Protein AF-A0A7Y5QG04-F1 (afdb_monomer_lite)

Radius of gyration: 30.64 Å; chains: 1; bounding box: 80×70×86 Å

Sequence (508 aa):
MVHQIVAIDTYGSQRVTDPRTRQVVSAYKLGYSSAVTAILLALYEVRAREVSPKGASYRYLQLDGEVSVRHGYLLLMVTPDELAKAECAARDYPRAGAYLWRDGRWWELPNSRTAAYAEPIGSAGPRFDPTGFRPVSPSSGERESGADGITAERSRRSPGETPWWWLKGDTYPHRELLRQQGARFSGKRRQWYWVGWELPSTILALIDDAKPQPVPDSDVPPQAVAPEMSPALAAMVEQALAEDDVQEQSGLPPEPAPNLEPEAPAIRISRPTPFPTEGEPLDAIQTAIREAKAISITPPTRPAAPIRPTGRAVPIAQAYCGELTGSITGQVYCYGWAIHDGVCVYVNMGGPRSGVEAIRAKLSKGEIVTIVPEEAPAVELTAGEGNTGMYHASLQTIPEARFTSLILLHDWAVHPNYGGAATTFILRTSEEQAQAKLRHHVAQLVNLPVFDAWTSFLWQAGHAAMLVRPTRSAGGMDLLTVALDATAWTRLITGGLEQGAIALPRVG

Structure (mmCIF, N/CA/C/O backbone):
data_AF-A0A7Y5QG04-F1
#
_entry.id   AF-A0A7Y5QG04-F1
#
loop_
_atom_site.group_PDB
_atom_site.id
_atom_site.type_symbol
_atom_site.label_atom_id
_atom_site.label_alt_id
_atom_site.label_comp_id
_atom_site.label_asym_id
_atom_site.label_entity_id
_atom_site.label_seq_id
_atom_site.pdbx_PDB_ins_code
_atom_site.Cartn_x
_atom_site.Cartn_y
_atom_site.Cartn_z
_atom_site.occupancy
_atom_site.B_iso_or_equiv
_atom_site.auth_seq_id
_atom_site.auth_comp_id
_atom_site.auth_asym_id
_atom_site.auth_atom_id
_atom_site.pdbx_PDB_model_num
ATOM 1 N N . MET A 1 1 ? 32.092 21.950 -13.222 1.00 54.81 1 MET A N 1
ATOM 2 C CA . MET A 1 1 ? 31.919 22.124 -11.762 1.00 54.81 1 MET A CA 1
ATOM 3 C C . MET A 1 1 ? 31.558 20.766 -11.183 1.00 54.81 1 MET A C 1
ATOM 5 O O . MET A 1 1 ? 30.877 20.018 -11.869 1.00 54.81 1 MET A O 1
ATOM 9 N N . VAL A 1 2 ? 32.067 20.386 -10.008 1.00 74.31 2 VAL A N 1
ATOM 10 C CA . VAL A 1 2 ? 31.722 19.078 -9.421 1.00 74.31 2 VAL A CA 1
ATOM 11 C C . VAL A 1 2 ? 30.377 19.225 -8.728 1.00 74.31 2 VAL A C 1
ATOM 13 O O . VAL A 1 2 ? 30.297 19.828 -7.661 1.00 74.31 2 VAL A O 1
ATOM 16 N N . HIS A 1 3 ? 29.326 18.727 -9.367 1.00 86.56 3 HIS A N 1
ATOM 17 C CA . HIS A 1 3 ? 28.006 18.676 -8.764 1.00 86.56 3 HIS A CA 1
ATOM 18 C C . HIS A 1 3 ? 27.955 17.619 -7.658 1.00 86.56 3 HIS A C 1
ATOM 20 O O . HIS A 1 3 ? 28.635 16.590 -7.722 1.00 86.56 3 HIS A O 1
ATOM 26 N N . GLN A 1 4 ? 27.159 17.885 -6.629 1.00 94.00 4 GLN A N 1
ATOM 27 C CA . GLN A 1 4 ? 26.992 17.011 -5.476 1.00 94.00 4 GLN A CA 1
ATOM 28 C C . GLN A 1 4 ? 25.542 16.558 -5.360 1.00 94.00 4 GLN A C 1
ATOM 30 O O . GLN A 1 4 ? 24.619 17.299 -5.686 1.00 94.00 4 GLN A O 1
ATOM 35 N N . ILE A 1 5 ? 25.336 15.332 -4.879 1.00 95.88 5 ILE A N 1
ATOM 36 C CA . ILE A 1 5 ? 23.991 14.779 -4.724 1.00 95.88 5 ILE A CA 1
ATOM 37 C C . ILE A 1 5 ? 23.525 14.993 -3.290 1.00 95.88 5 ILE A C 1
ATOM 39 O O . ILE A 1 5 ? 24.169 14.527 -2.347 1.00 95.88 5 ILE A O 1
ATOM 43 N N . VAL A 1 6 ? 22.371 15.637 -3.139 1.00 97.19 6 VAL A N 1
ATOM 44 C CA . VAL A 1 6 ? 21.687 15.816 -1.857 1.00 97.19 6 VAL A CA 1
ATOM 45 C C . VAL A 1 6 ? 20.341 15.096 -1.890 1.00 97.19 6 VAL A C 1
ATOM 47 O O . VAL A 1 6 ? 19.595 15.180 -2.861 1.00 97.19 6 VAL A O 1
ATOM 50 N N . ALA A 1 7 ? 20.028 14.372 -0.820 1.00 97.19 7 ALA A N 1
ATOM 51 C CA . ALA A 1 7 ? 18.746 13.724 -0.587 1.00 97.19 7 ALA A CA 1
ATOM 52 C C . ALA A 1 7 ? 17.974 14.479 0.500 1.00 97.19 7 ALA A C 1
ATOM 54 O O . ALA A 1 7 ? 18.484 14.649 1.605 1.00 97.19 7 ALA A O 1
ATOM 55 N N . ILE A 1 8 ? 16.744 14.900 0.212 1.00 96.88 8 ILE A N 1
ATOM 56 C CA . ILE A 1 8 ? 15.888 15.661 1.134 1.00 96.88 8 ILE A CA 1
ATOM 57 C C . ILE A 1 8 ? 14.659 14.827 1.509 1.00 96.88 8 ILE A C 1
ATOM 59 O O . ILE A 1 8 ? 13.952 14.348 0.628 1.00 96.88 8 ILE A O 1
ATOM 63 N N . ASP A 1 9 ? 14.416 14.644 2.807 1.00 95.75 9 ASP A N 1
ATOM 64 C CA . ASP A 1 9 ? 13.345 13.800 3.362 1.00 95.75 9 ASP A CA 1
ATOM 65 C C . ASP A 1 9 ? 11.945 14.284 2.925 1.00 95.75 9 ASP A C 1
ATOM 67 O O . ASP A 1 9 ? 11.631 15.473 2.989 1.00 95.75 9 ASP A O 1
ATOM 71 N N . THR A 1 10 ? 11.083 13.375 2.470 1.00 95.38 10 THR A N 1
ATOM 72 C CA . THR A 1 10 ? 9.708 13.668 2.042 1.00 95.38 10 THR A CA 1
ATOM 73 C C . THR A 1 10 ? 8.771 12.487 2.301 1.00 95.38 10 THR A C 1
ATOM 75 O O . THR A 1 10 ? 9.124 11.323 2.125 1.00 95.38 10 THR A O 1
ATOM 78 N N . TYR A 1 11 ? 7.517 12.788 2.639 1.00 93.31 11 TYR A N 1
ATOM 79 C CA . TYR A 1 11 ? 6.449 11.791 2.767 1.00 93.31 11 TYR A CA 1
ATOM 80 C C . TYR A 1 11 ? 5.725 11.519 1.437 1.00 93.31 11 TYR A C 1
ATOM 82 O O . TYR A 1 11 ? 4.701 10.838 1.424 1.00 93.31 11 TYR A O 1
ATOM 90 N N . GLY A 1 12 ? 6.238 12.051 0.322 1.00 91.81 12 GLY A N 1
ATOM 91 C CA . GLY A 1 12 ? 5.648 11.920 -1.009 1.00 91.81 12 GLY A CA 1
ATOM 92 C C . GLY A 1 12 ? 4.803 13.126 -1.420 1.00 91.81 12 GLY A C 1
ATOM 93 O O . GLY A 1 12 ? 4.779 14.156 -0.745 1.00 91.81 12 GLY A O 1
ATOM 94 N N . SER A 1 13 ? 4.137 13.012 -2.567 1.00 92.56 13 SER A N 1
ATOM 95 C CA . SER A 1 13 ? 3.265 14.052 -3.122 1.00 92.56 13 SER A CA 1
ATOM 96 C C . SER A 1 13 ? 1.804 13.833 -2.731 1.00 92.56 13 SER A C 1
ATOM 98 O O . SER A 1 13 ? 1.324 12.700 -2.723 1.00 92.56 13 SER A O 1
ATOM 100 N N . GLN A 1 14 ? 1.076 14.916 -2.479 1.00 94.50 14 GLN A N 1
ATOM 101 C CA . GLN A 1 14 ? -0.348 14.914 -2.166 1.00 94.50 14 GLN A CA 1
ATOM 102 C C . GLN A 1 14 ? -1.043 16.077 -2.884 1.00 94.50 14 GLN A C 1
ATOM 104 O O . GLN A 1 14 ? -0.467 17.154 -3.040 1.00 94.50 14 GLN A O 1
ATOM 109 N N . ARG A 1 15 ? -2.294 15.871 -3.312 1.00 95.06 15 ARG A N 1
ATOM 110 C CA . ARG A 1 15 ? -3.135 16.961 -3.821 1.00 95.06 15 ARG A CA 1
ATOM 111 C C . ARG A 1 15 ? -3.682 17.765 -2.644 1.00 95.06 15 ARG A C 1
ATOM 113 O O . ARG A 1 15 ? -4.311 17.189 -1.757 1.00 95.06 15 ARG A O 1
ATOM 120 N N . VAL A 1 16 ? -3.438 19.070 -2.635 1.00 95.12 16 VAL A N 1
ATOM 121 C CA . VAL A 1 16 ? -3.887 19.998 -1.589 1.00 95.12 16 VAL A CA 1
ATOM 122 C C . VAL A 1 16 ? -4.509 21.237 -2.216 1.00 95.12 16 VAL A C 1
ATOM 124 O O . VAL A 1 16 ? -4.126 21.647 -3.308 1.00 95.12 16 VAL A O 1
ATOM 127 N N . THR A 1 17 ? -5.481 21.834 -1.534 1.00 95.44 17 THR A N 1
ATOM 128 C CA . THR A 1 17 ? -6.065 23.109 -1.958 1.00 95.44 17 THR A CA 1
ATOM 129 C C . THR A 1 17 ? -5.151 24.245 -1.522 1.00 95.44 17 THR A C 1
ATOM 131 O O . THR A 1 17 ? -4.941 24.439 -0.324 1.00 95.44 17 THR A O 1
ATOM 134 N N . ASP A 1 18 ? -4.616 24.990 -2.486 1.00 94.19 18 ASP A N 1
ATOM 135 C CA . ASP A 1 18 ? -3.793 26.167 -2.230 1.00 94.19 18 ASP A CA 1
ATOM 136 C C . ASP A 1 18 ? -4.643 27.229 -1.504 1.00 94.19 18 ASP A C 1
ATOM 138 O O . ASP A 1 18 ? -5.679 27.651 -2.028 1.00 94.19 18 ASP A O 1
ATOM 142 N N . PRO A 1 19 ? -4.248 27.680 -0.300 1.00 91.88 19 PRO A N 1
ATOM 143 C CA . PRO A 1 19 ? -5.031 28.645 0.469 1.00 91.88 19 PRO A CA 1
ATOM 144 C C . PRO A 1 19 ? -5.140 30.021 -0.204 1.00 91.88 19 PRO A C 1
ATOM 146 O O . PRO A 1 19 ? -6.039 30.784 0.146 1.00 91.88 19 PRO A O 1
ATOM 149 N N . ARG A 1 20 ? -4.242 30.355 -1.143 1.00 92.88 20 ARG A N 1
ATOM 150 C CA . ARG A 1 20 ? -4.231 31.643 -1.851 1.00 92.88 20 ARG A CA 1
ATOM 151 C C . ARG A 1 20 ? -5.110 31.611 -3.094 1.00 92.88 20 ARG A C 1
ATOM 153 O O . ARG A 1 20 ? -5.944 32.491 -3.263 1.00 92.88 20 ARG A O 1
ATOM 160 N N . THR A 1 21 ? -4.937 30.602 -3.947 1.00 93.94 21 THR A N 1
ATOM 161 C CA . THR A 1 21 ? -5.660 30.510 -5.231 1.00 93.94 21 THR A CA 1
ATOM 162 C C . THR A 1 21 ? -6.960 29.716 -5.134 1.00 93.94 21 THR A C 1
ATOM 164 O O . THR A 1 21 ? -7.772 29.759 -6.051 1.00 93.94 21 THR A O 1
ATOM 167 N N . ARG A 1 22 ? -7.164 28.968 -4.038 1.00 94.00 22 ARG A N 1
ATOM 168 C CA . ARG A 1 22 ? -8.251 27.989 -3.847 1.00 94.00 22 ARG A CA 1
ATOM 169 C C . ARG A 1 22 ? -8.270 26.859 -4.883 1.00 94.00 22 ARG A C 1
ATOM 171 O O . ARG A 1 22 ? -9.223 26.084 -4.923 1.00 94.00 22 ARG A O 1
ATOM 178 N N . GLN A 1 23 ? -7.213 26.714 -5.680 1.00 94.00 23 GLN A N 1
ATOM 179 C CA . GLN A 1 23 ? -7.072 25.637 -6.655 1.00 94.00 23 GLN A CA 1
ATOM 180 C C . GLN A 1 23 ? -6.437 24.399 -6.018 1.00 94.00 23 GLN A C 1
ATOM 182 O O . GLN A 1 23 ? -5.628 24.492 -5.094 1.00 94.00 23 GLN A O 1
ATOM 187 N N . VAL A 1 24 ? -6.790 23.218 -6.525 1.00 93.94 24 VAL A N 1
ATOM 188 C CA . VAL A 1 24 ? -6.175 21.958 -6.091 1.00 93.94 24 VAL A CA 1
ATOM 189 C C . VAL A 1 24 ? -4.857 21.760 -6.834 1.00 93.94 24 VAL A C 1
ATOM 191 O O . VAL A 1 24 ? -4.853 21.480 -8.032 1.00 93.94 24 VAL A O 1
ATOM 194 N N . VAL A 1 25 ? -3.744 21.836 -6.111 1.00 95.31 25 VAL A N 1
ATOM 195 C CA . VAL A 1 25 ? -2.382 21.677 -6.636 1.00 95.31 25 VAL A CA 1
ATOM 196 C C . VAL A 1 25 ? -1.736 20.393 -6.113 1.00 95.31 25 VAL A C 1
ATOM 198 O O . VAL A 1 25 ? -2.111 19.874 -5.061 1.00 95.31 25 VAL A O 1
ATOM 201 N N . SER A 1 26 ? -0.763 19.852 -6.849 1.00 94.62 26 SER A N 1
ATOM 202 C CA . SER A 1 26 ? 0.089 18.761 -6.357 1.00 94.62 26 SER A CA 1
ATOM 203 C C . SER A 1 26 ? 1.263 19.352 -5.578 1.00 94.62 26 SER A C 1
ATOM 205 O O . SER A 1 26 ? 1.972 20.211 -6.098 1.00 94.62 26 SER A O 1
ATOM 207 N N . ALA A 1 27 ? 1.471 18.909 -4.339 1.00 96.38 27 ALA A N 1
ATOM 208 C CA . ALA A 1 27 ? 2.525 19.419 -3.469 1.00 96.38 27 ALA A CA 1
ATOM 209 C C . ALA A 1 27 ? 3.214 18.294 -2.692 1.00 96.38 27 ALA A C 1
ATOM 211 O O . ALA A 1 27 ? 2.619 17.257 -2.400 1.00 96.38 27 ALA A O 1
ATOM 212 N N . TYR A 1 28 ? 4.471 18.507 -2.321 1.00 96.75 28 TYR A N 1
ATOM 213 C CA . TYR A 1 28 ? 5.244 17.572 -1.515 1.00 96.75 28 TYR A CA 1
ATOM 214 C C . TYR A 1 28 ? 4.945 17.747 -0.036 1.00 96.75 28 TYR A C 1
ATOM 216 O O . TYR A 1 28 ? 5.009 18.855 0.491 1.00 96.75 28 TYR A O 1
ATOM 224 N N . LYS A 1 29 ? 4.637 16.635 0.633 1.00 96.75 29 LYS A N 1
ATOM 225 C CA . LYS A 1 29 ? 4.357 16.566 2.064 1.00 96.75 29 LYS A CA 1
ATOM 226 C C . LYS A 1 29 ? 5.666 16.453 2.841 1.00 96.75 29 LYS A C 1
ATOM 228 O O . LYS A 1 29 ? 6.406 15.478 2.695 1.00 96.75 29 LYS A O 1
ATOM 233 N N . LEU A 1 30 ? 5.941 17.442 3.684 1.00 95.81 30 LEU A N 1
ATOM 234 C CA . LEU A 1 30 ? 7.212 17.624 4.387 1.00 95.81 30 LEU A CA 1
ATOM 235 C C . LEU A 1 30 ? 6.988 17.728 5.903 1.00 95.81 30 LEU A C 1
ATOM 237 O O . LEU A 1 30 ? 5.948 18.199 6.374 1.00 95.81 30 LEU A O 1
ATOM 241 N N . GLY A 1 31 ? 7.970 17.270 6.682 1.00 90.31 31 GLY A N 1
ATOM 242 C CA . GLY A 1 31 ? 7.928 17.331 8.145 1.00 90.31 31 GLY A CA 1
ATOM 243 C C . GLY A 1 31 ? 8.046 18.762 8.681 1.00 90.31 31 GLY A C 1
ATOM 244 O O . GLY A 1 31 ? 8.792 19.575 8.141 1.00 90.31 31 GLY A O 1
ATOM 245 N N . TYR A 1 32 ? 7.333 19.060 9.771 1.00 86.44 32 TYR A N 1
ATOM 246 C CA . TYR A 1 32 ? 7.309 20.398 10.381 1.00 86.44 32 TYR A CA 1
ATOM 247 C C . TYR A 1 32 ? 8.570 20.718 11.203 1.00 86.44 32 TYR A C 1
ATOM 249 O O . TYR A 1 32 ? 8.959 21.872 11.339 1.00 86.44 32 TYR A O 1
ATOM 257 N N . SER A 1 33 ? 9.207 19.691 11.771 1.00 85.19 33 SER A N 1
ATOM 258 C CA . SER A 1 33 ? 10.311 19.826 12.731 1.00 85.19 33 SER A CA 1
ATOM 259 C C . SER A 1 33 ? 11.711 19.790 12.107 1.00 85.19 33 SER A C 1
ATOM 261 O O . SER A 1 33 ? 12.702 19.866 12.834 1.00 85.19 33 SER A O 1
ATOM 263 N N . SER A 1 34 ? 11.808 19.653 10.784 1.00 91.00 34 SER A N 1
ATOM 264 C CA . SER A 1 34 ? 13.072 19.553 10.045 1.00 91.00 34 SER A CA 1
ATOM 265 C C . SER A 1 34 ? 13.304 20.749 9.126 1.00 91.00 34 SER A C 1
ATOM 267 O O . SER A 1 34 ? 12.344 21.342 8.635 1.00 91.00 34 SER A O 1
ATOM 269 N N . ALA A 1 35 ? 14.567 21.017 8.793 1.00 96.00 35 ALA A N 1
ATOM 270 C CA . ALA A 1 35 ? 14.953 22.090 7.873 1.00 96.00 35 ALA A CA 1
ATOM 271 C C . ALA A 1 35 ? 14.489 21.894 6.422 1.00 96.00 35 ALA A C 1
ATOM 273 O O . ALA A 1 35 ? 14.524 22.837 5.642 1.00 96.00 35 ALA A O 1
ATOM 274 N N . VAL A 1 36 ? 14.040 20.692 6.057 1.00 96.56 36 VAL A N 1
ATOM 275 C CA . VAL A 1 36 ? 13.587 20.291 4.714 1.00 96.56 36 VAL A CA 1
ATOM 276 C C . VAL A 1 36 ? 12.833 21.385 3.943 1.00 96.56 36 VAL A C 1
ATOM 278 O O . VAL A 1 36 ? 13.179 21.676 2.801 1.00 96.56 36 VAL A O 1
ATOM 281 N N . THR A 1 37 ? 11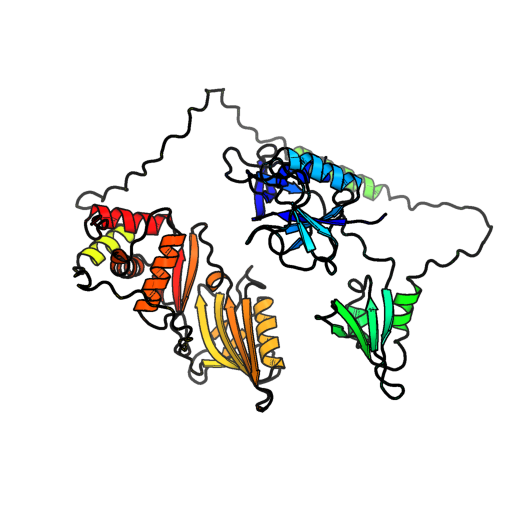.820 22.011 4.554 1.00 96.38 37 THR A N 1
ATOM 282 C CA . THR A 1 37 ? 11.011 23.036 3.864 1.00 96.38 37 THR A CA 1
ATOM 283 C C . THR A 1 37 ? 11.822 24.305 3.599 1.00 96.38 37 THR A C 1
ATOM 285 O O . THR A 1 37 ? 11.762 24.847 2.500 1.00 96.38 37 THR A O 1
ATOM 288 N N . ALA A 1 38 ? 12.608 24.758 4.580 1.00 96.44 38 ALA A N 1
ATOM 289 C CA . ALA A 1 38 ? 13.473 25.927 4.436 1.00 96.44 38 ALA A CA 1
ATOM 290 C C . ALA A 1 38 ? 14.581 25.691 3.401 1.00 96.44 38 ALA A C 1
ATOM 292 O O . ALA A 1 38 ? 14.849 26.569 2.590 1.00 96.44 38 ALA A O 1
ATOM 293 N N . ILE A 1 39 ? 15.163 24.488 3.379 1.00 97.31 39 ILE A N 1
ATOM 294 C CA . ILE A 1 39 ? 16.169 24.097 2.387 1.00 97.31 39 ILE A CA 1
ATOM 295 C C . ILE A 1 39 ? 15.574 24.155 0.978 1.00 97.31 39 ILE A C 1
ATOM 297 O O . ILE A 1 39 ? 16.153 24.782 0.100 1.00 97.31 39 ILE A O 1
ATOM 301 N N . LEU A 1 40 ? 14.410 23.539 0.749 1.00 96.69 40 LEU A N 1
ATOM 302 C CA . LEU A 1 40 ? 13.794 23.533 -0.581 1.00 96.69 40 LEU A CA 1
ATOM 303 C C . LEU A 1 40 ? 13.405 24.940 -1.048 1.00 96.69 40 LEU A C 1
ATOM 305 O O . LEU A 1 40 ? 13.649 25.264 -2.204 1.00 96.69 40 LEU A O 1
ATOM 309 N N . LEU A 1 41 ? 12.873 25.787 -0.160 1.00 96.19 41 LEU A N 1
ATOM 310 C CA . LEU A 1 41 ? 12.594 27.193 -0.474 1.00 96.19 41 LEU A CA 1
ATOM 311 C C . LEU A 1 41 ? 13.871 27.974 -0.816 1.00 96.19 41 LEU A C 1
ATOM 313 O O . LEU A 1 41 ? 13.859 28.777 -1.742 1.00 96.19 41 LEU A O 1
ATOM 317 N N . ALA A 1 42 ? 14.976 27.725 -0.109 1.00 95.81 42 ALA A N 1
ATOM 318 C CA . ALA A 1 42 ? 16.257 28.377 -0.382 1.00 95.81 42 ALA A CA 1
ATOM 319 C C . ALA A 1 42 ? 16.911 27.904 -1.693 1.00 95.81 42 ALA A C 1
ATOM 321 O O . ALA A 1 42 ? 17.644 28.666 -2.317 1.00 95.81 42 ALA A O 1
ATOM 322 N N . LEU A 1 43 ? 16.672 26.652 -2.095 1.00 95.31 43 LEU A N 1
ATOM 323 C CA . LEU A 1 43 ? 17.248 26.058 -3.304 1.00 95.31 43 LEU A CA 1
ATOM 324 C C . LEU A 1 43 ? 16.450 26.380 -4.571 1.00 95.31 43 LEU A C 1
ATOM 326 O O . LEU A 1 43 ? 17.042 26.691 -5.597 1.00 95.31 43 LEU A O 1
ATOM 330 N N . TYR A 1 44 ? 15.123 26.275 -4.510 1.00 94.06 44 TYR A N 1
ATOM 331 C CA . TYR A 1 44 ? 14.239 26.506 -5.658 1.00 94.06 44 TYR A CA 1
ATOM 332 C C . TYR A 1 44 ? 13.800 27.971 -5.783 1.00 94.06 44 TYR A C 1
ATOM 334 O O . TYR A 1 44 ? 13.310 28.372 -6.837 1.00 94.06 44 TYR A O 1
ATOM 342 N N . GLU A 1 45 ? 13.965 28.772 -4.727 1.00 92.75 45 GLU A N 1
ATOM 343 C CA . GLU A 1 45 ? 13.619 30.195 -4.690 1.00 92.75 45 GLU A CA 1
ATOM 344 C C . GLU A 1 45 ? 12.189 30.441 -5.213 1.00 92.75 45 GLU A C 1
ATOM 346 O O . GLU A 1 45 ? 11.222 29.928 -4.649 1.00 92.75 45 GLU A O 1
ATOM 351 N N . VAL A 1 46 ? 12.037 31.180 -6.315 1.00 92.62 46 VAL A N 1
ATOM 352 C CA . VAL A 1 46 ? 10.736 31.508 -6.929 1.00 92.62 46 VAL A CA 1
ATOM 353 C C . VAL A 1 46 ? 9.969 30.291 -7.460 1.00 92.62 46 VAL A C 1
ATOM 355 O O . VAL A 1 46 ? 8.770 30.389 -7.698 1.00 92.62 46 VAL A O 1
ATOM 358 N N . ARG A 1 47 ? 10.644 29.149 -7.626 1.00 90.88 47 ARG A N 1
ATOM 359 C CA . ARG A 1 47 ? 10.089 27.889 -8.148 1.00 90.88 47 ARG A CA 1
ATOM 360 C C . ARG A 1 47 ? 9.571 26.957 -7.061 1.00 90.88 47 ARG A C 1
ATOM 362 O O . ARG A 1 47 ? 9.166 25.833 -7.351 1.00 90.88 47 ARG A O 1
ATOM 369 N N . ALA A 1 48 ? 9.646 27.374 -5.802 1.00 95.00 48 ALA A N 1
ATOM 370 C CA . ALA A 1 48 ? 9.031 26.668 -4.696 1.00 95.00 48 ALA A CA 1
ATOM 371 C C . ALA A 1 48 ? 8.007 27.566 -4.020 1.00 95.00 48 ALA A C 1
ATOM 373 O O . ALA A 1 48 ? 8.271 28.720 -3.685 1.00 95.00 48 ALA A O 1
ATOM 374 N N . ARG A 1 49 ? 6.828 27.005 -3.760 1.00 95.06 49 ARG A N 1
ATOM 375 C CA . ARG A 1 49 ? 5.736 27.728 -3.120 1.00 95.06 49 ARG A CA 1
ATOM 376 C C . ARG A 1 49 ? 5.126 26.910 -2.001 1.00 95.06 49 ARG A C 1
ATOM 378 O O . ARG A 1 49 ? 4.689 25.778 -2.203 1.00 95.06 49 ARG A O 1
ATOM 385 N N . GLU A 1 50 ? 5.065 27.497 -0.810 1.00 95.75 50 GLU A N 1
ATOM 386 C CA . GLU A 1 50 ? 4.346 26.889 0.304 1.00 95.75 50 GLU A CA 1
ATOM 387 C C . GLU A 1 50 ? 2.835 27.040 0.101 1.00 95.75 50 GLU A C 1
ATOM 389 O O . GLU A 1 50 ? 2.311 28.147 -0.015 1.00 95.75 50 GLU A O 1
ATOM 394 N N . VAL A 1 51 ? 2.149 25.900 0.073 1.00 96.62 51 VAL A N 1
ATOM 395 C CA . VAL A 1 51 ? 0.702 25.767 -0.149 1.00 96.62 51 VAL A CA 1
ATOM 396 C C . VAL A 1 51 ? 0.034 25.019 1.011 1.00 96.62 51 VAL A C 1
ATOM 398 O O . VAL A 1 51 ? -1.005 24.383 0.855 1.00 96.62 51 VAL A O 1
ATOM 401 N N . SER A 1 52 ? 0.651 25.072 2.196 1.00 95.62 52 SER A N 1
ATOM 402 C CA . SER A 1 52 ? 0.169 24.434 3.424 1.00 95.62 52 SER A CA 1
ATOM 403 C C . SER A 1 52 ? -1.207 24.985 3.844 1.00 95.62 52 SER A C 1
ATOM 405 O O . SER A 1 52 ? -1.321 26.186 4.103 1.00 95.62 52 SER A O 1
ATOM 407 N N . PRO A 1 53 ? -2.247 24.141 3.995 1.00 92.31 53 PRO A N 1
ATOM 408 C CA . PRO A 1 53 ? -3.525 24.572 4.556 1.00 92.31 53 PRO A CA 1
ATOM 409 C C . PRO A 1 53 ? -3.393 25.045 6.010 1.00 92.31 53 PRO A C 1
ATOM 411 O O . PRO A 1 53 ? -2.559 24.546 6.774 1.00 92.31 53 PRO A O 1
ATOM 414 N N . LYS A 1 54 ? -4.260 25.973 6.433 1.00 91.19 54 LYS A N 1
ATOM 415 C CA . LYS A 1 54 ? -4.292 26.450 7.825 1.00 91.19 54 LYS A CA 1
ATOM 416 C C . LYS A 1 54 ? -4.588 25.278 8.772 1.00 91.19 54 LYS A C 1
ATOM 418 O O . LYS A 1 54 ? -5.601 24.603 8.625 1.00 91.19 54 LYS A O 1
ATOM 423 N N . GLY A 1 55 ? -3.705 25.047 9.746 1.00 88.56 55 GLY A N 1
ATOM 424 C CA . GLY A 1 55 ? -3.833 23.952 10.718 1.00 88.56 55 GLY A CA 1
ATOM 425 C C . GLY A 1 55 ? -3.341 22.584 10.230 1.00 88.56 55 GLY A C 1
ATOM 426 O O . GLY A 1 55 ? -3.569 21.585 10.910 1.00 88.56 55 GLY A O 1
ATOM 427 N N . ALA A 1 56 ? -2.670 22.509 9.078 1.00 88.94 56 ALA A N 1
ATOM 428 C CA . ALA A 1 56 ? -2.073 21.266 8.608 1.00 88.94 56 ALA A CA 1
ATOM 429 C C . ALA A 1 56 ? -0.948 20.775 9.539 1.00 88.94 56 ALA A C 1
ATOM 431 O O . ALA A 1 56 ? -0.077 21.540 9.947 1.00 88.94 56 ALA A O 1
ATOM 432 N N . SER A 1 57 ? -0.924 19.469 9.824 1.00 89.81 57 SER A N 1
ATOM 433 C CA . SER A 1 57 ? 0.135 18.828 10.628 1.00 89.81 57 SER A CA 1
ATOM 434 C C . SER A 1 57 ? 1.464 18.644 9.874 1.00 89.81 57 SER A C 1
ATOM 436 O O . SER A 1 57 ? 2.454 18.217 10.462 1.00 89.81 57 SER A O 1
ATOM 438 N N . TYR A 1 58 ? 1.481 18.942 8.573 1.00 94.75 58 TYR A N 1
ATOM 439 C CA . TYR A 1 58 ? 2.634 18.853 7.676 1.00 94.75 58 TYR A CA 1
ATOM 440 C C . TYR A 1 58 ? 2.724 20.125 6.842 1.00 94.75 58 TYR A C 1
ATOM 442 O O . TYR A 1 58 ? 1.710 20.793 6.625 1.00 94.75 58 TYR A O 1
ATOM 450 N N . ARG A 1 59 ? 3.923 20.427 6.339 1.00 96.00 59 ARG A N 1
ATOM 451 C CA . ARG A 1 59 ? 4.106 21.504 5.363 1.00 96.00 59 ARG A CA 1
ATOM 452 C C . ARG A 1 59 ? 3.960 20.932 3.960 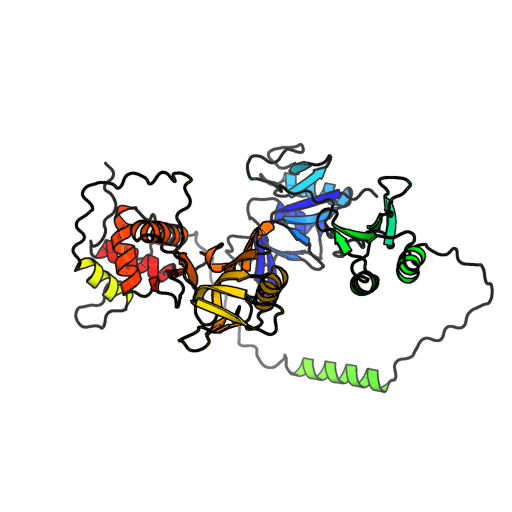1.00 96.00 59 ARG A C 1
ATOM 454 O O . ARG A 1 59 ? 4.451 19.835 3.692 1.00 96.00 59 ARG A O 1
ATOM 461 N N . TYR A 1 60 ? 3.267 21.655 3.091 1.00 97.06 60 TYR A N 1
ATOM 462 C CA . TYR A 1 60 ? 3.061 21.267 1.702 1.00 97.06 60 TYR A CA 1
ATOM 463 C C . TYR A 1 60 ? 3.749 22.274 0.797 1.00 97.06 60 TYR A C 1
ATOM 465 O O . TYR A 1 60 ? 3.436 23.464 0.835 1.00 97.06 60 TYR A O 1
ATOM 473 N N . LEU A 1 61 ? 4.697 21.790 0.001 1.00 97.06 61 LEU A N 1
ATOM 474 C CA . LEU A 1 61 ? 5.495 22.621 -0.888 1.00 97.06 61 LEU A CA 1
ATOM 475 C C . LEU A 1 61 ? 5.269 22.196 -2.337 1.00 97.06 61 LEU A C 1
ATOM 477 O O . LEU A 1 61 ? 5.566 21.063 -2.715 1.00 97.06 61 LEU A O 1
ATOM 481 N N . GLN A 1 62 ? 4.715 23.098 -3.135 1.00 96.56 62 GLN A N 1
ATOM 482 C CA . GLN A 1 62 ? 4.646 22.945 -4.580 1.00 96.56 62 GLN A CA 1
ATOM 483 C C . GLN A 1 62 ? 6.015 23.303 -5.164 1.00 96.56 62 GLN A C 1
ATOM 485 O O . GLN A 1 62 ? 6.592 24.322 -4.785 1.00 96.56 62 GLN A O 1
ATOM 490 N N . LEU A 1 63 ? 6.533 22.448 -6.043 1.00 94.88 63 LEU A N 1
ATOM 491 C CA . LEU A 1 63 ? 7.802 22.646 -6.740 1.00 94.88 63 LEU A CA 1
ATOM 492 C C . LEU A 1 63 ? 7.532 22.709 -8.242 1.00 94.88 63 LEU A C 1
ATOM 494 O O . LEU A 1 63 ? 6.848 21.830 -8.770 1.00 94.88 63 LEU A O 1
ATOM 498 N N . ASP A 1 64 ? 8.102 23.705 -8.910 1.00 89.81 64 ASP A N 1
ATOM 499 C CA . ASP A 1 64 ? 7.976 23.892 -10.352 1.00 89.81 64 ASP A CA 1
ATOM 500 C C . ASP A 1 64 ? 9.175 23.269 -11.080 1.00 89.81 64 ASP A C 1
ATOM 502 O O . ASP A 1 64 ? 10.315 23.740 -10.982 1.00 89.81 64 ASP A O 1
ATOM 506 N N . GLY A 1 65 ? 8.917 22.210 -11.848 1.00 84.94 65 GLY A N 1
ATOM 507 C CA . GLY A 1 65 ? 9.914 21.489 -12.642 1.00 84.94 65 GLY A CA 1
ATOM 508 C C . GLY A 1 65 ? 9.845 19.976 -12.459 1.00 84.94 65 GLY A C 1
ATOM 509 O O . GLY A 1 65 ? 8.949 19.441 -11.800 1.00 84.94 65 GLY A O 1
ATOM 510 N N . GLU A 1 66 ? 10.805 19.270 -13.052 1.00 83.38 66 GLU A N 1
ATOM 511 C CA . GLU A 1 66 ? 10.963 17.846 -12.798 1.00 83.38 66 GLU A CA 1
ATOM 512 C C . GLU A 1 66 ? 11.439 17.590 -11.365 1.00 83.38 66 GLU A C 1
ATOM 514 O O . GLU A 1 66 ? 12.069 18.408 -10.703 1.00 83.38 66 GLU A O 1
ATOM 519 N N . VAL A 1 67 ? 11.129 16.402 -10.868 1.00 86.75 67 VAL A N 1
ATOM 520 C CA . VAL A 1 67 ? 11.400 16.002 -9.490 1.00 86.75 67 VAL A CA 1
ATOM 521 C C . VAL A 1 67 ? 11.756 14.522 -9.491 1.00 86.75 67 VAL A C 1
ATOM 523 O O . VAL A 1 67 ? 11.242 13.718 -10.279 1.00 86.75 67 VAL A O 1
ATOM 526 N N . SER A 1 68 ? 12.720 14.155 -8.651 1.00 88.38 68 SER A N 1
ATOM 527 C CA . SER A 1 68 ? 13.262 12.799 -8.578 1.00 88.38 68 SER A CA 1
ATOM 528 C C . SER A 1 68 ? 13.072 12.281 -7.163 1.00 88.38 68 SER A C 1
ATOM 530 O O . SER A 1 68 ? 13.841 12.612 -6.269 1.00 88.38 68 SER A O 1
ATOM 532 N N . VAL A 1 69 ? 12.013 11.498 -6.943 1.00 90.31 69 VAL A N 1
ATOM 533 C CA . VAL A 1 69 ? 11.701 10.924 -5.627 1.00 90.31 69 VAL A CA 1
ATOM 534 C C . VAL A 1 69 ? 12.154 9.470 -5.577 1.00 90.31 69 VAL A C 1
ATOM 536 O O . VAL A 1 69 ? 11.781 8.664 -6.434 1.00 90.31 69 VAL A O 1
ATOM 539 N N . ARG A 1 70 ? 12.938 9.105 -4.558 1.00 88.56 70 ARG A N 1
ATOM 540 C CA . ARG A 1 70 ? 13.384 7.729 -4.303 1.00 88.56 70 ARG A CA 1
ATOM 541 C C . ARG A 1 70 ? 13.370 7.420 -2.816 1.00 88.56 70 ARG A C 1
ATOM 543 O O . ARG A 1 70 ? 14.020 8.101 -2.037 1.00 88.56 70 ARG A O 1
ATOM 550 N N . HIS A 1 71 ? 12.651 6.361 -2.443 1.00 86.38 71 HIS A N 1
ATOM 551 C CA . HIS A 1 71 ? 12.618 5.831 -1.074 1.00 86.38 71 HIS A CA 1
ATOM 552 C C . HIS A 1 71 ? 12.303 6.887 0.003 1.00 86.38 71 HIS A C 1
ATOM 554 O O . HIS A 1 71 ? 12.906 6.863 1.069 1.00 86.38 71 HIS A O 1
ATOM 560 N N . GLY A 1 72 ? 11.387 7.819 -0.286 1.00 91.81 72 GLY A N 1
ATOM 561 C CA . GLY A 1 72 ? 11.053 8.912 0.636 1.00 91.81 72 GLY A CA 1
ATOM 562 C C . GLY A 1 72 ? 12.027 10.093 0.605 1.00 91.81 72 GLY A C 1
ATOM 563 O O . GLY A 1 72 ? 12.009 10.908 1.513 1.00 91.81 72 GLY A O 1
ATOM 564 N N . TYR A 1 73 ? 12.869 10.213 -0.427 1.00 95.88 73 TYR A N 1
ATOM 565 C CA . TYR A 1 73 ? 13.790 11.339 -0.582 1.00 95.88 73 TYR A CA 1
ATOM 566 C C . TYR A 1 73 ? 13.660 12.006 -1.947 1.00 95.88 73 TYR A C 1
ATOM 568 O O . TYR A 1 73 ? 13.618 11.323 -2.971 1.00 95.88 73 TYR A O 1
ATOM 576 N N . LEU A 1 74 ? 13.657 13.335 -1.967 1.00 95.38 74 LEU A N 1
ATOM 577 C CA . LEU A 1 74 ? 13.907 14.141 -3.158 1.00 95.38 74 LEU A CA 1
ATOM 578 C C . LEU A 1 74 ? 15.414 14.160 -3.424 1.00 95.38 74 LEU A C 1
ATOM 580 O O . LEU A 1 74 ? 16.184 14.580 -2.564 1.00 95.38 74 LEU A O 1
ATOM 584 N N . LEU A 1 75 ? 15.830 13.686 -4.595 1.00 95.69 75 LEU A N 1
ATOM 585 C CA . LEU A 1 75 ? 17.222 13.682 -5.030 1.00 95.69 75 LEU A CA 1
ATOM 586 C C . LEU A 1 75 ? 17.511 14.919 -5.873 1.00 95.69 75 LEU A C 1
ATOM 588 O O . LEU A 1 75 ? 16.977 15.062 -6.978 1.00 95.69 75 LEU A O 1
ATOM 592 N N . LEU A 1 76 ? 18.403 15.759 -5.361 1.00 95.38 76 LEU A N 1
ATOM 593 C CA . LEU A 1 76 ? 18.833 16.997 -5.989 1.00 95.38 76 LEU A CA 1
ATOM 594 C C . LEU A 1 76 ? 20.308 16.935 -6.370 1.00 95.38 76 LEU A C 1
ATOM 596 O O . LEU A 1 76 ? 21.125 16.357 -5.651 1.00 95.38 76 LEU A O 1
ATOM 600 N N . MET A 1 77 ? 20.624 17.549 -7.502 1.00 94.38 77 MET A N 1
ATOM 601 C CA . MET A 1 77 ? 21.979 17.840 -7.934 1.00 94.38 77 MET A CA 1
ATOM 602 C C . MET A 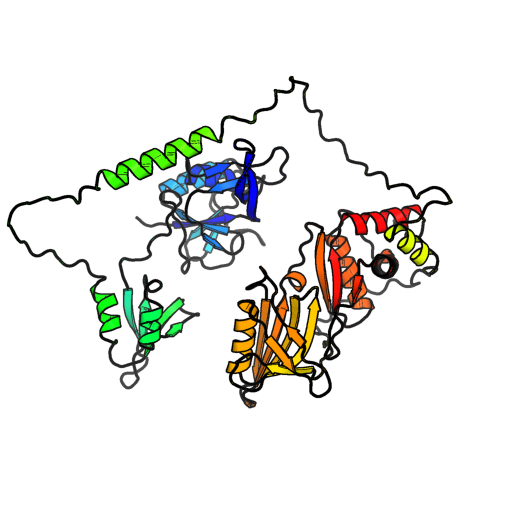1 77 ? 22.272 19.295 -7.585 1.00 94.38 77 MET A C 1
ATOM 604 O O . MET A 1 77 ? 21.647 20.186 -8.148 1.00 94.38 77 MET A O 1
ATOM 608 N N . VAL A 1 78 ? 23.183 19.539 -6.649 1.00 95.19 78 VAL A N 1
ATOM 609 C CA . VAL A 1 78 ? 23.486 20.890 -6.166 1.00 95.19 78 VAL A CA 1
ATOM 610 C C . VAL A 1 78 ? 24.911 21.297 -6.514 1.00 95.19 78 VAL A C 1
ATOM 612 O O . VAL A 1 78 ? 25.843 20.488 -6.525 1.00 95.19 78 VAL A O 1
ATOM 615 N N . THR A 1 79 ? 25.073 22.574 -6.823 1.00 95.38 79 THR A N 1
ATOM 616 C CA . THR A 1 79 ? 26.357 23.272 -6.894 1.00 95.38 79 THR A CA 1
ATOM 617 C C . THR A 1 79 ? 26.906 23.539 -5.484 1.00 95.38 79 THR A C 1
ATOM 619 O O . THR A 1 79 ? 26.157 23.459 -4.507 1.00 95.38 79 THR A O 1
ATOM 622 N N . PRO A 1 80 ? 28.199 23.884 -5.340 1.00 95.50 80 PRO A N 1
ATOM 623 C CA . PRO A 1 80 ? 28.762 24.259 -4.041 1.00 95.50 80 PRO A CA 1
ATOM 624 C C . PRO A 1 80 ? 28.027 25.429 -3.368 1.00 95.50 80 PRO A C 1
ATOM 626 O O . PRO A 1 80 ? 27.824 25.405 -2.156 1.00 95.50 80 PRO A O 1
ATOM 629 N N . ASP A 1 81 ? 27.575 26.412 -4.149 1.00 95.12 81 ASP A N 1
ATOM 630 C CA . ASP A 1 81 ? 26.854 27.578 -3.629 1.00 95.12 81 ASP A CA 1
ATOM 631 C C . ASP A 1 81 ? 25.445 27.202 -3.147 1.00 95.12 81 ASP A C 1
ATOM 633 O O . ASP A 1 81 ? 25.006 27.625 -2.079 1.00 95.12 81 ASP A O 1
ATOM 637 N N . GLU A 1 82 ? 24.741 26.351 -3.897 1.00 96.25 82 GLU A N 1
ATOM 638 C CA . GLU A 1 82 ? 23.449 25.790 -3.485 1.00 96.25 82 GLU A CA 1
ATOM 639 C C . GLU A 1 82 ? 23.591 24.909 -2.237 1.00 96.25 82 GLU A C 1
ATOM 641 O O . GLU A 1 82 ? 22.769 24.999 -1.323 1.00 96.25 82 GLU A O 1
ATOM 646 N N . LEU A 1 83 ? 24.652 24.101 -2.145 1.00 97.12 83 LEU A N 1
ATOM 647 C CA . LEU A 1 83 ? 24.933 23.336 -0.934 1.00 97.12 83 LEU A CA 1
ATOM 648 C C . LEU A 1 83 ? 25.162 24.270 0.260 1.00 97.12 83 LEU A C 1
ATOM 650 O O . LEU A 1 83 ? 24.583 24.040 1.319 1.00 97.12 83 LEU A O 1
ATOM 654 N N . ALA A 1 84 ? 25.929 25.348 0.093 1.00 96.94 84 ALA A N 1
ATOM 655 C CA . ALA A 1 84 ? 26.140 26.333 1.152 1.00 96.94 84 ALA A CA 1
ATOM 656 C C . ALA A 1 84 ? 24.824 27.002 1.596 1.00 96.94 84 ALA A C 1
ATOM 658 O O . ALA A 1 84 ? 24.600 27.178 2.796 1.00 96.94 84 ALA A O 1
ATOM 659 N N . LYS A 1 85 ? 23.909 27.309 0.660 1.00 96.75 85 LYS A N 1
ATOM 660 C CA . LYS A 1 85 ? 22.548 27.783 0.984 1.00 96.75 85 LYS A CA 1
ATOM 661 C C . LYS A 1 85 ? 21.771 26.746 1.802 1.00 96.75 85 LYS A C 1
ATOM 663 O O . LYS A 1 85 ? 21.162 27.096 2.813 1.00 96.75 85 LYS A O 1
ATOM 668 N N . ALA A 1 86 ? 21.814 25.476 1.398 1.00 97.25 86 ALA A N 1
ATOM 669 C CA . ALA A 1 86 ? 21.146 24.386 2.106 1.00 97.25 86 ALA A CA 1
ATOM 670 C C . ALA A 1 86 ? 21.708 24.183 3.523 1.00 97.25 86 ALA A C 1
ATOM 672 O O . ALA A 1 86 ? 20.940 24.039 4.472 1.00 97.25 86 ALA A O 1
ATOM 673 N N . GLU A 1 87 ? 23.033 24.220 3.689 1.00 97.69 87 GLU A N 1
ATOM 674 C CA . GLU A 1 87 ? 23.686 24.164 5.000 1.00 97.69 87 GLU A CA 1
ATOM 675 C C . GLU A 1 87 ? 23.289 25.349 5.883 1.00 97.69 87 GLU A C 1
ATOM 677 O O . GLU A 1 87 ? 22.998 25.167 7.064 1.00 97.69 87 GLU A O 1
ATOM 682 N N . CYS A 1 88 ? 23.269 26.561 5.323 1.00 97.62 88 CYS A N 1
ATOM 683 C CA . CYS A 1 88 ? 22.869 27.764 6.045 1.00 97.62 88 CYS A CA 1
ATOM 684 C C . CYS A 1 88 ? 21.434 27.630 6.571 1.00 97.62 88 CYS A C 1
ATOM 686 O O . CYS A 1 88 ? 21.215 27.777 7.770 1.00 97.62 88 CYS A O 1
ATOM 688 N N . ALA A 1 89 ? 20.491 27.226 5.713 1.00 96.56 89 ALA A N 1
ATOM 689 C CA . ALA A 1 89 ? 19.102 26.990 6.104 1.00 96.56 89 ALA A CA 1
ATOM 690 C C . ALA A 1 89 ? 18.950 25.855 7.134 1.00 96.56 89 ALA A C 1
ATOM 692 O O . ALA A 1 89 ? 18.061 25.900 7.983 1.00 96.56 89 ALA A O 1
ATOM 693 N N . ALA A 1 90 ? 19.804 24.828 7.081 1.00 96.94 90 ALA A N 1
ATOM 694 C CA . ALA A 1 90 ? 19.752 23.695 8.002 1.00 96.94 90 ALA A CA 1
ATOM 695 C C . ALA A 1 90 ? 20.175 24.043 9.438 1.00 96.94 90 ALA A C 1
ATOM 697 O O . ALA A 1 90 ? 19.666 23.439 10.389 1.00 96.94 90 ALA A O 1
ATOM 698 N N . ARG A 1 91 ? 21.063 25.031 9.615 1.00 96.88 91 ARG A N 1
ATOM 699 C CA . ARG A 1 91 ? 21.625 25.418 10.923 1.00 96.88 91 ARG A CA 1
ATOM 700 C C . ARG A 1 91 ? 20.606 25.983 11.907 1.00 96.88 91 ARG A C 1
ATOM 702 O O . ARG A 1 91 ? 20.839 25.882 13.107 1.00 96.88 91 ARG A O 1
ATOM 709 N N . ASP A 1 92 ? 19.470 26.479 11.432 1.00 95.12 92 ASP A N 1
ATOM 710 C CA . ASP A 1 92 ? 18.419 27.030 12.295 1.00 95.12 92 ASP A CA 1
ATOM 711 C C . ASP A 1 92 ? 17.495 25.957 12.894 1.00 95.12 92 ASP A C 1
ATOM 713 O O . ASP A 1 92 ? 16.655 26.249 13.747 1.00 95.12 92 ASP A O 1
ATOM 717 N N . TYR A 1 93 ? 17.646 24.693 12.486 1.00 95.88 93 TYR A N 1
ATOM 718 C CA . TYR A 1 93 ? 16.735 23.613 12.860 1.00 95.88 93 TYR A CA 1
ATOM 719 C C . TYR A 1 93 ? 17.442 22.511 13.652 1.00 95.88 93 TYR A C 1
ATOM 721 O O . TYR A 1 93 ? 18.603 22.204 13.393 1.00 95.88 93 TYR A O 1
ATOM 729 N N . PRO A 1 94 ? 16.740 21.836 14.582 1.00 93.19 94 PRO A N 1
ATOM 730 C CA . PRO A 1 94 ? 17.312 20.744 15.374 1.00 93.19 94 PRO A CA 1
ATOM 731 C C . PRO A 1 94 ? 17.601 19.473 14.567 1.00 93.19 94 PRO A C 1
ATOM 733 O O . PRO A 1 94 ? 18.338 18.612 15.042 1.00 93.19 94 PRO A O 1
ATOM 736 N N . ARG A 1 95 ? 16.998 19.329 13.382 1.00 93.69 95 ARG A N 1
ATOM 737 C CA . ARG A 1 95 ? 17.229 18.232 12.437 1.00 93.69 95 ARG A CA 1
ATOM 738 C C . ARG A 1 95 ? 17.279 18.809 11.028 1.00 93.69 95 ARG A C 1
ATOM 740 O O . ARG A 1 95 ? 16.351 19.518 10.634 1.00 93.69 95 ARG A O 1
ATOM 747 N N . ALA A 1 96 ? 18.305 18.461 10.255 1.00 94.75 96 ALA A N 1
ATOM 748 C CA . ALA A 1 96 ? 18.388 18.905 8.867 1.00 94.75 96 ALA A CA 1
ATOM 749 C C . ALA A 1 96 ? 17.330 18.190 8.015 1.00 94.75 96 ALA A C 1
ATOM 751 O O . ALA A 1 96 ? 16.559 18.826 7.299 1.00 94.75 96 ALA A O 1
ATOM 752 N N . GLY A 1 97 ? 17.259 16.856 8.125 1.00 94.75 97 GLY A N 1
ATOM 753 C CA . GLY A 1 97 ? 16.427 16.044 7.226 1.00 94.75 97 GLY A CA 1
ATOM 754 C C . GLY A 1 97 ? 16.907 16.093 5.768 1.00 94.75 97 GLY A C 1
ATOM 755 O O . GLY A 1 97 ? 16.151 15.773 4.855 1.00 94.75 97 GLY A O 1
ATOM 756 N N . ALA A 1 98 ? 18.158 16.499 5.557 1.00 97.12 98 ALA A N 1
ATOM 757 C CA . ALA A 1 98 ? 18.833 16.540 4.272 1.00 97.12 98 ALA A CA 1
ATOM 758 C C . ALA A 1 98 ? 20.209 15.882 4.409 1.00 97.12 98 ALA A C 1
ATOM 760 O O . ALA A 1 98 ? 20.876 16.029 5.437 1.00 97.12 98 ALA A O 1
ATOM 761 N N . TYR A 1 99 ? 20.609 15.142 3.379 1.00 97.88 99 TYR A N 1
ATOM 762 C CA . TYR A 1 99 ? 21.761 14.251 3.415 1.00 97.88 99 TYR A CA 1
ATOM 763 C C . TYR A 1 99 ? 22.608 14.426 2.157 1.00 97.88 99 TYR A C 1
ATOM 765 O O . TYR A 1 99 ? 22.094 14.319 1.050 1.00 97.88 99 TYR A O 1
ATOM 773 N N . LEU A 1 100 ? 23.904 14.662 2.320 1.00 97.62 100 LEU A N 1
ATOM 774 C CA . LEU A 1 100 ? 24.887 14.777 1.250 1.00 97.62 100 LEU A CA 1
ATOM 775 C C . LEU A 1 100 ? 25.507 13.408 0.949 1.00 97.62 100 LEU A C 1
ATOM 777 O O . LEU A 1 100 ? 25.949 12.711 1.863 1.00 97.62 100 LEU A O 1
ATOM 781 N N . TRP A 1 101 ? 25.583 13.032 -0.326 1.00 96.81 101 TRP A N 1
ATOM 782 C CA . TRP A 1 101 ? 26.345 11.862 -0.755 1.00 96.81 101 TRP A CA 1
ATOM 783 C C . TRP A 1 101 ? 27.807 12.227 -0.983 1.00 96.81 101 TRP A C 1
ATOM 785 O O . TRP A 1 101 ? 28.128 13.033 -1.859 1.00 96.81 101 TRP A O 1
ATOM 795 N N . ARG A 1 102 ? 28.707 11.609 -0.218 1.00 95.06 102 ARG A N 1
ATOM 796 C CA . ARG A 1 102 ? 30.151 11.815 -0.340 1.00 95.06 102 ARG A CA 1
ATOM 797 C C . ARG A 1 102 ? 30.908 10.581 0.140 1.00 95.06 102 ARG A C 1
ATOM 799 O O . ARG A 1 102 ? 30.512 9.944 1.112 1.00 95.06 102 ARG A O 1
ATOM 806 N N . ASP A 1 103 ? 32.000 10.247 -0.547 1.00 93.06 103 ASP A N 1
ATOM 807 C CA . ASP A 1 103 ? 32.896 9.142 -0.178 1.00 93.06 103 ASP A CA 1
ATOM 808 C C . ASP A 1 103 ? 32.155 7.793 -0.027 1.00 93.06 103 ASP A C 1
ATOM 810 O O . ASP A 1 103 ? 32.457 6.971 0.837 1.00 93.06 103 ASP A O 1
ATOM 814 N N . GLY A 1 104 ? 31.141 7.574 -0.876 1.00 91.88 104 GLY A N 1
ATOM 815 C CA . GLY A 1 104 ? 30.329 6.354 -0.886 1.00 91.88 104 GLY A CA 1
ATOM 816 C C . GLY A 1 104 ? 29.347 6.222 0.284 1.00 91.88 104 GLY A C 1
ATOM 817 O O . GLY A 1 104 ? 28.876 5.114 0.548 1.00 91.88 104 GLY A O 1
ATOM 818 N N . ARG A 1 105 ? 29.066 7.310 1.015 1.00 95.56 105 ARG A N 1
ATOM 819 C CA . ARG A 1 105 ? 28.164 7.330 2.176 1.00 95.56 105 ARG A CA 1
ATOM 820 C C . ARG A 1 105 ? 27.280 8.577 2.197 1.00 95.56 105 ARG A C 1
ATOM 822 O O . ARG A 1 105 ? 27.593 9.594 1.580 1.00 95.56 105 ARG A O 1
ATOM 829 N N . TRP A 1 106 ? 26.178 8.486 2.939 1.00 97.25 106 TRP A N 1
ATOM 830 C CA . TRP A 1 106 ? 25.311 9.622 3.244 1.00 97.25 106 TRP A CA 1
ATOM 831 C C . TRP A 1 106 ? 25.753 10.310 4.530 1.00 97.25 106 TRP A C 1
ATOM 833 O O . TRP A 1 106 ? 25.985 9.644 5.536 1.00 97.25 106 TRP A O 1
ATOM 843 N N . TRP A 1 107 ? 25.791 11.637 4.496 1.00 97.62 107 TRP A N 1
ATOM 844 C CA . TRP A 1 107 ? 26.126 12.501 5.622 1.00 97.62 107 TRP A CA 1
ATOM 845 C C . TRP A 1 107 ? 24.988 13.485 5.857 1.00 97.62 107 TRP A C 1
ATOM 847 O O . TRP A 1 107 ? 24.602 14.198 4.936 1.00 97.62 107 TRP A O 1
ATOM 857 N N . GLU A 1 108 ? 24.430 13.540 7.061 1.00 97.31 108 GLU A N 1
ATOM 858 C CA . GLU A 1 108 ? 23.448 14.569 7.406 1.00 97.31 108 GLU A CA 1
ATOM 859 C C . GLU A 1 108 ? 24.108 15.954 7.384 1.00 97.31 108 GLU A C 1
ATOM 861 O O . GLU A 1 108 ? 25.241 16.114 7.854 1.00 97.31 108 GLU A O 1
ATOM 866 N N . LEU A 1 109 ? 23.405 16.944 6.821 1.00 97.81 109 LEU A N 1
ATOM 867 C CA . LEU A 1 109 ? 23.890 18.323 6.797 1.00 97.81 109 LEU A CA 1
ATOM 868 C C . LEU A 1 109 ? 24.046 18.880 8.226 1.00 97.81 109 LEU A C 1
ATOM 870 O O . LEU A 1 109 ? 23.269 18.514 9.119 1.00 97.81 109 LEU A O 1
ATOM 874 N N . PRO A 1 110 ? 24.996 19.812 8.440 1.00 97.56 110 PRO A N 1
ATOM 875 C CA . PRO A 1 110 ? 25.088 20.577 9.677 1.00 97.56 110 PRO A CA 1
ATOM 876 C C . PRO A 1 110 ? 23.744 21.192 10.079 1.00 97.56 110 PRO A C 1
ATOM 878 O O . PRO A 1 110 ? 23.010 21.715 9.246 1.00 97.56 110 PRO A O 1
ATOM 881 N N . ASN A 1 111 ? 23.433 21.151 11.369 1.00 96.19 111 ASN A N 1
ATOM 882 C CA . ASN A 1 111 ? 22.176 21.637 11.933 1.00 96.19 111 ASN A CA 1
ATOM 883 C C . ASN A 1 111 ? 22.421 22.324 13.289 1.00 96.19 111 ASN A C 1
ATOM 885 O O . ASN A 1 111 ? 23.567 22.433 13.731 1.00 96.19 111 ASN A O 1
ATOM 889 N N . SER A 1 112 ? 21.369 22.785 13.972 1.00 96.06 112 SER A N 1
ATOM 890 C CA . SER A 1 112 ? 21.527 23.550 15.220 1.00 96.06 112 SER A CA 1
ATOM 891 C C . SER A 1 112 ? 22.146 22.747 16.369 1.00 96.06 112 SER A C 1
ATOM 893 O O . SER A 1 112 ? 22.699 23.325 17.304 1.00 96.06 112 SER A O 1
ATOM 895 N N . ARG A 1 113 ? 22.085 21.409 16.309 1.00 93.94 113 ARG A N 1
ATOM 896 C CA . ARG A 1 113 ? 22.672 20.505 17.311 1.00 93.94 113 ARG A CA 1
ATOM 897 C C . ARG A 1 113 ? 24.073 20.040 16.945 1.00 93.94 113 ARG A C 1
ATOM 899 O O . ARG A 1 113 ? 24.835 19.650 17.828 1.00 93.94 113 ARG A O 1
ATOM 906 N N . THR A 1 114 ? 24.414 20.016 15.661 1.00 94.31 114 THR A N 1
ATOM 907 C CA . THR A 1 114 ? 25.678 19.456 15.179 1.00 94.31 114 THR A CA 1
ATOM 908 C C . THR A 1 114 ? 26.246 20.333 14.074 1.00 94.31 114 THR A C 1
ATOM 910 O O . THR A 1 114 ? 25.720 20.388 12.968 1.00 94.31 114 THR A O 1
ATOM 913 N N . ALA A 1 115 ? 27.341 21.032 14.383 1.00 94.25 115 ALA A N 1
ATOM 914 C CA . ALA A 1 115 ? 27.935 22.028 13.491 1.00 94.25 115 ALA A CA 1
ATOM 915 C C . ALA A 1 115 ? 28.699 21.430 12.295 1.00 94.25 115 ALA A C 1
ATOM 917 O O . ALA A 1 115 ? 28.986 22.155 11.339 1.00 94.25 115 ALA A O 1
ATOM 918 N N . ALA A 1 116 ? 29.034 20.140 12.372 1.00 96.56 116 ALA A N 1
ATOM 919 C CA . ALA A 1 116 ? 29.718 19.370 11.342 1.00 96.56 116 ALA A CA 1
ATOM 920 C C . ALA A 1 116 ? 28.767 18.349 10.703 1.00 96.56 116 ALA A C 1
ATOM 922 O O . ALA A 1 116 ? 27.716 18.029 11.255 1.00 96.56 116 ALA A O 1
ATOM 923 N N . TYR A 1 117 ? 29.174 17.815 9.556 1.00 97.12 117 TYR A N 1
ATOM 924 C CA . TYR A 1 117 ? 28.525 16.665 8.940 1.00 97.12 117 TYR A CA 1
ATOM 925 C C . TYR A 1 117 ? 28.556 15.457 9.878 1.00 97.12 117 TYR A C 1
ATOM 927 O O . TYR A 1 117 ? 29.592 15.159 10.476 1.00 97.12 117 TYR A O 1
ATOM 935 N N . ALA A 1 118 ? 27.433 14.751 9.983 1.00 95.25 118 ALA A N 1
ATOM 936 C CA . ALA A 1 118 ? 27.298 13.588 10.853 1.00 95.25 118 ALA A CA 1
ATOM 937 C C . ALA A 1 118 ? 26.773 12.377 10.080 1.00 95.25 118 ALA A C 1
ATOM 939 O O . ALA A 1 118 ? 25.971 12.517 9.157 1.00 95.25 118 ALA A O 1
ATOM 940 N N . GLU A 1 119 ? 27.208 11.174 10.459 1.00 93.31 119 GLU A N 1
ATOM 941 C CA . GLU A 1 119 ? 26.586 9.959 9.930 1.00 93.31 119 GLU A CA 1
ATOM 942 C C . GLU A 1 119 ? 25.136 9.855 10.449 1.00 93.31 119 GLU A C 1
ATOM 944 O O . GLU A 1 119 ? 24.887 10.110 11.634 1.00 93.31 119 GLU A O 1
ATOM 949 N N . PRO A 1 120 ? 24.165 9.480 9.597 1.00 90.69 120 PRO A N 1
ATOM 950 C CA . PRO A 1 120 ? 22.782 9.315 10.022 1.00 90.69 120 PRO A CA 1
ATOM 951 C C . PRO A 1 120 ? 22.645 8.262 11.132 1.00 90.69 120 PRO A C 1
ATOM 953 O O . PRO A 1 120 ? 23.133 7.138 11.013 1.00 90.69 120 PRO A O 1
ATOM 956 N N . ILE A 1 121 ? 21.953 8.608 12.221 1.00 81.31 121 ILE A N 1
ATOM 957 C CA . ILE A 1 121 ? 21.808 7.722 13.384 1.00 81.31 121 ILE A CA 1
ATOM 958 C C . ILE A 1 121 ? 20.597 6.787 13.205 1.00 81.31 121 ILE A C 1
ATOM 960 O O . ILE A 1 121 ? 19.461 7.224 13.013 1.00 81.31 121 ILE A O 1
ATOM 964 N N . GLY A 1 122 ? 20.822 5.475 13.334 1.00 82.06 122 GLY A N 1
ATOM 965 C CA . GLY A 1 122 ? 19.766 4.457 13.389 1.00 82.06 122 GLY A CA 1
ATOM 966 C C . GLY A 1 122 ? 19.030 4.239 12.060 1.00 82.06 122 GLY A C 1
ATOM 967 O O . GLY A 1 122 ? 19.587 3.712 11.094 1.00 82.06 122 GLY A O 1
ATOM 968 N N . SER A 1 123 ? 17.733 4.554 12.028 1.00 77.56 123 SER A N 1
ATOM 969 C CA . SER A 1 123 ? 16.896 4.486 10.818 1.00 77.56 123 SER A CA 1
ATOM 970 C C . SER A 1 123 ? 16.754 5.825 10.097 1.00 77.56 123 SER A C 1
ATOM 972 O O . SER A 1 123 ? 16.003 5.899 9.129 1.00 77.56 123 SER A O 1
ATOM 974 N N . ALA A 1 124 ? 17.440 6.874 10.557 1.00 81.88 124 ALA A N 1
ATOM 975 C CA . ALA A 1 124 ? 17.475 8.147 9.856 1.00 81.88 124 ALA A CA 1
ATOM 976 C C . ALA A 1 124 ? 18.382 8.052 8.618 1.00 81.88 124 ALA A C 1
ATOM 978 O O . ALA A 1 124 ? 19.429 7.414 8.663 1.00 81.88 124 ALA A O 1
ATOM 979 N N . GLY A 1 125 ? 17.985 8.721 7.537 1.00 89.56 125 GLY A N 1
ATOM 980 C CA . GLY A 1 125 ? 18.784 8.893 6.324 1.00 89.56 125 GLY A CA 1
ATOM 981 C C . GLY A 1 125 ? 18.661 7.782 5.269 1.00 89.56 125 GLY A C 1
ATOM 982 O O . GLY A 1 125 ? 18.180 6.679 5.551 1.00 89.56 125 GLY A O 1
ATOM 983 N N . PRO A 1 126 ? 19.086 8.065 4.024 1.00 93.56 126 PRO A N 1
ATOM 984 C CA . PRO A 1 126 ? 18.947 7.124 2.924 1.00 93.56 126 PRO A CA 1
ATOM 985 C C . PRO A 1 126 ? 19.908 5.934 3.068 1.00 93.56 126 PRO A C 1
ATOM 987 O O . PRO A 1 126 ? 21.031 6.061 3.550 1.00 93.56 126 PRO A O 1
ATOM 990 N N . ARG A 1 127 ? 19.473 4.756 2.605 1.00 91.94 127 ARG A N 1
ATOM 991 C CA . ARG A 1 127 ? 20.248 3.495 2.649 1.00 91.94 127 ARG A CA 1
ATOM 992 C C . ARG A 1 127 ? 20.587 2.935 1.264 1.00 91.94 127 ARG A C 1
ATOM 994 O O . ARG A 1 127 ? 20.836 1.742 1.119 1.00 91.94 127 ARG A O 1
ATOM 1001 N N . PHE A 1 128 ? 20.544 3.778 0.238 1.00 89.88 128 PHE A N 1
ATOM 1002 C CA . PHE A 1 128 ? 20.783 3.393 -1.154 1.00 89.88 128 PHE A CA 1
ATOM 1003 C C . PHE A 1 128 ? 21.919 4.210 -1.770 1.00 89.88 128 PHE A C 1
ATOM 1005 O O . PHE A 1 128 ? 22.184 5.325 -1.334 1.00 89.88 128 PHE A O 1
ATOM 1012 N N . ASP A 1 129 ? 22.560 3.671 -2.804 1.00 89.88 129 ASP A N 1
ATOM 1013 C CA . ASP A 1 129 ? 23.580 4.376 -3.582 1.00 89.88 129 ASP A CA 1
ATOM 1014 C C . ASP A 1 129 ? 22.912 5.258 -4.654 1.00 89.88 129 ASP A C 1
ATOM 1016 O O . ASP A 1 129 ? 22.174 4.731 -5.499 1.00 89.88 129 ASP A O 1
ATOM 1020 N N . PRO A 1 130 ? 23.127 6.588 -4.637 1.00 88.31 130 PRO A N 1
ATOM 1021 C CA . PRO A 1 130 ? 22.485 7.481 -5.574 1.00 88.31 130 PRO A CA 1
ATOM 1022 C C . PRO A 1 130 ? 23.147 7.550 -6.960 1.00 88.31 130 PRO A C 1
ATOM 1024 O O . PRO A 1 130 ? 22.540 8.105 -7.874 1.00 88.31 130 PRO A O 1
ATOM 1027 N N . THR A 1 131 ? 24.355 7.004 -7.145 1.00 81.50 131 THR A N 1
ATOM 1028 C CA . THR A 1 131 ? 25.212 7.230 -8.332 1.00 81.50 131 THR A CA 1
ATOM 1029 C C . THR A 1 131 ? 24.608 6.771 -9.663 1.00 81.50 131 THR A C 1
ATOM 1031 O O . THR A 1 131 ? 25.041 7.208 -10.724 1.00 81.50 131 THR A O 1
ATOM 1034 N N . GLY A 1 132 ? 23.587 5.910 -9.636 1.00 74.31 132 GLY A N 1
ATOM 1035 C CA . GLY A 1 132 ? 22.856 5.487 -10.833 1.00 74.31 132 GLY A CA 1
ATOM 1036 C C . GLY A 1 132 ? 21.575 6.276 -11.123 1.00 74.31 132 GLY A C 1
ATOM 1037 O O . GLY A 1 132 ? 20.884 5.969 -12.098 1.00 74.31 132 GLY A O 1
ATOM 1038 N N . PHE A 1 133 ? 21.161 7.205 -10.263 1.00 80.19 133 PHE A N 1
ATOM 1039 C CA . PHE A 1 133 ? 19.966 8.015 -10.513 1.00 80.19 133 PHE A CA 1
ATOM 1040 C C . PHE A 1 133 ? 20.306 9.270 -11.310 1.00 80.19 133 PHE A C 1
ATOM 1042 O O . PHE A 1 133 ? 21.468 9.617 -11.479 1.00 80.19 133 PHE A O 1
ATOM 1049 N N . ARG A 1 134 ? 19.261 9.923 -11.825 1.00 79.25 134 ARG A N 1
ATOM 1050 C CA . ARG A 1 134 ? 19.334 11.252 -12.437 1.00 79.25 134 ARG A CA 1
ATOM 1051 C C . ARG A 1 134 ? 18.662 12.236 -11.468 1.00 79.25 134 ARG A C 1
ATOM 1053 O O . ARG A 1 134 ? 17.428 12.323 -11.482 1.00 79.25 134 ARG A O 1
ATOM 1060 N N . PRO A 1 135 ? 19.408 12.826 -10.514 1.00 84.00 135 PRO A N 1
ATOM 1061 C CA . PRO A 1 135 ? 18.894 13.883 -9.651 1.00 84.00 135 PRO A CA 1
ATOM 1062 C C . PRO A 1 135 ? 18.556 15.125 -10.482 1.00 84.00 135 PRO A C 1
ATOM 1064 O O . PRO A 1 135 ? 19.048 15.286 -11.598 1.00 84.00 135 PRO A O 1
ATOM 1067 N N . VAL A 1 136 ? 17.682 15.974 -9.955 1.00 87.00 136 VAL A N 1
ATOM 1068 C CA . VAL A 1 136 ? 17.266 17.210 -10.634 1.00 87.00 136 VAL A CA 1
ATOM 1069 C C . VAL A 1 136 ? 18.084 18.378 -10.099 1.00 87.00 136 VAL A C 1
ATOM 1071 O O . VAL A 1 136 ? 18.330 18.436 -8.895 1.00 87.00 136 VAL A O 1
ATOM 1074 N N . SER A 1 137 ? 18.494 19.308 -10.961 1.00 89.75 137 SER 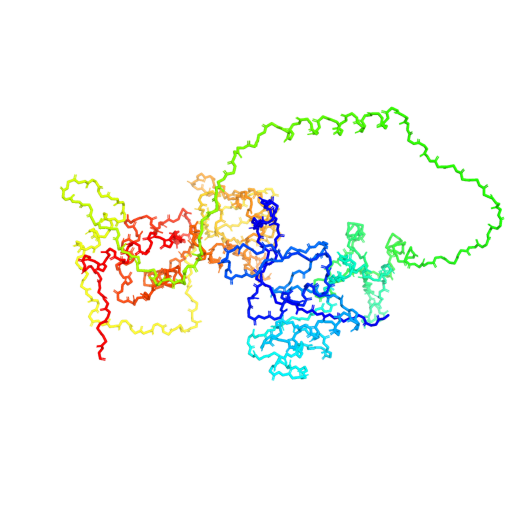A N 1
ATOM 1075 C CA . SER A 1 137 ? 19.069 20.571 -10.490 1.00 89.75 137 SER A CA 1
ATOM 1076 C C . SER A 1 137 ? 17.947 21.489 -9.987 1.00 89.75 137 SER A C 1
ATOM 1078 O O . SER A 1 137 ? 16.985 21.702 -10.720 1.00 89.75 137 SER A O 1
ATOM 1080 N N . PRO A 1 138 ? 18.013 22.038 -8.763 1.00 86.75 138 PRO A N 1
ATOM 1081 C CA . PRO A 1 138 ? 16.954 22.902 -8.244 1.00 86.75 138 PRO A CA 1
ATOM 1082 C C . PRO A 1 138 ? 16.872 24.253 -8.975 1.00 86.75 138 PRO A C 1
ATOM 1084 O O . PRO A 1 138 ? 15.779 24.797 -9.120 1.00 86.75 138 PRO A O 1
ATOM 1087 N N . SER A 1 139 ? 17.993 24.765 -9.494 1.00 85.25 139 SER A N 1
ATOM 1088 C CA . SER A 1 139 ? 18.043 26.022 -10.251 1.00 85.25 139 SER A CA 1
ATOM 1089 C C . SER A 1 139 ? 17.431 25.895 -11.650 1.00 85.25 139 SER A C 1
ATOM 1091 O O . SER A 1 139 ? 16.607 26.731 -12.032 1.00 85.25 139 SER A O 1
ATOM 1093 N N . SER A 1 140 ? 17.754 24.838 -12.407 1.00 81.00 140 SER A N 1
ATOM 1094 C CA . SER A 1 140 ? 17.151 24.606 -13.734 1.00 81.00 140 SER A CA 1
ATOM 1095 C C . SER A 1 140 ? 15.817 23.859 -13.675 1.00 81.00 140 SER A C 1
ATOM 1097 O O . SER A 1 140 ? 14.985 24.009 -14.570 1.00 81.00 140 SER A O 1
ATOM 1099 N N . GLY A 1 141 ? 15.557 23.111 -12.599 1.00 71.56 141 GLY A N 1
ATOM 1100 C CA . GLY A 1 141 ? 14.424 22.190 -12.441 1.00 71.56 141 GLY A CA 1
ATOM 1101 C C . GLY A 1 141 ? 14.280 21.191 -13.586 1.00 71.56 141 GLY A C 1
ATOM 1102 O O . GLY A 1 141 ? 13.213 20.610 -13.777 1.00 71.56 141 GLY A O 1
ATOM 1103 N N . GLU A 1 142 ? 15.359 20.993 -14.333 1.00 72.69 142 GLU A N 1
ATOM 1104 C CA . GLU A 1 142 ? 15.505 19.985 -15.363 1.00 72.69 142 GLU A CA 1
ATOM 1105 C C . GLU A 1 142 ? 16.364 18.856 -14.797 1.00 72.69 142 GLU A C 1
ATOM 1107 O O . GLU A 1 142 ? 17.314 19.075 -14.029 1.00 72.69 142 GLU A O 1
ATOM 1112 N N . ARG A 1 143 ? 16.034 17.613 -15.157 1.00 66.69 143 ARG A N 1
ATOM 1113 C CA . ARG A 1 143 ? 16.972 16.512 -14.942 1.00 66.69 143 ARG A CA 1
ATOM 1114 C C . ARG A 1 143 ? 18.210 16.786 -15.772 1.00 66.69 143 ARG A C 1
ATOM 1116 O O . ARG A 1 143 ? 18.103 17.028 -16.967 1.00 66.69 143 ARG A O 1
ATOM 1123 N N . GLU A 1 144 ? 19.373 16.687 -15.140 1.00 57.12 144 GLU A N 1
ATOM 1124 C CA . GLU A 1 144 ? 20.639 16.776 -15.854 1.00 57.12 144 GLU A CA 1
ATOM 1125 C C . GLU A 1 144 ? 20.647 15.715 -16.970 1.00 57.12 144 GLU A C 1
ATOM 1127 O O . GLU A 1 144 ? 20.521 14.505 -16.715 1.00 57.12 144 GLU A O 1
ATOM 1132 N N . SER A 1 145 ? 20.722 16.178 -18.219 1.00 48.84 145 SER A N 1
ATOM 1133 C CA . SER A 1 145 ? 20.938 15.351 -19.403 1.00 48.84 145 SER A CA 1
ATOM 1134 C C . SER A 1 145 ? 22.311 14.704 -19.256 1.00 48.84 145 SER A C 1
ATOM 1136 O O . SER A 1 145 ? 23.339 15.299 -19.554 1.00 48.84 145 SER A O 1
ATOM 1138 N N . GLY A 1 146 ? 22.344 13.518 -18.649 1.00 43.88 146 GLY A N 1
ATOM 1139 C CA . GLY A 1 146 ? 23.593 12.864 -18.287 1.00 43.88 146 GLY A CA 1
ATOM 1140 C C . GLY A 1 146 ? 24.443 12.554 -19.516 1.00 43.88 146 GLY A C 1
ATOM 1141 O O . GLY A 1 146 ? 24.103 11.619 -20.234 1.00 43.88 146 GLY A O 1
ATOM 1142 N N . ALA A 1 147 ? 25.562 13.275 -19.644 1.00 46.41 147 ALA A N 1
ATOM 1143 C CA . ALA A 1 147 ? 26.589 13.180 -20.683 1.00 46.41 147 ALA A CA 1
ATOM 1144 C C . ALA A 1 147 ? 26.066 13.392 -22.114 1.00 46.41 147 ALA A C 1
ATOM 1146 O O . ALA A 1 147 ? 25.161 12.693 -22.563 1.00 46.41 147 ALA A O 1
ATOM 1147 N N . ASP A 1 148 ? 26.695 14.313 -22.847 1.00 50.59 148 ASP A N 1
ATOM 1148 C CA . ASP A 1 148 ? 26.498 14.461 -24.289 1.00 50.59 148 ASP A CA 1
ATOM 1149 C C . ASP A 1 148 ? 26.829 13.128 -24.980 1.00 50.59 148 ASP A C 1
ATOM 1151 O O . ASP A 1 148 ? 27.988 12.768 -25.196 1.00 50.59 148 ASP A O 1
ATOM 1155 N N . GLY A 1 149 ? 25.778 12.355 -25.260 1.00 68.25 149 GLY A N 1
ATOM 1156 C CA . GLY A 1 149 ? 25.819 11.196 -26.130 1.00 68.25 149 GLY A CA 1
ATOM 1157 C C . GLY A 1 149 ? 26.042 9.814 -25.508 1.00 68.25 149 GLY A C 1
ATOM 1158 O O . GLY A 1 149 ? 26.221 9.610 -24.303 1.00 68.25 149 GLY A O 1
ATOM 1159 N N . ILE A 1 150 ? 25.960 8.808 -26.381 1.00 80.81 150 ILE A N 1
ATOM 1160 C CA . ILE A 1 150 ? 26.101 7.394 -26.032 1.00 80.81 150 ILE A CA 1
ATOM 1161 C C . ILE A 1 150 ? 27.567 6.992 -26.195 1.00 80.81 150 ILE A C 1
ATOM 1163 O O . ILE A 1 150 ? 28.163 7.176 -27.248 1.00 80.81 150 ILE A O 1
ATOM 1167 N N . THR A 1 151 ? 28.152 6.378 -25.168 1.00 82.75 151 THR A N 1
ATOM 1168 C CA . THR A 1 151 ? 29.515 5.827 -25.225 1.00 82.75 151 THR A CA 1
ATOM 1169 C C . THR A 1 151 ? 29.486 4.305 -25.169 1.00 82.75 151 THR A C 1
ATOM 1171 O O . THR A 1 151 ? 28.643 3.716 -24.487 1.00 82.75 151 THR A O 1
ATOM 1174 N N . ALA A 1 152 ? 30.418 3.654 -25.870 1.00 84.38 152 ALA A N 1
ATOM 1175 C CA . ALA A 1 152 ? 30.564 2.202 -25.869 1.00 84.38 152 ALA A CA 1
ATOM 1176 C C . ALA A 1 152 ? 31.888 1.755 -25.239 1.00 84.38 152 ALA A C 1
ATOM 1178 O O . ALA A 1 152 ? 32.969 2.117 -25.696 1.00 84.38 152 ALA A O 1
ATOM 1179 N N . GLU A 1 153 ? 31.808 0.904 -24.220 1.00 83.38 153 GLU A N 1
ATOM 1180 C CA . GLU A 1 153 ? 32.958 0.249 -23.598 1.00 83.38 153 GLU A CA 1
ATOM 1181 C C . GLU A 1 153 ? 33.039 -1.213 -24.052 1.00 83.38 153 GLU A C 1
ATOM 1183 O O . GLU A 1 153 ? 32.122 -2.005 -23.821 1.00 83.38 153 GLU A O 1
ATOM 1188 N N . ARG A 1 154 ? 34.161 -1.601 -24.663 1.00 86.44 154 ARG A N 1
ATOM 1189 C CA . ARG A 1 154 ? 34.417 -2.986 -25.069 1.00 86.44 154 ARG A CA 1
ATOM 1190 C C . ARG A 1 154 ? 35.038 -3.773 -23.914 1.00 86.44 154 ARG A C 1
ATOM 1192 O O . ARG A 1 154 ? 36.158 -3.504 -23.498 1.00 86.44 154 ARG A O 1
ATOM 1199 N N . SER A 1 155 ? 34.335 -4.794 -23.438 1.00 80.56 155 SER A N 1
ATOM 1200 C CA . SER A 1 155 ? 34.784 -5.714 -22.393 1.00 80.56 155 SER A CA 1
ATOM 1201 C C . SER A 1 155 ? 34.954 -7.124 -22.955 1.00 80.56 155 SER A C 1
ATOM 1203 O O . SER A 1 155 ? 34.092 -7.630 -23.674 1.00 80.56 155 SER A O 1
ATOM 1205 N N . ARG A 1 156 ? 36.071 -7.782 -22.637 1.00 82.19 156 ARG A N 1
ATOM 1206 C CA . ARG A 1 156 ? 36.387 -9.128 -23.130 1.00 82.19 156 ARG A CA 1
ATOM 1207 C C . ARG A 1 156 ? 37.089 -9.940 -22.047 1.00 82.19 156 ARG A C 1
ATOM 1209 O O . ARG A 1 156 ? 38.015 -9.436 -21.422 1.00 82.19 156 ARG A O 1
ATOM 1216 N N . ARG A 1 157 ? 36.660 -11.191 -21.835 1.00 59.53 157 ARG A N 1
ATOM 1217 C CA . ARG A 1 157 ? 37.258 -12.098 -20.836 1.00 59.53 157 ARG A CA 1
ATOM 1218 C C . ARG A 1 157 ? 38.456 -12.884 -21.363 1.00 59.53 157 ARG A C 1
ATOM 1220 O O . ARG A 1 157 ? 39.365 -13.169 -20.594 1.00 59.53 157 ARG A O 1
ATOM 1227 N N . SER A 1 158 ? 38.478 -13.248 -22.647 1.00 71.62 158 SER A N 1
ATOM 1228 C CA . SER A 1 158 ? 39.590 -13.993 -23.256 1.00 71.62 158 SER A CA 1
ATOM 1229 C C . SER A 1 158 ? 39.723 -13.722 -24.765 1.00 71.62 158 SER A C 1
ATOM 1231 O O . SER A 1 158 ? 38.711 -13.441 -25.414 1.00 71.62 158 SER A O 1
ATOM 1233 N N . PRO A 1 159 ? 40.932 -13.823 -25.363 1.00 73.44 159 PRO A N 1
ATOM 1234 C CA . PRO A 1 159 ? 41.197 -13.471 -26.767 1.00 73.44 159 PRO A CA 1
ATOM 1235 C C . PRO A 1 159 ? 40.491 -14.323 -27.835 1.00 73.44 159 PRO A C 1
ATOM 1237 O O . PRO A 1 159 ? 40.549 -13.967 -29.013 1.00 73.44 159 PRO A O 1
ATOM 1240 N N . GLY A 1 160 ? 39.806 -15.405 -27.452 1.00 80.19 160 GLY A N 1
ATOM 1241 C CA . GLY A 1 160 ? 38.974 -16.232 -28.338 1.00 80.19 160 GLY A CA 1
ATOM 1242 C C . GLY A 1 160 ? 37.463 -16.026 -28.173 1.00 80.19 160 GLY A C 1
ATOM 1243 O O . GLY A 1 160 ? 36.694 -16.499 -28.999 1.00 80.19 160 GLY A O 1
ATOM 1244 N N . GLU A 1 161 ? 37.018 -15.301 -27.142 1.00 78.69 161 GLU A N 1
ATOM 1245 C CA . GLU A 1 161 ? 35.590 -15.158 -26.832 1.00 78.69 161 GLU A CA 1
ATOM 1246 C C . GLU A 1 161 ? 34.984 -13.902 -27.452 1.00 78.69 161 GLU A C 1
ATOM 1248 O O . GLU A 1 161 ? 35.671 -12.897 -27.674 1.00 78.69 161 GLU A O 1
ATOM 1253 N N . THR A 1 162 ? 33.678 -13.946 -27.692 1.00 83.19 162 THR A N 1
ATOM 1254 C CA . THR A 1 162 ? 32.908 -12.827 -28.228 1.00 83.19 162 THR A CA 1
ATOM 1255 C C . THR A 1 162 ? 32.918 -11.649 -27.242 1.00 83.19 162 THR A C 1
ATOM 1257 O O . THR A 1 162 ? 32.565 -11.831 -26.072 1.00 83.19 162 THR A O 1
ATOM 1260 N N . PRO A 1 163 ? 33.332 -10.439 -27.663 1.00 86.69 163 PRO A N 1
ATOM 1261 C CA . PRO A 1 163 ? 33.379 -9.291 -26.770 1.00 86.69 163 PRO A CA 1
ATOM 1262 C C . PRO A 1 163 ? 31.976 -8.748 -26.475 1.00 86.69 163 PRO A C 1
ATOM 1264 O O . PRO A 1 163 ? 31.024 -8.929 -27.236 1.00 86.69 163 PRO A O 1
ATOM 1267 N N . TRP A 1 164 ? 31.865 -8.088 -25.328 1.00 87.81 164 TRP A N 1
ATOM 1268 C CA . TRP A 1 164 ? 30.660 -7.426 -24.853 1.00 87.81 164 TRP A CA 1
ATOM 1269 C C . TRP A 1 164 ? 30.859 -5.925 -24.996 1.00 87.81 164 TRP A C 1
ATOM 1271 O O . TRP A 1 164 ? 31.848 -5.381 -24.509 1.00 87.81 164 TRP A O 1
ATOM 1281 N N . TRP A 1 165 ? 29.911 -5.253 -25.623 1.00 87.88 165 TRP A N 1
ATOM 1282 C CA . TRP A 1 165 ? 29.911 -3.810 -25.798 1.00 87.88 165 TRP A CA 1
ATOM 1283 C C . TRP A 1 165 ? 28.897 -3.203 -24.842 1.00 87.88 165 TRP A C 1
ATOM 1285 O O . TRP A 1 165 ? 27.705 -3.455 -24.982 1.00 87.88 165 TRP A O 1
ATOM 1295 N N . TRP A 1 166 ? 29.361 -2.449 -23.852 1.00 86.38 166 TRP A N 1
ATOM 1296 C CA . TRP A 1 166 ? 28.528 -1.793 -22.848 1.00 86.38 166 TRP A CA 1
ATOM 1297 C C . TRP A 1 166 ? 28.225 -0.364 -23.277 1.00 86.38 166 TRP A C 1
ATOM 1299 O O . TRP A 1 166 ? 29.140 0.442 -23.404 1.00 86.38 166 TRP A O 1
ATOM 1309 N N . LEU A 1 167 ? 26.948 -0.055 -23.470 1.00 88.44 167 LEU A N 1
ATOM 1310 C CA . LEU A 1 167 ? 26.464 1.251 -23.896 1.00 88.44 167 LEU A CA 1
ATOM 1311 C C . LEU A 1 167 ? 26.015 2.058 -22.672 1.00 88.44 167 LEU A C 1
ATOM 1313 O O . LEU A 1 167 ? 25.132 1.631 -21.913 1.00 88.44 167 LEU A O 1
ATOM 1317 N N . LYS A 1 168 ? 26.645 3.217 -22.481 1.00 83.44 168 LYS A N 1
ATOM 1318 C CA . LYS A 1 168 ? 26.425 4.159 -21.374 1.00 83.44 168 LYS A CA 1
ATOM 1319 C C . LYS A 1 168 ? 26.015 5.527 -21.929 1.00 83.44 168 LYS A C 1
ATOM 1321 O O . LYS A 1 168 ? 26.203 5.779 -23.111 1.00 83.44 168 LYS A O 1
ATOM 1326 N N . GLY A 1 169 ? 25.483 6.401 -21.078 1.00 80.12 169 GLY A N 1
ATOM 1327 C CA . GLY A 1 169 ? 25.001 7.732 -21.477 1.00 80.12 169 GLY A CA 1
ATOM 1328 C C . GLY A 1 169 ? 23.501 7.748 -21.771 1.00 80.12 169 GLY A C 1
ATOM 1329 O O . GLY A 1 169 ? 22.742 6.953 -21.190 1.00 80.12 169 GLY A O 1
ATOM 1330 N N . ASP A 1 170 ? 23.063 8.636 -22.664 1.00 77.31 170 ASP A N 1
ATOM 1331 C CA . ASP A 1 170 ? 21.641 8.864 -22.935 1.00 77.31 170 ASP A CA 1
ATOM 1332 C C . ASP A 1 170 ? 21.002 7.832 -23.879 1.00 77.31 170 ASP A C 1
ATOM 1334 O O . ASP A 1 170 ? 20.569 8.088 -24.992 1.00 77.31 170 ASP A O 1
ATOM 1338 N N . THR A 1 171 ? 20.936 6.592 -23.404 1.00 84.75 171 THR A N 1
ATOM 1339 C CA . THR A 1 171 ? 20.409 5.447 -24.168 1.00 84.75 171 THR A CA 1
ATOM 1340 C C . THR A 1 171 ? 18.882 5.311 -24.119 1.00 84.75 171 THR A C 1
ATOM 1342 O O . THR A 1 171 ? 18.322 4.427 -24.769 1.00 84.75 171 THR A O 1
ATOM 1345 N N . TYR A 1 172 ? 18.187 6.142 -23.333 1.00 78.31 172 TYR A N 1
ATOM 1346 C CA . TYR A 1 172 ? 16.744 6.009 -23.111 1.00 78.31 172 TYR A CA 1
ATOM 1347 C C . TYR A 1 172 ? 15.892 6.414 -24.328 1.00 78.31 172 TYR A C 1
ATOM 1349 O O . TYR A 1 172 ? 15.005 5.626 -24.677 1.00 78.31 172 TYR A O 1
ATOM 1357 N N . PRO A 1 173 ? 16.171 7.536 -25.027 1.00 82.88 173 PRO A N 1
ATOM 1358 C CA . PRO A 1 173 ? 15.460 7.890 -26.262 1.00 82.88 173 PRO A CA 1
ATOM 1359 C C . PRO A 1 173 ? 15.623 6.833 -27.363 1.00 82.88 173 PRO A C 1
ATOM 1361 O O . PRO A 1 173 ? 14.714 6.594 -28.150 1.00 82.88 173 PRO A O 1
ATOM 1364 N N . HIS A 1 174 ? 16.751 6.119 -27.364 1.00 85.06 174 HIS A N 1
ATOM 1365 C CA . HIS A 1 174 ? 17.105 5.134 -28.390 1.00 85.06 174 HIS A CA 1
ATOM 1366 C C . HIS A 1 174 ? 16.782 3.681 -28.001 1.00 85.06 174 HIS A C 1
ATOM 1368 O O . HIS A 1 174 ? 17.212 2.742 -28.671 1.00 85.06 174 HIS A O 1
ATOM 1374 N N . ARG A 1 175 ? 16.016 3.457 -26.924 1.00 85.31 175 ARG A N 1
ATOM 1375 C CA . ARG A 1 175 ? 15.748 2.114 -26.368 1.00 85.31 175 ARG A CA 1
ATOM 1376 C C . ARG A 1 175 ? 15.134 1.126 -27.369 1.00 85.31 175 ARG A C 1
ATOM 1378 O O . ARG A 1 175 ? 15.398 -0.073 -27.285 1.00 85.31 175 ARG A O 1
ATOM 1385 N N . GLU A 1 176 ? 14.290 1.609 -28.278 1.00 86.25 176 GLU A N 1
ATOM 1386 C CA . GLU A 1 176 ? 13.599 0.772 -29.266 1.00 86.25 176 GLU A CA 1
ATOM 1387 C C . GLU A 1 176 ? 14.553 0.348 -30.375 1.00 86.25 176 GLU A C 1
ATOM 1389 O O . GLU A 1 176 ? 14.643 -0.844 -30.667 1.00 86.25 176 GLU A O 1
ATOM 1394 N N . LEU A 1 177 ? 15.358 1.289 -30.877 1.00 90.25 177 LEU A N 1
ATOM 1395 C CA . LEU A 1 177 ? 16.439 1.023 -31.824 1.00 90.25 177 LEU A CA 1
ATOM 1396 C C . LEU A 1 177 ? 17.439 0.019 -31.236 1.00 90.25 177 LEU A C 1
ATOM 1398 O O . LEU A 1 177 ? 17.749 -0.987 -31.869 1.00 90.25 177 LEU A O 1
ATOM 1402 N N . LEU A 1 178 ? 17.882 0.221 -29.991 1.00 91.06 178 LEU A N 1
ATOM 1403 C CA . LEU A 1 178 ? 18.799 -0.702 -29.313 1.00 91.06 178 LEU A CA 1
ATOM 1404 C C . LEU A 1 178 ? 18.210 -2.116 -29.193 1.00 91.06 178 LEU A C 1
ATOM 1406 O O . LEU A 1 178 ? 18.903 -3.100 -29.458 1.00 91.06 178 LEU A O 1
ATOM 1410 N N . ARG A 1 179 ? 16.922 -2.235 -28.848 1.00 90.00 179 ARG A N 1
ATOM 1411 C CA . ARG A 1 179 ? 16.229 -3.529 -28.780 1.00 90.00 179 ARG A CA 1
ATOM 1412 C C . ARG A 1 179 ? 16.099 -4.180 -30.159 1.00 90.00 179 ARG A C 1
ATOM 1414 O O . ARG A 1 179 ? 16.304 -5.387 -30.266 1.00 90.00 179 ARG A O 1
ATOM 1421 N N . GLN A 1 180 ? 15.788 -3.402 -31.194 1.00 92.50 180 GLN A N 1
ATOM 1422 C CA . GLN A 1 180 ? 15.657 -3.881 -32.572 1.00 92.50 180 GLN A CA 1
ATOM 1423 C C . GLN A 1 180 ? 16.985 -4.427 -33.113 1.00 92.50 180 GLN A C 1
ATOM 1425 O O . GLN A 1 180 ? 16.999 -5.437 -33.807 1.00 92.50 180 GLN A O 1
ATOM 1430 N N . GLN A 1 181 ? 18.104 -3.820 -32.711 1.00 91.88 181 GLN A N 1
ATOM 1431 C CA . GLN A 1 181 ? 19.465 -4.253 -33.050 1.00 91.88 181 GLN A CA 1
ATOM 1432 C C . GLN A 1 181 ? 20.002 -5.382 -32.146 1.00 91.88 181 GLN A C 1
ATOM 1434 O O . GLN A 1 181 ? 21.178 -5.747 -32.208 1.00 91.88 181 GLN A O 1
ATOM 1439 N N . GLY A 1 182 ? 19.154 -5.945 -31.279 1.00 90.56 182 GLY A N 1
ATOM 1440 C CA . GLY A 1 182 ? 19.491 -7.090 -30.433 1.00 90.56 182 GLY A CA 1
ATOM 1441 C C . GLY A 1 182 ? 20.298 -6.758 -29.174 1.00 90.56 182 GLY A C 1
ATOM 1442 O O . GLY A 1 182 ? 20.746 -7.679 -28.486 1.00 90.56 182 GLY A O 1
ATOM 1443 N N . ALA A 1 183 ? 20.471 -5.477 -28.830 1.00 91.75 183 ALA A N 1
ATOM 1444 C CA . ALA A 1 183 ? 21.056 -5.094 -27.550 1.00 91.75 183 ALA A CA 1
ATOM 1445 C C . ALA A 1 183 ? 20.094 -5.428 -26.395 1.00 91.75 183 ALA A C 1
ATOM 1447 O O . ALA A 1 183 ? 18.869 -5.444 -26.536 1.00 91.75 183 ALA A O 1
ATOM 1448 N N . ARG A 1 184 ? 20.652 -5.712 -25.218 1.00 90.19 184 ARG A N 1
ATOM 1449 C CA . ARG A 1 184 ? 19.909 -6.103 -24.015 1.00 90.19 184 ARG A CA 1
ATOM 1450 C C . ARG A 1 184 ? 20.219 -5.148 -22.875 1.00 90.19 184 ARG A C 1
ATOM 1452 O O . ARG A 1 184 ? 21.351 -4.710 -22.719 1.00 90.19 184 ARG A O 1
ATOM 1459 N N . PHE A 1 185 ? 19.233 -4.850 -22.038 1.00 88.12 185 PHE A N 1
ATOM 1460 C CA . PHE A 1 185 ? 19.454 -4.021 -20.857 1.00 88.12 185 PHE A CA 1
ATOM 1461 C C . PHE A 1 185 ? 19.905 -4.875 -19.667 1.00 88.12 185 PHE A C 1
ATOM 1463 O O . PHE A 1 185 ? 19.257 -5.858 -19.305 1.00 88.12 185 PHE A O 1
ATOM 1470 N N . SER A 1 186 ? 21.018 -4.503 -19.039 1.00 85.38 186 SER A N 1
ATOM 1471 C CA . SER A 1 186 ? 21.484 -5.110 -17.795 1.00 85.38 186 SER A CA 1
ATOM 1472 C C . SER A 1 186 ? 20.919 -4.345 -16.608 1.00 85.38 186 SER A C 1
ATOM 1474 O O . SER A 1 186 ? 21.375 -3.246 -16.309 1.00 85.38 186 SER A O 1
ATOM 1476 N N . GLY A 1 187 ? 19.982 -4.948 -15.873 1.00 60.34 187 GLY A N 1
ATOM 1477 C CA . GLY A 1 187 ? 19.464 -4.357 -14.634 1.00 60.34 187 GLY A CA 1
ATOM 1478 C C . GLY A 1 187 ? 20.547 -4.152 -13.566 1.00 60.34 187 GLY A C 1
ATOM 1479 O O . GLY A 1 187 ? 20.510 -3.166 -12.840 1.00 60.34 187 GLY A O 1
ATOM 1480 N N . LYS A 1 188 ? 21.561 -5.032 -13.520 1.00 67.56 188 LYS A N 1
ATOM 1481 C CA . LYS A 1 188 ? 22.655 -4.969 -12.534 1.00 67.56 188 LYS A CA 1
ATOM 1482 C C . LYS A 1 188 ? 23.621 -3.806 -12.784 1.00 67.56 188 LYS A C 1
ATOM 1484 O O . LYS A 1 188 ? 24.085 -3.197 -11.831 1.00 67.56 188 LYS A O 1
ATOM 1489 N N . ARG A 1 189 ? 23.947 -3.519 -14.051 1.00 69.62 189 ARG A N 1
ATOM 1490 C CA . ARG A 1 189 ? 24.845 -2.406 -14.434 1.00 69.62 189 ARG A CA 1
ATOM 1491 C C . ARG A 1 189 ? 24.101 -1.151 -14.883 1.00 69.62 189 ARG A C 1
ATOM 1493 O O . ARG A 1 189 ? 24.735 -0.133 -15.121 1.00 69.62 189 ARG A O 1
ATOM 1500 N N . ARG A 1 190 ? 22.775 -1.241 -15.010 1.00 78.56 190 ARG A N 1
ATOM 1501 C CA . ARG A 1 190 ? 21.878 -0.198 -15.529 1.00 78.56 190 ARG A CA 1
ATOM 1502 C C . ARG A 1 190 ? 22.344 0.362 -16.877 1.00 78.56 190 ARG A C 1
ATOM 1504 O O . ARG A 1 190 ? 22.250 1.555 -17.131 1.00 78.56 190 ARG A O 1
ATOM 1511 N N . GLN A 1 191 ? 22.859 -0.524 -17.725 1.00 85.44 191 GLN A N 1
ATOM 1512 C CA . GLN A 1 191 ? 23.465 -0.208 -19.017 1.00 85.44 191 GLN A CA 1
ATOM 1513 C C . GLN A 1 191 ? 22.950 -1.178 -20.070 1.00 85.44 191 GLN A C 1
ATOM 1515 O O . GLN A 1 191 ? 22.686 -2.349 -19.770 1.00 85.44 191 GLN A O 1
ATOM 1520 N N . TRP A 1 192 ? 22.830 -0.700 -21.303 1.00 91.25 192 TRP A N 1
ATOM 1521 C CA . TRP A 1 192 ? 22.607 -1.580 -22.442 1.00 91.25 192 TRP A CA 1
ATOM 1522 C C . TRP A 1 192 ? 23.901 -2.315 -22.772 1.00 91.25 192 TRP A C 1
ATOM 1524 O O . TRP A 1 192 ? 24.995 -1.806 -22.543 1.00 91.25 192 TRP A O 1
ATOM 1534 N N . TYR A 1 193 ? 23.788 -3.534 -23.276 1.00 91.75 193 TYR A N 1
ATOM 1535 C CA . TYR A 1 193 ? 24.927 -4.282 -23.769 1.00 91.75 193 TYR A CA 1
ATOM 1536 C C . TYR A 1 193 ? 24.583 -5.029 -25.044 1.00 91.75 193 TYR A C 1
ATOM 1538 O O . TYR A 1 193 ? 23.456 -5.491 -25.235 1.00 91.75 193 TYR A O 1
ATOM 1546 N N . TRP A 1 194 ? 25.579 -5.168 -25.902 1.00 93.56 194 TRP A N 1
ATOM 1547 C CA . TRP A 1 194 ? 25.496 -5.926 -27.136 1.00 93.56 194 TRP A CA 1
ATOM 1548 C C . TRP A 1 194 ? 26.639 -6.945 -27.178 1.00 93.56 194 TRP A C 1
ATOM 1550 O O . TRP A 1 194 ? 27.748 -6.657 -26.728 1.00 93.56 194 TRP A O 1
ATOM 1560 N N . VAL A 1 195 ? 26.363 -8.162 -27.648 1.00 89.88 195 VAL A N 1
ATOM 1561 C CA . VAL A 1 195 ? 27.342 -9.258 -27.672 1.00 89.88 195 VAL A CA 1
ATOM 1562 C C . VAL A 1 195 ? 27.638 -9.615 -29.118 1.00 89.88 195 VAL A C 1
ATOM 1564 O O . VAL A 1 195 ? 26.759 -10.093 -29.829 1.00 89.88 195 VAL A O 1
ATOM 1567 N N . GLY A 1 196 ? 28.886 -9.418 -29.526 1.00 88.88 196 GLY A N 1
ATOM 1568 C CA . GLY A 1 196 ? 29.344 -9.711 -30.878 1.00 88.88 196 GLY A CA 1
ATOM 1569 C C . GLY A 1 196 ? 30.671 -9.025 -31.181 1.00 88.88 196 GLY A C 1
ATOM 1570 O O . GLY A 1 196 ? 31.191 -8.253 -30.375 1.00 88.88 196 GLY A O 1
ATOM 1571 N N . TRP A 1 197 ? 31.253 -9.340 -32.333 1.00 85.19 197 TRP A N 1
ATOM 1572 C CA . TRP A 1 197 ? 32.599 -8.885 -32.685 1.00 85.19 197 TRP A CA 1
ATOM 1573 C C . TRP A 1 197 ? 32.691 -7.373 -32.911 1.00 85.19 197 TRP A C 1
ATOM 1575 O O . TRP A 1 197 ? 33.649 -6.760 -32.437 1.00 85.19 197 TRP A O 1
ATOM 1585 N N . GLU A 1 198 ? 31.668 -6.779 -33.526 1.00 88.75 198 GLU A N 1
ATOM 1586 C CA . GLU A 1 198 ? 31.606 -5.367 -33.920 1.00 88.75 198 GLU A CA 1
ATOM 1587 C C . GLU A 1 198 ? 30.203 -4.812 -33.691 1.00 88.75 198 GLU A C 1
ATOM 1589 O O . GLU A 1 198 ? 29.230 -5.503 -33.970 1.00 88.75 198 GLU A O 1
ATOM 1594 N N . LEU A 1 199 ? 30.081 -3.577 -33.202 1.00 87.81 199 LEU A N 1
ATOM 1595 C CA . LEU A 1 199 ? 28.772 -2.956 -33.006 1.00 87.81 199 LEU A CA 1
ATOM 1596 C C . LEU A 1 199 ? 28.029 -2.777 -34.343 1.00 87.81 199 LEU A C 1
ATOM 1598 O O . LEU A 1 199 ? 28.647 -2.365 -35.324 1.00 87.81 199 LEU A O 1
ATOM 1602 N N . PRO A 1 200 ? 26.703 -3.009 -34.385 1.00 91.69 200 PRO A N 1
ATOM 1603 C CA . PRO A 1 200 ? 25.884 -2.669 -35.543 1.00 91.69 200 PRO A CA 1
ATOM 1604 C C . PRO A 1 200 ? 26.068 -1.200 -35.943 1.00 91.69 200 PRO A C 1
ATOM 1606 O O . PRO A 1 200 ? 26.111 -0.326 -35.074 1.00 91.69 200 PRO A O 1
ATOM 1609 N N . SER A 1 201 ? 26.114 -0.914 -37.247 1.00 86.94 201 SER A N 1
ATOM 1610 C CA . SER A 1 201 ? 26.338 0.437 -37.791 1.00 86.94 201 SER A CA 1
ATOM 1611 C C . SER A 1 201 ? 25.341 1.474 -37.267 1.00 86.94 201 SER A C 1
ATOM 1613 O O . SER A 1 201 ? 25.709 2.611 -37.002 1.00 86.94 201 SER A O 1
ATOM 1615 N N . THR A 1 202 ? 24.095 1.071 -37.018 1.00 88.25 202 THR A N 1
ATOM 1616 C CA . THR A 1 202 ? 23.065 1.922 -36.405 1.00 88.25 202 THR A CA 1
ATOM 1617 C C . THR A 1 202 ? 23.357 2.277 -34.949 1.00 88.25 202 THR A C 1
ATOM 1619 O O . THR A 1 202 ? 22.952 3.335 -34.495 1.00 88.25 202 THR A O 1
ATOM 1622 N N . ILE A 1 203 ? 24.029 1.399 -34.193 1.00 88.50 203 ILE A N 1
ATOM 1623 C CA . ILE A 1 203 ? 24.463 1.699 -32.820 1.00 88.50 203 ILE A CA 1
ATOM 1624 C C . ILE A 1 203 ? 25.731 2.559 -32.852 1.00 88.50 203 ILE A C 1
ATOM 1626 O O . ILE A 1 203 ? 25.877 3.440 -32.014 1.00 88.50 203 ILE A O 1
ATOM 1630 N N . LEU A 1 204 ? 26.619 2.340 -33.828 1.00 86.38 204 LEU A N 1
ATOM 1631 C CA . LEU A 1 204 ? 27.791 3.193 -34.050 1.00 86.38 204 LEU A CA 1
ATOM 1632 C C . LEU A 1 204 ? 27.400 4.630 -34.407 1.00 86.38 204 LEU A C 1
ATOM 1634 O O . LEU A 1 204 ? 27.960 5.548 -33.825 1.00 86.38 204 LEU A O 1
ATOM 1638 N N . ALA A 1 205 ? 26.386 4.833 -35.254 1.00 84.88 205 ALA A N 1
ATOM 1639 C CA . ALA A 1 205 ? 25.874 6.167 -35.577 1.00 84.88 205 ALA A CA 1
ATOM 1640 C C . ALA A 1 205 ? 25.429 6.944 -34.323 1.00 84.88 205 ALA A C 1
ATOM 1642 O O . ALA A 1 205 ? 25.764 8.110 -34.171 1.00 84.88 205 ALA A O 1
ATOM 1643 N N . LEU A 1 206 ? 24.790 6.269 -33.359 1.00 83.75 206 LEU A N 1
ATOM 1644 C CA . LEU A 1 206 ? 24.408 6.873 -32.074 1.00 83.75 206 LEU A CA 1
ATOM 1645 C C . LEU A 1 206 ? 25.603 7.265 -31.187 1.00 83.75 206 LEU A C 1
ATOM 1647 O O . LEU A 1 206 ? 25.456 8.082 -30.280 1.00 83.75 206 LEU A O 1
ATOM 1651 N N . ILE A 1 207 ? 26.760 6.638 -31.402 1.00 82.94 207 ILE A N 1
ATOM 1652 C CA . ILE A 1 207 ? 28.009 6.911 -30.679 1.00 82.94 207 ILE A CA 1
ATOM 1653 C C . ILE A 1 207 ? 28.831 7.992 -31.396 1.00 82.94 207 ILE A C 1
ATOM 1655 O O . ILE A 1 207 ? 29.605 8.694 -30.751 1.00 82.94 207 ILE A O 1
ATOM 1659 N N . ASP A 1 208 ? 28.685 8.136 -32.714 1.00 69.31 208 ASP A N 1
ATOM 1660 C CA . ASP A 1 208 ? 29.399 9.144 -33.501 1.00 69.31 208 ASP A CA 1
ATOM 1661 C C . ASP A 1 208 ? 28.650 10.486 -33.573 1.00 69.31 208 ASP A C 1
ATOM 1663 O O . ASP A 1 208 ? 29.306 11.523 -33.491 1.00 69.31 208 ASP A O 1
ATOM 1667 N N . ASP A 1 209 ? 27.309 10.494 -33.570 1.00 59.78 209 ASP A N 1
ATOM 1668 C CA . ASP A 1 209 ? 26.489 11.716 -33.411 1.00 59.78 209 ASP A CA 1
ATOM 1669 C C . ASP A 1 209 ? 26.708 12.402 -32.043 1.00 59.78 209 ASP A C 1
ATOM 1671 O O . ASP A 1 209 ? 26.347 13.558 -31.838 1.00 59.78 209 ASP A O 1
ATOM 1675 N N . ALA A 1 210 ? 27.337 11.693 -31.101 1.00 49.69 210 ALA A N 1
ATOM 1676 C CA . ALA A 1 210 ? 27.718 12.164 -29.774 1.00 49.69 210 ALA A CA 1
ATOM 1677 C C . ALA A 1 210 ? 29.037 12.960 -29.729 1.00 49.69 210 ALA A C 1
ATOM 1679 O O . ALA A 1 210 ? 29.393 13.495 -28.677 1.00 49.69 210 ALA A O 1
ATOM 1680 N N . LYS A 1 211 ? 29.803 13.030 -30.826 1.00 36.09 211 LYS A N 1
ATOM 1681 C CA . LYS A 1 211 ? 30.983 13.902 -30.902 1.00 36.09 211 LYS A CA 1
ATOM 1682 C C . LYS A 1 211 ? 30.570 15.239 -31.516 1.00 36.09 211 LYS A C 1
ATOM 1684 O O . LYS A 1 211 ? 30.034 15.228 -32.623 1.00 36.09 211 LYS A O 1
ATOM 1689 N N . PRO A 1 212 ? 30.875 16.393 -30.893 1.00 34.81 212 PRO A N 1
ATOM 1690 C CA . PRO A 1 212 ? 30.780 17.655 -31.608 1.00 34.81 212 PRO A CA 1
ATOM 1691 C C . PRO A 1 212 ? 31.711 17.577 -32.824 1.00 34.81 212 PRO A C 1
ATOM 1693 O O . PRO A 1 212 ? 32.924 17.396 -32.683 1.00 34.81 212 PRO A O 1
ATOM 1696 N N . GLN A 1 213 ? 31.140 17.655 -34.026 1.00 31.38 213 GLN A N 1
ATOM 1697 C CA . GLN A 1 213 ? 31.934 17.825 -35.235 1.00 31.38 213 GLN A CA 1
ATOM 1698 C C . GLN A 1 213 ? 32.709 19.148 -35.120 1.00 31.38 213 GLN A C 1
ATOM 1700 O O . GLN A 1 213 ? 32.106 20.167 -34.772 1.00 31.38 213 GLN A O 1
ATOM 1705 N N . PRO A 1 214 ? 34.021 19.186 -35.415 1.00 35.00 214 PRO A N 1
ATOM 1706 C CA . PRO A 1 214 ? 34.666 20.451 -35.712 1.00 35.00 214 PRO A CA 1
ATOM 1707 C C . PRO A 1 214 ? 34.008 21.003 -36.976 1.00 35.00 214 PRO A C 1
ATOM 1709 O O . PRO A 1 214 ? 34.010 20.358 -38.026 1.00 35.00 214 PRO A O 1
ATOM 1712 N N . VAL A 1 215 ? 33.402 22.177 -36.835 1.00 33.41 215 VAL A N 1
ATOM 1713 C CA . VAL A 1 215 ? 32.833 22.954 -37.935 1.00 33.41 215 VAL A CA 1
ATOM 1714 C C . VAL A 1 215 ? 33.932 23.143 -38.988 1.00 33.41 215 VAL A C 1
ATOM 1716 O O . VAL A 1 215 ? 34.989 23.673 -38.639 1.00 33.41 215 VAL A O 1
ATOM 1719 N N . PRO A 1 216 ? 33.755 22.709 -40.248 1.00 35.59 216 PRO A N 1
ATOM 1720 C CA . PRO A 1 216 ? 34.636 23.157 -41.304 1.00 35.59 216 PRO A CA 1
ATOM 1721 C C . PRO A 1 216 ? 34.235 24.584 -41.675 1.00 35.59 216 PRO A C 1
ATOM 1723 O O . PRO A 1 216 ? 33.068 24.852 -41.969 1.00 35.59 216 PRO A O 1
ATOM 1726 N N . ASP A 1 217 ? 35.221 25.480 -41.648 1.00 41.81 217 ASP A N 1
ATOM 1727 C CA . ASP A 1 217 ? 35.133 26.826 -42.202 1.00 41.81 217 ASP A CA 1
ATOM 1728 C C . ASP A 1 217 ? 34.462 26.792 -43.577 1.00 41.81 217 ASP A C 1
ATOM 1730 O O . ASP A 1 217 ? 34.873 26.075 -44.494 1.00 41.81 217 ASP A O 1
ATOM 1734 N N . SER A 1 218 ? 33.405 27.577 -43.722 1.00 32.00 218 SER A N 1
ATOM 1735 C CA . SER A 1 218 ? 32.846 27.945 -45.014 1.00 32.00 218 SER A CA 1
ATOM 1736 C C . SER A 1 218 ? 32.324 29.368 -44.900 1.00 32.00 218 SER A C 1
ATOM 1738 O O . SER A 1 218 ? 31.181 29.614 -44.523 1.00 32.00 218 SER A O 1
ATOM 1740 N N . ASP A 1 219 ? 33.217 30.303 -45.212 1.00 39.97 219 ASP A N 1
ATOM 1741 C CA . ASP A 1 219 ? 32.881 31.647 -45.666 1.00 39.97 219 ASP A CA 1
ATOM 1742 C C . ASP A 1 219 ? 31.881 31.566 -46.832 1.00 39.97 219 ASP A C 1
ATOM 1744 O O . ASP A 1 219 ? 32.263 31.046 -47.873 1.00 39.97 219 ASP A O 1
ATOM 1748 N N . VAL A 1 220 ? 30.648 32.080 -46.669 1.00 33.12 220 VAL A N 1
ATOM 1749 C CA . VAL A 1 220 ? 29.791 32.800 -47.658 1.00 33.12 220 VAL A CA 1
ATOM 1750 C C . VAL A 1 220 ? 28.571 33.410 -46.889 1.00 33.12 220 VAL A C 1
ATOM 1752 O O . VAL A 1 220 ? 28.074 32.769 -45.966 1.00 33.12 220 VAL A O 1
ATOM 1755 N N . PRO A 1 221 ? 28.091 34.646 -47.192 1.00 37.34 221 PRO A N 1
ATOM 1756 C CA . PRO A 1 221 ? 27.367 35.540 -46.260 1.00 37.34 221 PRO A CA 1
ATOM 1757 C C . PRO A 1 221 ? 25.810 35.427 -46.318 1.00 37.34 221 PRO A C 1
ATOM 1759 O O . PRO A 1 221 ? 25.288 34.601 -47.067 1.00 37.34 221 PRO A O 1
ATOM 1762 N N . PRO A 1 222 ? 25.032 36.200 -45.514 1.00 43.22 222 PRO A N 1
ATOM 1763 C CA . PRO A 1 222 ? 23.754 35.754 -44.958 1.00 43.22 222 PRO A CA 1
ATOM 1764 C C . PRO A 1 222 ? 22.537 36.059 -45.842 1.00 43.22 222 PRO A C 1
ATOM 1766 O O . PRO A 1 222 ? 22.411 37.150 -46.397 1.00 43.22 222 PRO A O 1
ATOM 1769 N N . GLN A 1 223 ? 21.564 35.145 -45.845 1.00 32.56 223 GLN A N 1
ATOM 1770 C CA . GLN A 1 223 ? 20.160 35.473 -46.103 1.00 32.56 223 GLN A CA 1
ATOM 1771 C C . GLN A 1 223 ? 19.278 34.820 -45.039 1.00 32.56 223 GLN A C 1
ATOM 1773 O O . GLN A 1 223 ? 19.082 33.608 -45.009 1.00 32.56 223 GLN A O 1
ATOM 1778 N N . ALA A 1 224 ? 18.774 35.662 -44.140 1.00 44.31 224 ALA A N 1
ATOM 1779 C CA . ALA A 1 224 ? 17.729 35.327 -43.195 1.00 44.31 224 ALA A CA 1
ATOM 1780 C C . ALA A 1 224 ? 16.372 35.421 -43.901 1.00 44.31 224 ALA A C 1
ATOM 1782 O O . ALA A 1 224 ? 16.027 36.478 -44.429 1.00 44.31 224 ALA A O 1
ATOM 1783 N N . VAL A 1 225 ? 15.589 34.344 -43.867 1.00 35.69 225 VAL A N 1
ATOM 1784 C CA . VAL A 1 225 ? 14.143 34.411 -44.096 1.00 35.69 225 VAL A CA 1
ATOM 1785 C C . VAL A 1 225 ? 13.477 33.619 -42.978 1.00 35.69 225 VAL A C 1
ATOM 1787 O O . VAL A 1 225 ? 13.582 32.395 -42.912 1.00 35.69 225 VAL A O 1
ATOM 1790 N N . ALA A 1 226 ? 12.861 34.345 -42.048 1.00 38.28 226 ALA A N 1
ATOM 1791 C CA . ALA A 1 226 ? 12.000 33.784 -41.018 1.00 38.28 226 ALA A CA 1
ATOM 1792 C C . ALA A 1 226 ? 10.682 33.300 -41.656 1.00 38.28 226 ALA A C 1
ATOM 1794 O O . ALA A 1 226 ? 10.200 33.941 -42.592 1.00 38.28 226 ALA A O 1
ATOM 1795 N N . PRO A 1 227 ? 10.064 32.212 -41.171 1.00 42.59 227 PRO A N 1
ATOM 1796 C CA . PRO A 1 227 ? 8.708 31.873 -41.571 1.00 42.59 227 PRO A CA 1
ATOM 1797 C C . PRO A 1 227 ? 7.728 32.835 -40.883 1.00 42.59 227 PRO A C 1
ATOM 1799 O O . PRO A 1 227 ? 7.516 32.764 -39.673 1.00 42.59 227 PRO A O 1
ATOM 1802 N N . GLU A 1 228 ? 7.144 33.757 -41.648 1.00 37.72 228 GLU A N 1
ATOM 1803 C CA . GLU A 1 228 ? 6.052 34.615 -41.181 1.00 37.72 228 GLU A CA 1
ATOM 1804 C C . GLU A 1 228 ? 4.778 33.785 -40.958 1.00 37.72 228 GLU A C 1
ATOM 1806 O O . GLU A 1 228 ? 4.319 33.052 -41.839 1.00 37.72 228 GLU A O 1
ATOM 1811 N N . MET A 1 229 ? 4.191 33.905 -39.762 1.00 42.50 229 MET A N 1
ATOM 1812 C CA . MET A 1 229 ? 2.858 33.379 -39.471 1.00 42.50 229 MET A CA 1
ATOM 1813 C C . MET A 1 229 ? 1.814 34.089 -40.333 1.00 42.50 229 MET A C 1
ATOM 1815 O O . MET A 1 229 ? 1.777 35.315 -40.399 1.00 42.50 229 MET A O 1
ATOM 1819 N N . SER A 1 230 ? 0.922 33.317 -40.956 1.00 65.19 230 SER A N 1
ATOM 1820 C CA . SER A 1 230 ? -0.156 33.888 -41.762 1.00 65.19 230 SER A CA 1
ATOM 1821 C C . SER A 1 230 ? -1.109 34.737 -40.895 1.00 65.19 230 SER A C 1
ATOM 1823 O O . SER A 1 230 ? -1.488 34.289 -39.806 1.00 65.19 230 SER A O 1
ATOM 1825 N N . PRO A 1 231 ? -1.578 35.900 -41.381 1.00 53.91 231 PRO A N 1
ATOM 1826 C CA . PRO A 1 231 ? -2.474 36.794 -40.637 1.00 53.91 231 PRO A CA 1
ATOM 1827 C C . PRO A 1 231 ? -3.833 36.158 -40.296 1.00 53.91 231 PRO A C 1
ATOM 1829 O O . PRO A 1 231 ? -4.490 36.580 -39.349 1.00 53.91 231 PRO A O 1
ATOM 1832 N N . ALA A 1 232 ? -4.230 35.096 -41.004 1.00 58.59 232 ALA A N 1
ATOM 1833 C CA . ALA A 1 232 ? -5.428 34.320 -40.686 1.00 58.59 232 ALA A CA 1
ATOM 1834 C C . ALA A 1 232 ? -5.294 33.532 -39.369 1.00 58.59 232 ALA A C 1
ATOM 1836 O O . ALA A 1 232 ? -6.267 33.388 -38.635 1.00 58.59 232 ALA A O 1
ATOM 1837 N N . LEU A 1 233 ? -4.086 33.058 -39.046 1.00 49.66 233 LEU A N 1
ATOM 1838 C CA . LEU A 1 233 ? -3.830 32.286 -37.829 1.00 49.66 233 LEU A CA 1
ATOM 1839 C C . LEU A 1 233 ? -3.717 33.198 -36.598 1.00 49.66 233 LEU A C 1
ATOM 1841 O O . LEU A 1 233 ? -4.183 32.833 -35.525 1.00 49.66 233 LEU A O 1
ATOM 1845 N N . ALA A 1 234 ? -3.170 34.407 -36.766 1.00 54.53 234 ALA A N 1
ATOM 1846 C CA . ALA A 1 234 ? -3.123 35.416 -35.707 1.00 54.53 234 ALA A CA 1
ATOM 1847 C C . ALA A 1 234 ? -4.532 35.891 -35.303 1.00 54.53 234 ALA A C 1
ATOM 1849 O O . ALA A 1 234 ? -4.831 35.972 -34.115 1.00 54.53 234 ALA A O 1
ATOM 1850 N N . ALA A 1 235 ? -5.426 36.096 -36.279 1.00 59.72 235 ALA A N 1
ATOM 1851 C CA . ALA A 1 235 ? -6.809 36.498 -36.017 1.00 59.72 235 ALA A CA 1
ATOM 1852 C C . ALA A 1 235 ? -7.630 35.413 -35.290 1.00 59.72 235 ALA A C 1
ATOM 1854 O O . ALA A 1 235 ? -8.464 35.735 -34.448 1.00 59.72 235 ALA A O 1
ATOM 1855 N N . MET A 1 236 ? -7.374 34.125 -35.560 1.00 58.47 236 MET A N 1
ATOM 1856 C CA . MET A 1 236 ? -8.051 33.023 -34.856 1.00 58.47 236 MET A CA 1
ATOM 1857 C C . MET A 1 236 ? -7.611 32.892 -33.393 1.00 58.47 236 MET A C 1
ATOM 1859 O O . MET A 1 236 ? -8.423 32.538 -32.543 1.00 58.47 236 MET A O 1
ATOM 1863 N N . VAL A 1 237 ? -6.342 33.180 -33.090 1.00 53.56 237 VAL A N 1
ATOM 1864 C CA . VAL A 1 237 ? -5.817 33.134 -31.716 1.00 53.56 237 VAL A CA 1
ATOM 1865 C C . VAL A 1 237 ? -6.367 34.292 -30.882 1.00 53.56 237 VAL A C 1
ATOM 1867 O O . VAL A 1 237 ? -6.730 34.093 -29.728 1.00 53.56 237 VAL A O 1
ATOM 1870 N N . GLU A 1 238 ? -6.497 35.481 -31.468 1.00 52.19 238 GLU A N 1
ATOM 1871 C CA . GLU A 1 238 ? -7.039 36.655 -30.773 1.00 52.19 238 GLU A CA 1
ATOM 1872 C C . GLU A 1 238 ? -8.552 36.527 -30.510 1.00 52.19 238 GLU A C 1
ATOM 1874 O O . GLU A 1 238 ? -9.038 36.918 -29.451 1.00 52.19 238 GLU A O 1
ATOM 1879 N N . GLN A 1 239 ? -9.291 35.883 -31.421 1.00 57.50 239 GLN A N 1
ATOM 1880 C CA . GLN A 1 239 ? -10.721 35.619 -31.247 1.00 57.50 239 GLN A CA 1
ATOM 1881 C C . GLN A 1 239 ? -11.003 34.541 -30.184 1.00 57.50 239 GLN A C 1
ATOM 1883 O O . GLN A 1 239 ? -11.963 34.671 -29.431 1.00 57.50 239 GLN A O 1
ATOM 1888 N N . ALA A 1 240 ? -10.143 33.523 -30.067 1.00 49.97 240 ALA A N 1
ATOM 1889 C CA . ALA A 1 240 ? -10.275 32.483 -29.044 1.00 49.97 240 ALA A CA 1
ATOM 1890 C C . ALA A 1 240 ? -9.980 33.001 -27.624 1.00 49.97 240 ALA A C 1
ATOM 1892 O O . ALA A 1 240 ? -10.579 32.533 -26.662 1.00 49.97 240 ALA A O 1
ATOM 1893 N N . LEU A 1 241 ? -9.087 33.988 -27.492 1.00 43.84 241 LEU A N 1
ATOM 1894 C CA . LEU A 1 241 ? -8.756 34.608 -26.204 1.00 43.84 241 LEU A CA 1
ATOM 1895 C C . LEU A 1 241 ? -9.841 35.588 -25.724 1.00 43.84 241 LEU A C 1
ATOM 1897 O O . LEU A 1 241 ? -10.035 35.743 -24.524 1.00 43.84 241 LEU A O 1
ATOM 1901 N N . ALA A 1 242 ? -10.589 36.208 -26.642 1.00 48.34 242 ALA A N 1
ATOM 1902 C CA . ALA A 1 242 ? -11.676 37.126 -26.297 1.00 48.34 242 ALA A CA 1
ATOM 1903 C C . ALA A 1 242 ? -12.963 36.418 -25.821 1.00 48.34 242 ALA A C 1
ATOM 1905 O O . ALA A 1 242 ? -13.787 37.038 -25.150 1.00 48.34 242 ALA A O 1
ATOM 1906 N N . GLU A 1 243 ? -13.159 35.139 -26.162 1.00 46.78 243 GLU A N 1
ATOM 1907 C CA . GLU A 1 243 ? -14.339 34.359 -25.755 1.00 46.78 243 GLU A CA 1
ATOM 1908 C C . GLU A 1 243 ? -14.218 33.784 -24.328 1.00 46.78 243 GLU A C 1
ATOM 1910 O O . GLU A 1 243 ? -15.241 33.618 -23.658 1.00 46.78 243 GLU A O 1
ATOM 1915 N N . ASP A 1 244 ? -12.994 33.573 -23.829 1.00 40.97 244 ASP A N 1
ATOM 1916 C CA . ASP A 1 244 ? -12.728 33.088 -22.462 1.00 40.97 244 ASP A CA 1
ATOM 1917 C C . ASP A 1 244 ? -12.933 34.196 -21.402 1.00 40.97 244 ASP A C 1
ATOM 1919 O O . ASP A 1 244 ? -13.519 33.953 -20.344 1.00 40.97 244 ASP A O 1
ATOM 1923 N N . ASP A 1 245 ? -12.575 35.448 -21.716 1.00 41.22 245 ASP A N 1
ATOM 1924 C CA . ASP A 1 245 ? -12.693 36.590 -20.788 1.00 41.22 245 ASP A CA 1
ATOM 1925 C C . ASP A 1 245 ? -14.152 36.993 -20.476 1.00 41.22 245 ASP A C 1
ATOM 1927 O O . ASP A 1 245 ? -14.432 37.644 -19.464 1.00 41.22 245 ASP A O 1
ATOM 1931 N N . VAL A 1 246 ? -15.118 36.600 -21.317 1.00 43.12 246 VAL A N 1
ATOM 1932 C CA . VAL A 1 246 ? -16.542 36.943 -21.134 1.00 43.12 246 VAL A CA 1
ATOM 1933 C C . VAL A 1 246 ? -17.259 35.958 -20.195 1.00 43.12 246 VAL A C 1
ATOM 1935 O O . VAL A 1 246 ? -18.269 36.322 -19.586 1.00 43.12 246 VAL A O 1
ATOM 1938 N N . GLN A 1 247 ? -16.743 34.736 -20.002 1.00 44.31 247 GLN A N 1
ATOM 1939 C CA . GLN A 1 247 ? -17.370 33.745 -19.114 1.00 44.31 247 GLN A CA 1
ATOM 1940 C C . GLN A 1 247 ? -17.006 33.920 -17.629 1.00 44.31 247 GLN A C 1
ATOM 1942 O O . GLN A 1 247 ? -17.800 33.535 -16.767 1.00 44.31 247 GLN A O 1
ATOM 1947 N N . GLU A 1 248 ? -15.885 34.569 -17.294 1.00 41.69 248 GLU A N 1
ATOM 1948 C CA . GLU A 1 248 ? -15.440 34.716 -15.896 1.00 41.69 248 GLU A CA 1
ATOM 1949 C C . GLU A 1 248 ? -16.133 35.846 -15.099 1.00 41.69 248 GLU A C 1
ATOM 1951 O O . GLU A 1 248 ? -16.028 35.885 -13.872 1.00 41.69 248 GLU A O 1
ATOM 1956 N N . GLN A 1 249 ? -16.904 36.745 -15.728 1.00 38.69 249 GLN A N 1
ATOM 1957 C CA . GLN A 1 249 ? -17.469 37.925 -15.038 1.00 38.69 249 GLN A CA 1
ATOM 1958 C C . GLN A 1 249 ? -18.889 37.774 -14.455 1.00 38.69 249 GLN A C 1
ATOM 1960 O O . GLN A 1 249 ? -19.424 38.735 -13.900 1.00 38.69 249 GLN A O 1
ATOM 1965 N N . SER A 1 250 ? -19.518 36.594 -14.499 1.00 36.16 250 SER A N 1
ATOM 1966 C CA . SER A 1 250 ? -20.906 36.417 -14.026 1.00 36.16 250 SER A CA 1
ATOM 1967 C C . SER A 1 250 ? -21.056 35.424 -12.866 1.00 36.16 250 SER A C 1
ATOM 1969 O O . SER A 1 250 ? -21.778 34.437 -12.955 1.00 36.16 250 SER A O 1
ATOM 1971 N N . GLY A 1 251 ? -20.411 35.685 -11.723 1.00 40.22 251 GLY A N 1
ATOM 1972 C CA . GLY A 1 251 ? -20.674 34.860 -10.537 1.00 40.22 251 GLY A CA 1
ATOM 1973 C C . GLY A 1 251 ? -19.864 35.168 -9.284 1.00 40.22 251 GLY A C 1
ATOM 1974 O O . GLY A 1 251 ? -19.131 34.304 -8.815 1.00 40.22 251 GLY A O 1
ATOM 1975 N N . LEU A 1 252 ? -20.025 36.353 -8.687 1.00 37.34 252 LEU A N 1
ATOM 1976 C CA . LEU A 1 252 ? -19.517 36.632 -7.336 1.00 37.34 252 LEU A CA 1
ATOM 1977 C C . LEU A 1 252 ? -20.676 36.909 -6.357 1.00 37.34 252 LEU A C 1
ATOM 1979 O O . LEU A 1 252 ? -21.413 37.875 -6.557 1.00 37.34 252 LEU A O 1
ATOM 1983 N N . PRO A 1 253 ? -20.853 36.099 -5.293 1.00 41.34 253 PRO A N 1
ATOM 1984 C CA . PRO A 1 253 ? -21.705 36.440 -4.155 1.00 41.34 253 PRO A CA 1
ATOM 1985 C C . PRO A 1 253 ? -20.962 37.327 -3.127 1.00 41.34 253 PRO A C 1
ATOM 1987 O O . PRO A 1 253 ? -19.731 37.294 -3.069 1.00 41.34 253 PRO A O 1
ATOM 1990 N N . PRO A 1 254 ? -21.688 38.123 -2.313 1.00 41.59 254 PRO A N 1
ATOM 1991 C CA . PRO A 1 254 ? -21.102 39.177 -1.482 1.00 41.59 254 PRO A CA 1
ATOM 1992 C C . PRO A 1 254 ? -20.379 38.667 -0.221 1.00 41.59 254 PRO A C 1
ATOM 1994 O O . PRO A 1 254 ? -20.725 37.631 0.349 1.00 41.59 254 PRO A O 1
ATOM 1997 N N . GLU A 1 255 ? -19.380 39.449 0.203 1.00 40.81 255 GLU A N 1
ATOM 1998 C CA . GLU A 1 255 ? -18.507 39.255 1.372 1.00 40.81 255 GLU A CA 1
ATOM 1999 C C . GLU A 1 255 ? -19.251 39.059 2.708 1.00 40.81 255 GLU A C 1
ATOM 2001 O O . GLU A 1 255 ? -20.194 39.799 3.004 1.00 40.81 255 GLU A O 1
ATOM 2006 N N . PRO A 1 256 ? -18.762 38.172 3.599 1.00 39.09 256 PRO A N 1
ATOM 2007 C CA . PRO A 1 256 ? -19.092 38.218 5.015 1.00 39.09 256 PRO A CA 1
ATOM 2008 C C . PRO A 1 256 ? -18.079 39.054 5.824 1.00 39.09 256 PRO A C 1
ATOM 2010 O O . PRO A 1 256 ? -16.866 38.973 5.638 1.00 39.09 256 PRO A O 1
ATOM 2013 N N . ALA A 1 257 ? -18.629 39.834 6.758 1.00 37.66 257 ALA A N 1
ATOM 2014 C CA . ALA A 1 257 ? -17.966 40.753 7.686 1.00 37.66 257 ALA A CA 1
ATOM 2015 C C . ALA A 1 257 ? -16.960 40.073 8.657 1.00 37.66 257 ALA A C 1
ATOM 2017 O O . ALA A 1 257 ? -17.019 38.857 8.862 1.00 37.66 257 ALA A O 1
ATOM 2018 N N . PRO A 1 258 ? -16.050 40.837 9.301 1.00 45.78 258 PRO A N 1
ATOM 2019 C CA . PRO A 1 258 ? -14.951 40.281 10.085 1.00 45.78 258 PRO A CA 1
ATOM 2020 C C . PRO A 1 258 ? -15.417 39.914 11.498 1.00 45.78 258 PRO A C 1
ATOM 2022 O O . PRO A 1 258 ? -16.069 40.722 12.158 1.00 45.78 258 PRO A O 1
ATOM 2025 N N . ASN A 1 259 ? -15.054 38.728 12.001 1.00 37.25 259 ASN A N 1
ATOM 2026 C CA . ASN A 1 259 ? -15.214 38.443 13.427 1.00 37.25 259 ASN A CA 1
ATOM 2027 C C . ASN A 1 259 ? -14.143 37.502 14.014 1.00 37.25 259 ASN A C 1
ATOM 2029 O O . ASN A 1 259 ? -14.075 36.329 13.661 1.00 37.25 259 ASN A O 1
ATOM 2033 N N . LEU A 1 260 ? -13.379 38.107 14.932 1.00 44.09 260 LEU A N 1
ATOM 2034 C CA . LEU A 1 260 ? -12.747 37.641 16.176 1.00 44.09 260 LEU A CA 1
ATOM 2035 C C . LEU A 1 260 ? -11.779 36.434 16.218 1.00 44.09 260 LEU A C 1
ATOM 2037 O O . LEU A 1 260 ? -11.869 35.441 15.506 1.00 44.09 260 LEU A O 1
ATOM 2041 N N . GLU A 1 261 ? -10.805 36.621 17.108 1.00 50.59 261 GLU A N 1
ATOM 2042 C CA . GLU A 1 261 ? -9.529 35.932 17.323 1.00 50.59 261 GLU A CA 1
ATOM 2043 C C . GLU A 1 261 ? -9.645 34.440 17.715 1.00 50.59 261 GLU A C 1
ATOM 2045 O O . GLU A 1 261 ? -10.629 34.039 18.335 1.00 50.59 261 GLU A O 1
ATOM 2050 N N . PRO A 1 262 ? -8.640 33.592 17.403 1.00 49.56 262 PRO A N 1
ATOM 2051 C CA . PRO A 1 262 ? -8.663 32.178 17.764 1.00 49.56 262 PRO A CA 1
ATOM 2052 C C . PRO A 1 262 ? -8.115 31.910 19.176 1.00 49.56 262 PRO A C 1
ATOM 2054 O O . PRO A 1 262 ? -6.939 32.132 19.466 1.00 49.56 262 PRO A O 1
ATOM 2057 N N . GLU A 1 263 ? -8.973 31.337 20.016 1.00 45.00 263 GLU A N 1
ATOM 2058 C CA . GLU A 1 263 ? -8.641 30.712 21.298 1.00 45.00 263 GLU A CA 1
ATOM 2059 C C . GLU A 1 263 ? -7.891 29.369 21.094 1.00 45.00 263 GLU A C 1
ATOM 2061 O O . GLU A 1 263 ? -8.073 28.671 20.092 1.00 45.00 263 GLU A O 1
ATOM 2066 N N . ALA A 1 264 ? -7.012 29.014 22.036 1.00 40.97 264 ALA A N 1
ATOM 2067 C CA . ALA A 1 264 ? -6.097 27.863 21.991 1.00 40.97 264 ALA A CA 1
ATOM 2068 C C . ALA A 1 264 ? -6.808 26.480 21.927 1.00 40.97 264 ALA A C 1
ATOM 2070 O O . ALA A 1 264 ? -7.949 26.346 22.369 1.00 40.97 264 ALA A O 1
ATOM 2071 N N . PRO A 1 265 ? -6.158 25.410 21.410 1.00 46.66 265 PRO A N 1
ATOM 2072 C CA . PRO A 1 265 ? -6.828 24.135 21.141 1.00 46.66 265 PRO A CA 1
ATOM 2073 C C . PRO A 1 265 ? -7.232 23.384 22.420 1.00 46.66 265 PRO A C 1
ATOM 2075 O O . PRO A 1 265 ? -6.393 22.856 23.150 1.00 46.66 265 PRO A O 1
ATOM 2078 N N . ALA A 1 266 ? -8.543 23.274 22.639 1.00 38.81 266 ALA A N 1
ATOM 2079 C CA . ALA A 1 266 ? -9.144 22.437 23.669 1.00 38.81 266 ALA A CA 1
ATOM 2080 C C . ALA A 1 266 ? -9.069 20.939 23.313 1.00 38.81 266 ALA A C 1
ATOM 2082 O O . ALA A 1 266 ? -9.315 20.523 22.177 1.00 38.81 266 ALA A O 1
ATOM 2083 N N . ILE A 1 267 ? -8.769 20.119 24.322 1.00 39.12 267 ILE A N 1
ATOM 2084 C CA . ILE A 1 267 ? -8.829 18.652 24.292 1.00 39.12 267 ILE A CA 1
ATOM 2085 C C . ILE A 1 267 ? -10.236 18.222 23.841 1.00 39.12 267 ILE A C 1
ATOM 2087 O O . ILE A 1 267 ? -11.223 18.464 24.536 1.00 39.12 267 ILE A O 1
ATOM 2091 N N . ARG A 1 268 ? -10.346 17.589 22.666 1.00 44.28 268 ARG A N 1
ATOM 2092 C CA . ARG A 1 268 ? -11.628 17.106 22.131 1.00 44.28 268 ARG A CA 1
ATOM 2093 C C . ARG A 1 268 ? -12.046 15.827 22.856 1.00 44.28 268 ARG A C 1
ATOM 2095 O O . ARG A 1 268 ? -11.585 14.742 22.522 1.00 44.28 268 ARG A O 1
ATOM 2102 N N . ILE A 1 269 ? -12.940 15.956 23.832 1.00 43.47 269 ILE A N 1
ATOM 2103 C CA . ILE A 1 269 ? -13.663 14.822 24.417 1.00 43.47 269 ILE A CA 1
ATOM 2104 C C . ILE A 1 269 ? -14.806 14.469 23.459 1.00 43.47 269 ILE A C 1
ATOM 2106 O O . ILE A 1 269 ? -15.854 15.116 23.459 1.00 43.47 269 ILE A O 1
ATOM 2110 N N . SER A 1 270 ? -14.604 13.463 22.610 1.00 46.41 270 SER A N 1
ATOM 2111 C CA . SER A 1 270 ? -15.669 12.894 21.781 1.00 46.41 270 SER A CA 1
ATOM 2112 C C . SER A 1 270 ? -16.657 12.160 22.687 1.00 46.41 270 SER A C 1
ATOM 2114 O O . SER A 1 270 ? -16.359 11.073 23.178 1.00 46.41 270 SER A O 1
ATOM 2116 N N . ARG A 1 271 ? -17.825 12.754 22.949 1.00 44.94 271 ARG A N 1
ATOM 2117 C CA . ARG A 1 271 ? -18.906 12.033 23.633 1.00 44.94 271 ARG A CA 1
ATOM 2118 C C . ARG A 1 271 ? -19.420 10.920 22.704 1.00 44.94 271 ARG A C 1
ATOM 2120 O O . ARG A 1 271 ? -19.634 11.210 21.524 1.00 44.94 271 ARG A O 1
ATOM 2127 N N . PRO A 1 272 ? -19.598 9.678 23.190 1.00 50.91 272 PRO A N 1
ATOM 2128 C CA . PRO A 1 272 ? -20.223 8.611 22.414 1.00 50.91 272 PRO A CA 1
ATOM 2129 C C . PRO A 1 272 ? -21.592 9.062 21.901 1.00 50.91 272 PRO A C 1
ATOM 2131 O O . PRO A 1 272 ? -22.304 9.785 22.600 1.00 50.91 272 PRO A O 1
ATOM 2134 N N . THR A 1 273 ? -21.960 8.659 20.683 1.00 62.12 273 THR A N 1
ATOM 2135 C CA . THR A 1 273 ? -23.340 8.817 20.213 1.00 62.12 273 THR A CA 1
ATOM 2136 C C . THR A 1 273 ? -24.219 7.939 21.104 1.00 62.12 273 THR A C 1
ATOM 2138 O O . THR A 1 273 ? -24.031 6.721 21.072 1.00 62.12 273 THR A O 1
ATOM 2141 N N . PRO A 1 274 ? -25.126 8.520 21.910 1.00 57.53 274 PRO A N 1
ATOM 2142 C CA . PRO A 1 274 ? -25.936 7.741 22.832 1.00 57.53 274 PRO A CA 1
ATOM 2143 C C . PRO A 1 274 ? -26.794 6.747 22.051 1.00 57.53 274 PRO A C 1
ATOM 2145 O O . PRO A 1 274 ? -27.235 7.029 20.932 1.00 57.53 274 PRO A O 1
ATOM 2148 N N . PHE A 1 275 ? -27.019 5.574 22.638 1.00 57.62 275 PHE A N 1
ATOM 2149 C CA . PHE A 1 275 ? -27.975 4.617 22.093 1.00 57.62 275 PHE A CA 1
ATOM 2150 C C . PHE A 1 275 ? -29.361 5.274 21.977 1.00 57.62 275 PHE A C 1
ATOM 2152 O O . PHE A 1 275 ? -29.776 5.966 22.913 1.00 57.62 275 PHE A O 1
ATOM 2159 N N . PRO A 1 276 ? -30.077 5.083 20.857 1.00 63.69 276 PRO A N 1
ATOM 2160 C CA . PRO A 1 276 ? -31.418 5.618 20.707 1.00 63.69 276 PRO A CA 1
ATOM 2161 C C . PRO A 1 276 ? -32.359 5.007 21.752 1.00 63.69 276 PRO A C 1
ATOM 2163 O O . PRO A 1 276 ? -32.153 3.889 22.236 1.00 63.69 276 PRO A O 1
ATOM 2166 N N . THR A 1 277 ? -33.370 5.784 22.138 1.00 59.06 277 THR A N 1
ATOM 2167 C CA . THR A 1 277 ? -34.344 5.395 23.169 1.00 59.06 277 THR A CA 1
ATOM 2168 C C . THR A 1 277 ? -35.179 4.203 22.679 1.00 59.06 277 THR A C 1
ATOM 2170 O O . THR A 1 277 ? -35.336 4.000 21.475 1.00 59.06 277 THR A O 1
ATOM 2173 N N . GLU A 1 278 ? -35.674 3.379 23.606 1.00 46.56 278 GLU A N 1
ATOM 2174 C CA . GLU A 1 278 ? -36.418 2.142 23.325 1.00 46.56 278 GLU A CA 1
ATOM 2175 C C . GLU A 1 278 ? -37.529 2.365 22.271 1.00 46.56 278 GLU A C 1
ATOM 2177 O O . GLU A 1 278 ? -38.508 3.056 22.540 1.00 46.56 278 GLU A O 1
ATOM 2182 N N . GLY A 1 279 ? -37.363 1.809 21.059 1.00 56.56 279 GLY A N 1
ATOM 2183 C CA . GLY A 1 279 ? -38.358 1.876 19.974 1.00 56.56 279 GLY A CA 1
ATOM 2184 C C . GLY A 1 279 ? -37.847 2.337 18.600 1.00 56.56 279 GLY A C 1
ATOM 2185 O O . GLY A 1 279 ? -38.512 2.068 17.602 1.00 56.56 279 GLY A O 1
ATOM 2186 N N . GLU A 1 280 ? -36.675 2.973 18.507 1.00 61.59 280 GLU A N 1
ATOM 2187 C CA . GLU A 1 280 ? -36.076 3.358 17.215 1.00 61.59 280 GLU A CA 1
ATOM 2188 C C . GLU A 1 280 ? -35.220 2.229 16.598 1.00 61.59 280 GLU A C 1
ATOM 2190 O O . GLU A 1 280 ? -34.610 1.439 17.330 1.00 61.59 280 GLU A O 1
ATOM 2195 N N . PRO A 1 281 ? -35.157 2.120 15.253 1.00 69.62 281 PRO A N 1
ATOM 2196 C CA . PRO A 1 281 ? -34.352 1.102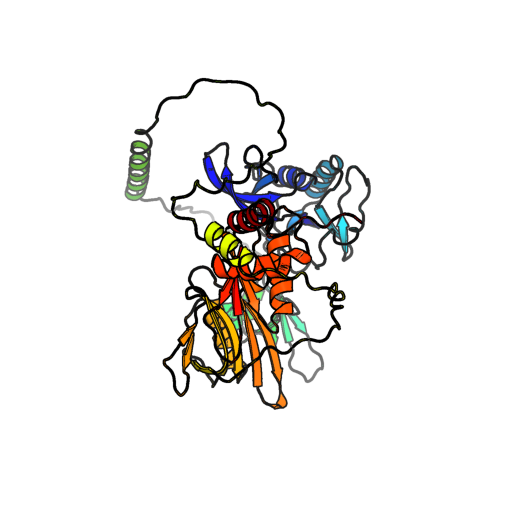 14.586 1.00 69.62 281 PRO A CA 1
ATOM 2197 C C . PRO A 1 281 ? -32.860 1.342 14.844 1.00 69.62 281 PRO A C 1
ATOM 2199 O O . PRO A 1 281 ? -32.335 2.428 14.604 1.00 69.62 281 PRO A O 1
ATOM 2202 N N . LEU A 1 282 ? -32.176 0.307 15.326 1.00 75.06 282 LEU A N 1
ATOM 2203 C CA . LEU A 1 282 ? -30.737 0.346 15.568 1.00 75.06 282 LEU A CA 1
ATOM 2204 C C . LEU A 1 282 ? -29.967 0.379 14.254 1.00 75.06 282 LEU A C 1
ATOM 2206 O O . LEU A 1 282 ? -30.334 -0.302 13.293 1.00 75.06 282 LEU A O 1
ATOM 2210 N N . ASP A 1 283 ? -28.846 1.096 14.240 1.00 83.06 283 ASP A N 1
ATOM 2211 C CA . ASP A 1 283 ? -27.905 0.970 13.133 1.00 83.06 283 ASP A CA 1
ATOM 2212 C C . ASP A 1 283 ? -27.151 -0.379 13.179 1.00 83.06 283 ASP A C 1
ATOM 2214 O O . ASP A 1 283 ? -27.210 -1.139 14.156 1.00 83.06 283 ASP A O 1
ATOM 2218 N N . ALA A 1 284 ? -26.446 -0.709 12.092 1.00 82.25 284 ALA A N 1
ATOM 2219 C CA . ALA A 1 284 ? -25.734 -1.983 11.967 1.00 82.25 284 ALA A CA 1
ATOM 2220 C C . ALA A 1 284 ? -24.665 -2.175 13.061 1.00 82.25 284 ALA A C 1
ATOM 2222 O O . ALA A 1 284 ? -24.462 -3.285 13.549 1.00 82.25 284 ALA A O 1
ATOM 2223 N N . ILE A 1 285 ? -24.016 -1.090 13.492 1.00 80.88 285 ILE A N 1
ATOM 2224 C CA . ILE A 1 285 ? -22.979 -1.110 14.532 1.00 80.88 285 ILE A CA 1
ATOM 2225 C C . ILE A 1 285 ? -23.614 -1.374 15.902 1.00 80.88 285 ILE A C 1
ATOM 2227 O O . ILE A 1 285 ? -23.118 -2.180 16.683 1.00 80.88 285 ILE A O 1
ATOM 2231 N N . GLN A 1 286 ? -24.734 -0.727 16.196 1.00 83.69 286 GLN A N 1
ATOM 2232 C CA . GLN A 1 286 ? -25.481 -0.888 17.435 1.00 83.69 286 GLN A CA 1
ATOM 2233 C C . GLN A 1 286 ? -26.082 -2.288 17.561 1.00 83.69 286 GLN A C 1
ATOM 2235 O O . GLN A 1 286 ? -26.037 -2.884 18.641 1.00 83.69 286 GLN A O 1
ATOM 2240 N N . THR A 1 287 ? -26.591 -2.828 16.454 1.00 85.19 287 THR A N 1
ATOM 2241 C CA . THR A 1 287 ? -27.057 -4.218 16.369 1.00 85.19 287 THR A CA 1
ATOM 2242 C C . THR A 1 287 ? -25.906 -5.185 16.639 1.00 85.19 287 THR A C 1
ATOM 2244 O O . THR A 1 287 ? -26.026 -6.040 17.514 1.00 85.19 287 THR A O 1
ATOM 2247 N N . ALA A 1 288 ? -24.749 -4.967 16.006 1.00 83.31 288 ALA A N 1
ATOM 2248 C CA . ALA A 1 288 ? -23.553 -5.780 16.214 1.00 83.31 288 ALA A CA 1
ATOM 2249 C C . ALA A 1 288 ? -23.060 -5.781 17.671 1.00 83.31 288 ALA A C 1
ATOM 2251 O O . ALA A 1 288 ? -22.691 -6.831 18.195 1.00 83.31 288 ALA A O 1
ATOM 2252 N N . ILE A 1 289 ? -23.081 -4.631 18.359 1.00 84.12 289 ILE A N 1
ATOM 2253 C CA . ILE A 1 289 ? -22.705 -4.556 19.783 1.00 84.12 289 ILE A CA 1
ATOM 2254 C C . ILE A 1 289 ? -23.680 -5.378 20.636 1.00 84.12 289 ILE A C 1
ATOM 2256 O O . ILE A 1 289 ? -23.251 -6.118 21.525 1.00 84.12 289 ILE A O 1
ATOM 2260 N N . ARG A 1 290 ? -24.989 -5.272 20.366 1.00 84.25 290 ARG A N 1
ATOM 2261 C CA . ARG A 1 290 ? -26.020 -6.013 21.105 1.00 84.25 290 ARG A CA 1
ATOM 2262 C C . ARG A 1 290 ? -25.874 -7.524 20.907 1.00 84.25 290 ARG A C 1
ATOM 2264 O O . ARG A 1 290 ? -25.955 -8.267 21.883 1.00 84.25 290 ARG A O 1
ATOM 2271 N N . GLU A 1 291 ? -25.630 -7.971 19.679 1.00 83.88 291 GLU A N 1
ATOM 2272 C CA . GLU A 1 291 ? -25.404 -9.384 19.357 1.00 83.88 291 GLU A CA 1
ATOM 2273 C C . GLU A 1 291 ? -24.128 -9.920 20.014 1.00 83.88 291 GLU A C 1
ATOM 2275 O O . GLU A 1 291 ? -24.169 -10.951 20.686 1.00 83.88 291 GLU A O 1
ATOM 2280 N N . ALA A 1 292 ? -23.018 -9.183 19.920 1.00 80.50 292 ALA A N 1
ATOM 2281 C CA . ALA A 1 292 ? -21.756 -9.563 20.553 1.00 80.50 292 ALA A CA 1
ATOM 2282 C C . ALA A 1 292 ? -21.861 -9.626 22.087 1.00 80.50 292 ALA A C 1
ATOM 2284 O O . ALA A 1 292 ? -21.196 -10.439 22.722 1.00 80.50 292 ALA A O 1
ATOM 2285 N N . LYS A 1 293 ? -22.723 -8.804 22.700 1.00 81.25 293 LYS A N 1
ATOM 2286 C CA . LYS A 1 293 ? -23.018 -8.868 24.138 1.00 81.25 293 LYS A CA 1
ATOM 2287 C C . LYS A 1 293 ? -23.872 -10.083 24.515 1.00 81.25 293 LYS A C 1
ATOM 2289 O O . LYS A 1 293 ? -23.670 -10.654 25.585 1.00 81.25 293 LYS A O 1
ATOM 2294 N N . ALA A 1 294 ? -24.833 -10.464 23.670 1.00 75.94 294 ALA A N 1
ATOM 2295 C CA . ALA A 1 294 ? -25.696 -11.624 23.905 1.00 75.94 294 ALA A CA 1
ATOM 2296 C C . ALA A 1 294 ? -24.911 -12.945 23.864 1.00 75.94 294 ALA A C 1
ATOM 2298 O O . ALA A 1 294 ? -25.224 -13.887 24.595 1.00 75.94 294 ALA A O 1
ATOM 2299 N N . ILE A 1 295 ? -23.847 -12.993 23.062 1.00 71.50 295 ILE A N 1
ATOM 2300 C CA . ILE A 1 295 ? -22.864 -14.076 23.059 1.00 71.50 295 ILE A CA 1
ATOM 2301 C C . ILE A 1 295 ? -21.947 -13.856 24.266 1.00 71.50 295 ILE A C 1
ATOM 2303 O O . ILE A 1 295 ? -20.854 -13.320 24.144 1.00 71.50 295 ILE A O 1
ATOM 2307 N N . SER A 1 296 ? -22.434 -14.205 25.459 1.00 51.31 296 SER A N 1
ATOM 2308 C CA . SER A 1 296 ? -21.747 -13.983 26.734 1.00 51.31 296 SER A CA 1
ATOM 2309 C C . SER A 1 296 ? -20.269 -14.393 26.646 1.00 51.31 296 SER A C 1
ATOM 2311 O O . SER A 1 296 ? -19.931 -15.580 26.639 1.00 51.31 296 SER A O 1
ATOM 2313 N N . ILE A 1 297 ? -19.381 -13.397 26.559 1.00 52.72 297 ILE A N 1
ATOM 2314 C CA . ILE A 1 297 ? -17.939 -13.596 26.424 1.00 52.72 297 ILE A CA 1
ATOM 2315 C C . ILE A 1 297 ? -17.444 -14.082 27.780 1.00 52.72 297 ILE A C 1
ATOM 2317 O O . ILE A 1 297 ? -17.200 -13.296 28.693 1.00 52.72 297 ILE A O 1
ATOM 2321 N N . THR A 1 298 ? -17.313 -15.397 27.930 1.00 46.19 298 THR A N 1
ATOM 2322 C CA . THR A 1 298 ? -16.501 -15.933 29.019 1.00 46.19 298 THR A CA 1
ATOM 2323 C C . THR A 1 298 ? -15.074 -15.474 28.723 1.00 46.19 298 THR A C 1
ATOM 2325 O O . THR A 1 298 ? -14.545 -15.842 27.669 1.00 46.19 298 THR A O 1
ATOM 2328 N N . PRO A 1 299 ? -14.454 -14.625 29.564 1.00 43.88 299 PRO A N 1
ATOM 2329 C CA . PRO A 1 299 ? -13.075 -14.228 29.333 1.00 43.88 299 PRO A CA 1
ATOM 2330 C C . PRO A 1 299 ? -12.238 -15.509 29.279 1.00 43.88 299 PRO A C 1
ATOM 2332 O O . PRO A 1 299 ? -12.440 -16.382 30.129 1.00 43.88 299 PRO A O 1
ATOM 2335 N N . PRO A 1 300 ? -11.329 -15.676 28.302 1.00 40.84 300 PRO A N 1
ATOM 2336 C CA . PRO A 1 300 ? -10.450 -16.831 28.304 1.00 40.84 300 PRO A CA 1
ATOM 2337 C C . PRO A 1 300 ? -9.713 -16.840 29.646 1.00 40.84 300 PRO A C 1
ATOM 2339 O O . PRO A 1 300 ? -8.958 -15.920 29.957 1.00 40.84 300 PRO A O 1
ATOM 2342 N N . THR A 1 301 ? -9.947 -17.869 30.464 1.00 39.81 301 THR A N 1
ATOM 2343 C CA . THR A 1 301 ? -9.436 -18.010 31.843 1.00 39.81 301 THR A CA 1
ATOM 2344 C C . THR A 1 301 ? -7.915 -18.198 31.903 1.00 39.81 301 THR A C 1
ATOM 2346 O O . THR A 1 301 ? -7.354 -18.632 32.907 1.00 39.81 301 THR A O 1
ATOM 2349 N N . ARG A 1 302 ? -7.211 -17.894 30.815 1.00 40.53 302 ARG A N 1
ATOM 2350 C CA . ARG A 1 302 ? -5.770 -17.977 30.706 1.00 40.53 302 ARG A CA 1
ATOM 2351 C C . ARG A 1 302 ? -5.315 -16.950 29.672 1.00 40.53 302 ARG A C 1
ATOM 2353 O O . ARG A 1 302 ? -5.782 -17.028 28.535 1.00 40.53 302 ARG A O 1
ATOM 2360 N N . PRO A 1 303 ? -4.413 -16.013 30.013 1.00 38.91 303 PRO A N 1
ATOM 2361 C CA . PRO A 1 303 ? -3.748 -15.223 28.990 1.00 38.91 303 PRO A CA 1
ATOM 2362 C C . PRO A 1 303 ? -3.075 -16.205 28.031 1.00 38.91 303 PRO A C 1
ATOM 2364 O O . PRO A 1 303 ? -2.245 -17.021 28.448 1.00 38.91 303 PRO A O 1
ATOM 2367 N N . ALA A 1 304 ? -3.492 -16.185 26.763 1.00 41.28 304 ALA A N 1
ATOM 2368 C CA . ALA A 1 304 ? -2.784 -16.901 25.719 1.00 41.28 304 ALA A CA 1
ATOM 2369 C C . ALA A 1 304 ? -1.331 -16.425 25.780 1.00 41.28 304 ALA A C 1
ATOM 2371 O O . ALA A 1 304 ? -1.065 -15.221 25.765 1.00 41.28 304 ALA A O 1
ATOM 2372 N N . ALA A 1 305 ? -0.401 -17.365 25.949 1.00 39.38 305 ALA A N 1
ATOM 2373 C CA . ALA A 1 305 ? 1.013 -17.037 25.974 1.00 39.38 305 ALA A CA 1
ATOM 2374 C C . ALA A 1 305 ? 1.341 -16.215 24.716 1.00 39.38 305 ALA A C 1
ATOM 2376 O O . ALA A 1 305 ? 0.811 -16.535 23.647 1.00 39.38 305 ALA A O 1
ATOM 2377 N N . PRO A 1 306 ? 2.187 -15.173 24.813 1.00 40.28 306 PRO A N 1
ATOM 2378 C CA . PRO A 1 306 ? 2.585 -14.406 23.645 1.00 40.28 306 PRO A CA 1
ATOM 2379 C C . PRO A 1 306 ? 3.102 -15.388 22.599 1.00 40.28 306 PRO A C 1
ATOM 2381 O O . PRO A 1 306 ? 4.052 -16.135 22.860 1.00 40.28 306 PRO A O 1
ATOM 2384 N N . ILE A 1 307 ? 2.438 -15.421 21.441 1.00 46.06 307 ILE A N 1
ATOM 2385 C CA . ILE A 1 307 ? 2.867 -16.218 20.298 1.00 46.06 307 ILE A CA 1
ATOM 2386 C C . ILE A 1 307 ? 4.235 -15.665 19.917 1.00 46.06 307 ILE A C 1
ATOM 2388 O O . ILE A 1 307 ? 4.349 -14.640 19.249 1.00 46.06 307 ILE A O 1
ATOM 2392 N N . ARG A 1 308 ? 5.299 -16.314 20.397 1.00 40.59 308 ARG A N 1
ATOM 2393 C CA . ARG A 1 308 ? 6.639 -16.073 19.882 1.00 40.59 308 ARG A CA 1
ATOM 2394 C C . ARG A 1 308 ? 6.586 -16.515 18.423 1.00 40.59 308 ARG A C 1
ATOM 2396 O O . ARG A 1 308 ? 6.293 -17.690 18.191 1.00 40.59 308 ARG A O 1
ATOM 2403 N N . PRO A 1 309 ? 6.826 -15.627 17.443 1.00 45.56 309 PRO A N 1
ATOM 2404 C CA . PRO A 1 309 ? 6.924 -16.054 16.061 1.00 45.56 309 PRO A CA 1
ATOM 2405 C C . PRO A 1 309 ? 8.091 -17.033 16.005 1.00 45.56 309 PRO A C 1
ATOM 2407 O O . PRO A 1 309 ? 9.248 -16.649 16.148 1.00 45.56 309 PRO A O 1
ATOM 2410 N N . THR A 1 310 ? 7.807 -18.320 15.840 1.00 49.69 310 THR A N 1
ATOM 2411 C CA . THR A 1 310 ? 8.824 -19.380 15.801 1.00 49.69 310 THR A CA 1
ATOM 2412 C C . THR A 1 310 ? 9.665 -19.328 14.519 1.00 49.69 310 THR A C 1
ATOM 2414 O O . THR A 1 310 ? 10.312 -20.307 14.168 1.00 49.69 310 THR A O 1
ATOM 2417 N N . GLY A 1 311 ? 9.635 -18.213 13.777 1.00 53.91 311 GLY A N 1
ATOM 2418 C CA . GLY A 1 311 ? 10.249 -18.063 12.456 1.00 53.91 311 GLY A CA 1
ATOM 2419 C C . GLY A 1 311 ? 9.715 -19.050 11.413 1.00 53.91 311 GLY A C 1
ATOM 2420 O O . GLY A 1 311 ? 10.219 -19.091 10.295 1.00 53.91 311 GLY A O 1
ATOM 2421 N N . ARG A 1 312 ? 8.714 -19.866 11.763 1.00 62.56 312 ARG A N 1
ATOM 2422 C CA . ARG A 1 312 ? 8.226 -20.958 10.931 1.00 62.56 312 ARG A CA 1
ATOM 2423 C C . ARG A 1 312 ? 7.059 -20.446 10.100 1.00 62.56 312 ARG A C 1
ATOM 2425 O O . ARG A 1 312 ? 6.015 -20.092 10.641 1.00 62.56 312 ARG A O 1
ATOM 2432 N N . ALA A 1 313 ? 7.265 -20.367 8.789 1.00 75.50 313 ALA A N 1
ATOM 2433 C CA . ALA A 1 313 ? 6.213 -20.018 7.845 1.00 75.50 313 ALA A CA 1
ATOM 2434 C C . ALA A 1 313 ? 5.058 -21.028 7.952 1.00 75.50 313 ALA A C 1
ATOM 2436 O O . ALA A 1 313 ? 5.290 -22.238 7.990 1.00 75.50 313 ALA A O 1
ATOM 2437 N N . VAL A 1 314 ? 3.825 -20.524 8.019 1.00 82.06 314 VAL A N 1
ATOM 2438 C CA . VAL A 1 314 ? 2.609 -21.346 8.003 1.00 82.06 314 VAL A CA 1
ATOM 2439 C C . VAL A 1 314 ? 2.161 -21.492 6.547 1.00 82.06 314 VAL A C 1
ATOM 2441 O O . VAL A 1 314 ? 2.104 -20.478 5.845 1.00 82.06 314 VAL A O 1
ATOM 2444 N N . PRO A 1 315 ? 1.865 -22.712 6.067 1.00 84.06 315 PRO A N 1
ATOM 2445 C CA . PRO A 1 315 ? 1.388 -22.903 4.706 1.00 84.06 315 PRO A CA 1
ATOM 2446 C C . PRO A 1 315 ? 0.009 -22.261 4.522 1.00 84.06 315 PRO A C 1
ATOM 2448 O O . PRO A 1 315 ? -0.863 -22.371 5.381 1.00 84.06 315 PRO A O 1
ATOM 2451 N N . ILE A 1 316 ? -0.184 -21.606 3.380 1.00 87.12 316 ILE A N 1
ATOM 2452 C CA . ILE A 1 316 ? -1.505 -21.183 2.904 1.00 87.12 316 ILE A CA 1
ATOM 2453 C C . ILE A 1 316 ? -2.060 -22.350 2.089 1.00 87.12 316 ILE A C 1
ATOM 2455 O O . ILE A 1 316 ? -1.334 -22.911 1.266 1.00 87.12 316 ILE A O 1
ATOM 2459 N N . ALA A 1 317 ? -3.313 -22.731 2.330 1.00 86.88 317 ALA A N 1
ATOM 2460 C CA . ALA A 1 317 ? -3.963 -23.783 1.560 1.00 86.88 317 ALA A CA 1
ATOM 2461 C C . ALA A 1 317 ? -4.055 -23.385 0.078 1.00 86.88 317 ALA A C 1
ATOM 2463 O O . ALA A 1 317 ? -4.367 -22.240 -0.253 1.00 86.88 317 ALA A O 1
ATOM 2464 N N . GLN A 1 318 ? -3.713 -24.332 -0.793 1.00 89.25 318 GLN A N 1
ATOM 2465 C CA . GLN A 1 318 ? -3.644 -24.159 -2.241 1.00 89.25 318 GLN A CA 1
ATOM 2466 C C . GLN A 1 318 ? -4.240 -25.398 -2.903 1.00 89.25 318 GLN A C 1
ATOM 2468 O O . GLN A 1 318 ? -3.943 -26.524 -2.502 1.00 89.25 318 GLN A O 1
ATOM 2473 N N . ALA A 1 319 ? -5.064 -25.189 -3.921 1.00 94.00 319 ALA A N 1
ATOM 2474 C CA . ALA A 1 319 ? -5.675 -26.239 -4.719 1.00 94.00 319 ALA A CA 1
ATOM 2475 C C . ALA A 1 319 ? -5.825 -25.746 -6.156 1.00 94.00 319 ALA A C 1
ATOM 2477 O O . ALA A 1 319 ? -5.969 -24.549 -6.398 1.00 94.00 319 ALA A O 1
ATOM 2478 N N . TYR A 1 320 ? -5.767 -26.673 -7.106 1.00 95.00 320 TYR A N 1
ATOM 2479 C CA . TYR A 1 320 ? -5.911 -26.354 -8.519 1.00 95.00 320 TYR A CA 1
ATOM 2480 C C . TYR A 1 320 ? -7.275 -25.700 -8.798 1.00 95.00 320 TYR A C 1
ATOM 2482 O O . TYR A 1 320 ? -8.313 -26.226 -8.402 1.00 95.00 320 TYR A O 1
ATOM 2490 N N . CYS A 1 321 ? -7.257 -24.543 -9.460 1.00 94.19 321 CYS A N 1
ATOM 2491 C CA . CYS A 1 321 ? -8.440 -23.736 -9.772 1.00 94.19 321 CYS A CA 1
ATOM 2492 C C . CYS A 1 321 ? -8.791 -23.715 -11.265 1.00 94.19 321 CYS A C 1
ATOM 2494 O O . CYS A 1 321 ? -9.828 -23.158 -11.621 1.00 94.19 321 CYS A O 1
ATOM 2496 N N . GLY A 1 322 ? -7.921 -24.238 -12.131 1.00 94.31 322 GLY A N 1
ATOM 2497 C CA . GLY A 1 322 ? -8.064 -24.146 -13.583 1.00 94.31 322 GLY A CA 1
ATOM 2498 C C . GLY A 1 322 ? -6.839 -23.567 -14.287 1.00 94.31 322 GLY A C 1
ATOM 2499 O O . GLY A 1 322 ? -5.812 -23.256 -13.670 1.00 94.31 322 GLY A O 1
ATOM 2500 N N . GLU A 1 323 ? -6.959 -23.409 -15.600 1.00 95.19 323 GLU A N 1
ATOM 2501 C CA . GLU A 1 323 ? -5.927 -22.823 -16.457 1.00 95.19 323 GLU A CA 1
ATOM 2502 C C . GLU A 1 323 ? -6.120 -21.306 -16.597 1.00 95.19 323 GLU A C 1
ATOM 2504 O O . GLU A 1 323 ? -7.229 -20.814 -16.784 1.00 95.19 323 GLU A O 1
ATOM 2509 N N . LEU A 1 324 ? -5.032 -20.545 -16.502 1.00 94.31 324 LEU A N 1
ATOM 2510 C CA . LEU A 1 324 ? -4.999 -19.113 -16.771 1.00 94.31 324 LEU A CA 1
ATOM 2511 C C . LEU A 1 324 ? -4.800 -18.881 -18.265 1.00 94.31 324 LEU A C 1
ATOM 2513 O O . LEU A 1 324 ? -3.777 -19.239 -18.845 1.00 94.31 324 LEU A O 1
ATOM 2517 N N . THR A 1 325 ? -5.770 -18.208 -18.863 1.00 89.50 325 THR A N 1
ATOM 2518 C CA . THR A 1 325 ? -5.815 -17.862 -20.280 1.00 89.50 325 THR A CA 1
ATOM 2519 C C . THR A 1 325 ? -5.844 -16.343 -20.450 1.00 89.50 325 THR A C 1
ATOM 2521 O O . THR A 1 325 ? -6.184 -15.593 -19.534 1.00 89.50 325 THR A O 1
ATOM 2524 N N . GLY A 1 326 ? -5.436 -15.861 -21.623 1.00 79.31 326 GLY A N 1
ATOM 2525 C CA . GLY A 1 326 ? -5.392 -14.423 -21.897 1.00 79.31 326 GLY A CA 1
ATOM 2526 C C . GLY A 1 326 ? -4.451 -14.057 -23.033 1.00 79.31 326 GLY A C 1
ATOM 2527 O O . GLY A 1 326 ? -3.648 -13.145 -22.875 1.00 79.31 326 GLY A O 1
ATOM 2528 N N . SER A 1 327 ? -4.490 -14.779 -24.156 1.00 82.56 327 SER A N 1
ATOM 2529 C CA . SER A 1 327 ? -3.558 -14.589 -25.286 1.00 82.56 327 SER A CA 1
ATOM 2530 C C . SER A 1 327 ? -2.081 -14.700 -24.879 1.00 82.56 327 SER A C 1
ATOM 2532 O O . SER A 1 327 ? -1.240 -13.905 -25.299 1.00 82.56 327 SER A O 1
ATOM 2534 N N . ILE A 1 328 ? -1.774 -15.669 -24.016 1.00 86.00 328 ILE A N 1
ATOM 2535 C CA . ILE A 1 328 ? -0.414 -15.986 -23.578 1.00 86.00 328 ILE A CA 1
ATOM 2536 C C . ILE A 1 328 ? 0.094 -17.260 -24.255 1.00 86.00 328 ILE A C 1
ATOM 2538 O O . ILE A 1 328 ? -0.684 -18.123 -24.653 1.00 86.00 328 ILE A O 1
ATOM 2542 N N . THR A 1 329 ? 1.413 -17.381 -24.384 1.00 80.81 329 THR A N 1
ATOM 2543 C CA . THR A 1 329 ? 2.060 -18.587 -24.905 1.00 80.81 329 THR A CA 1
ATOM 2544 C C . THR A 1 329 ? 2.481 -19.511 -23.759 1.00 80.81 329 THR A C 1
ATOM 2546 O O . THR A 1 329 ? 3.339 -19.167 -22.941 1.00 80.81 329 THR A O 1
ATOM 2549 N N . GLY A 1 330 ? 1.896 -20.711 -23.729 1.00 84.06 330 GLY A N 1
ATOM 2550 C CA . GLY A 1 330 ? 2.167 -21.759 -22.740 1.00 84.06 330 GLY A CA 1
ATOM 2551 C C . GLY A 1 330 ? 1.041 -21.943 -21.719 1.00 84.06 330 GLY A C 1
ATOM 2552 O O . GLY A 1 330 ? 0.272 -21.023 -21.467 1.00 84.06 330 GLY A O 1
ATOM 2553 N N . GLN A 1 331 ? 0.974 -23.140 -21.134 1.00 92.62 331 GLN A N 1
ATOM 2554 C CA . GLN A 1 331 ? -0.034 -23.508 -20.136 1.00 92.62 331 GLN A CA 1
ATOM 2555 C C . GLN A 1 331 ? 0.364 -22.971 -18.763 1.00 92.62 331 GLN A C 1
ATOM 2557 O O . GLN A 1 331 ? 1.425 -23.321 -18.237 1.00 92.62 331 GLN A O 1
ATOM 2562 N N . VAL A 1 332 ? -0.472 -22.116 -18.183 1.00 96.19 332 VAL A N 1
ATOM 2563 C CA . VAL A 1 332 ? -0.267 -21.568 -16.839 1.00 96.19 332 VAL A CA 1
ATOM 2564 C C . VAL A 1 332 ? -1.428 -22.009 -15.969 1.00 96.19 332 VAL A C 1
ATOM 2566 O O . VAL A 1 332 ? -2.579 -21.781 -16.303 1.00 96.19 332 VAL A O 1
ATOM 2569 N N . TYR A 1 333 ? -1.134 -22.616 -14.832 1.00 96.19 333 TYR A N 1
ATOM 2570 C CA . TYR A 1 333 ? -2.137 -23.162 -13.927 1.00 96.19 333 TYR A CA 1
ATOM 2571 C C . TYR A 1 333 ? -2.347 -22.230 -12.737 1.00 96.19 333 TYR A C 1
ATOM 2573 O O . TYR A 1 333 ? -1.381 -21.675 -12.214 1.00 96.19 333 TYR A O 1
ATOM 2581 N N . CYS A 1 334 ? -3.593 -22.060 -12.298 1.00 96.31 334 CYS A N 1
ATOM 2582 C CA . CYS A 1 334 ? -3.939 -21.313 -11.092 1.00 96.31 334 CYS A CA 1
ATOM 2583 C C . CYS A 1 334 ? -4.104 -22.265 -9.901 1.00 96.31 334 CYS A C 1
ATOM 2585 O O . CYS A 1 334 ? -4.787 -23.281 -10.011 1.00 96.31 334 CYS A O 1
ATOM 2587 N N . TYR A 1 335 ? -3.515 -21.914 -8.757 1.00 95.69 335 TYR A N 1
ATOM 2588 C CA . TYR A 1 335 ? -3.571 -22.695 -7.509 1.00 95.69 335 TYR A CA 1
ATOM 2589 C C . TYR A 1 335 ? -4.252 -21.946 -6.350 1.00 95.69 335 TYR A C 1
ATOM 2591 O O . TYR A 1 335 ? -4.184 -22.364 -5.194 1.00 95.69 335 TYR A O 1
ATOM 2599 N N . GLY A 1 336 ? -4.854 -20.795 -6.646 1.00 95.31 336 GLY A N 1
ATOM 2600 C CA . GLY A 1 336 ? -5.566 -19.964 -5.684 1.00 95.31 336 GLY A CA 1
ATOM 2601 C C . GLY A 1 336 ? -5.739 -18.545 -6.204 1.00 95.31 336 GLY A C 1
ATOM 2602 O O . GLY A 1 336 ? -4.830 -17.991 -6.822 1.00 95.31 336 GLY A O 1
ATOM 2603 N N . TRP A 1 337 ? -6.905 -17.955 -5.959 1.00 95.62 337 TRP A N 1
ATOM 2604 C CA . TRP A 1 337 ? -7.212 -16.586 -6.371 1.00 95.62 337 TRP A CA 1
ATOM 2605 C C . TRP A 1 337 ? -8.216 -15.933 -5.423 1.00 95.62 337 TRP A C 1
ATOM 2607 O O . TRP A 1 337 ? -8.993 -16.628 -4.767 1.00 95.62 337 TRP A O 1
ATOM 2617 N N . ALA A 1 338 ? -8.198 -14.601 -5.346 1.00 96.25 338 ALA A N 1
ATOM 2618 C CA . ALA A 1 338 ? -9.221 -13.814 -4.662 1.00 96.25 338 ALA A CA 1
ATOM 2619 C C . ALA A 1 338 ? -9.551 -12.530 -5.420 1.00 96.25 338 ALA A C 1
ATOM 2621 O O . ALA A 1 338 ? -8.654 -11.851 -5.923 1.00 96.25 338 ALA A O 1
ATOM 2622 N N . ILE A 1 339 ? -10.838 -12.186 -5.433 1.00 95.81 339 ILE A N 1
ATOM 2623 C CA . ILE A 1 339 ? -11.384 -10.988 -6.067 1.00 95.81 339 ILE A CA 1
ATOM 2624 C C . ILE A 1 339 ? -12.177 -10.187 -5.035 1.00 95.81 339 ILE A C 1
ATOM 2626 O O . ILE A 1 339 ? -13.057 -10.727 -4.362 1.00 95.81 339 ILE A O 1
ATOM 2630 N N . HIS A 1 340 ? -11.900 -8.891 -4.957 1.00 94.88 340 HIS A N 1
ATOM 2631 C CA . HIS A 1 340 ? -12.654 -7.924 -4.170 1.00 94.88 340 HIS A CA 1
ATOM 2632 C C . HIS A 1 340 ? -13.122 -6.798 -5.091 1.00 94.88 340 HIS A C 1
ATOM 2634 O O . HIS A 1 340 ? -12.292 -6.164 -5.732 1.00 94.88 340 HIS A O 1
ATOM 2640 N N . ASP A 1 341 ? -14.436 -6.593 -5.194 1.00 91.50 341 ASP A N 1
ATOM 2641 C CA . ASP A 1 341 ? -15.056 -5.540 -6.014 1.00 91.50 341 ASP A CA 1
ATOM 2642 C C . ASP A 1 341 ? -14.509 -5.477 -7.456 1.00 91.50 341 ASP A C 1
ATOM 2644 O O . ASP A 1 341 ? -14.186 -4.424 -7.995 1.00 91.50 341 ASP A O 1
ATOM 2648 N N . GLY A 1 342 ? -14.363 -6.653 -8.079 1.00 90.44 342 GLY A N 1
ATOM 2649 C CA . GLY A 1 342 ? -13.832 -6.805 -9.439 1.00 90.44 342 GLY A CA 1
ATOM 2650 C C . GLY A 1 342 ? -12.303 -6.765 -9.543 1.00 90.44 342 GLY A C 1
ATOM 2651 O O . GLY A 1 342 ? -11.762 -7.147 -10.575 1.00 90.44 342 GLY A O 1
ATOM 2652 N N . VAL A 1 343 ? -11.590 -6.394 -8.479 1.00 93.81 343 VAL A N 1
ATOM 2653 C CA . VAL A 1 343 ? -10.124 -6.349 -8.434 1.00 93.81 343 VAL A CA 1
ATOM 2654 C C . VAL A 1 343 ? -9.558 -7.686 -7.968 1.00 93.81 343 VAL A C 1
ATOM 2656 O O . VAL A 1 343 ? -9.904 -8.191 -6.901 1.00 93.81 343 VAL A O 1
ATOM 2659 N N . CYS A 1 344 ? -8.635 -8.256 -8.736 1.00 95.00 344 CYS A N 1
ATOM 2660 C CA . CYS A 1 344 ? -7.846 -9.411 -8.329 1.00 95.00 344 CYS A CA 1
ATOM 2661 C C . CYS A 1 344 ? -6.883 -8.996 -7.209 1.00 95.00 344 CYS A C 1
ATOM 2663 O O . CYS A 1 344 ? -5.907 -8.292 -7.447 1.00 95.00 344 CYS A O 1
ATOM 2665 N N . VAL A 1 345 ? -7.123 -9.445 -5.980 1.00 95.56 345 VAL A N 1
ATOM 2666 C CA . VAL A 1 345 ? -6.293 -9.095 -4.814 1.00 95.56 345 VAL A CA 1
ATOM 2667 C C . VAL A 1 345 ? -5.143 -10.081 -4.633 1.00 95.56 345 VAL A C 1
ATOM 2669 O O . VAL A 1 345 ? -4.057 -9.714 -4.187 1.00 95.56 345 VAL A O 1
ATOM 2672 N N . TYR A 1 346 ? -5.373 -11.340 -4.989 1.00 96.06 346 TYR A N 1
ATOM 2673 C CA . TYR A 1 346 ? -4.393 -12.409 -4.877 1.00 96.06 346 TYR A CA 1
ATOM 2674 C C . TYR A 1 346 ? -4.533 -13.358 -6.054 1.00 96.06 346 TYR A C 1
ATOM 2676 O O . TYR A 1 346 ? -5.648 -13.745 -6.405 1.00 96.06 346 TYR A O 1
ATOM 2684 N N . VAL A 1 347 ? -3.406 -13.796 -6.603 1.00 96.00 347 VAL A N 1
ATOM 2685 C CA . VAL A 1 347 ? -3.364 -14.949 -7.498 1.00 96.00 347 VAL A CA 1
ATOM 2686 C C . VAL A 1 347 ? -2.060 -15.713 -7.310 1.00 96.00 347 VAL A C 1
ATOM 2688 O O . VAL A 1 347 ? -0.975 -15.133 -7.268 1.00 96.00 347 VAL A O 1
ATOM 2691 N N . ASN A 1 348 ? -2.174 -17.031 -7.208 1.00 95.94 348 ASN A N 1
ATOM 2692 C CA . ASN A 1 348 ? -1.059 -17.961 -7.239 1.00 95.94 348 ASN A CA 1
ATOM 2693 C C . ASN A 1 348 ? -1.114 -18.756 -8.539 1.00 95.94 348 ASN A C 1
ATOM 2695 O O . ASN A 1 348 ? -2.129 -19.391 -8.844 1.00 95.94 348 ASN A O 1
ATOM 2699 N N . MET A 1 349 ? -0.028 -18.713 -9.301 1.00 95.69 349 MET A N 1
ATOM 2700 C CA . MET A 1 349 ? 0.058 -19.338 -10.610 1.00 95.69 349 MET A CA 1
ATOM 2701 C C . MET A 1 349 ? 1.377 -20.079 -10.801 1.00 95.69 349 MET A C 1
ATOM 2703 O O . MET A 1 349 ? 2.413 -19.691 -10.262 1.00 95.69 349 MET A O 1
ATOM 2707 N N . GLY A 1 350 ? 1.349 -21.138 -11.603 1.00 95.81 350 GLY A N 1
ATOM 2708 C CA . GLY A 1 350 ? 2.526 -21.935 -11.909 1.00 95.81 350 GLY A CA 1
ATOM 2709 C C . GLY A 1 350 ? 2.530 -22.441 -13.345 1.00 95.81 350 GLY A C 1
ATOM 2710 O O . GLY A 1 350 ? 1.508 -22.893 -13.851 1.00 95.81 350 GLY A O 1
ATOM 2711 N N . GLY A 1 351 ? 3.678 -22.371 -14.011 1.00 95.56 351 GLY A N 1
ATOM 2712 C CA . GLY A 1 351 ? 3.824 -22.818 -15.396 1.00 95.56 351 GLY A CA 1
ATOM 2713 C C . GLY A 1 351 ? 5.180 -22.448 -15.997 1.00 95.56 351 GLY A C 1
ATOM 2714 O O . GLY A 1 351 ? 6.106 -22.091 -15.263 1.00 95.56 351 GLY A O 1
ATOM 2715 N N . PRO A 1 352 ? 5.333 -22.506 -17.331 1.00 94.62 352 PRO A N 1
ATOM 2716 C CA . PRO A 1 352 ? 6.522 -22.017 -18.011 1.00 94.62 352 PRO A CA 1
ATOM 2717 C C . PRO A 1 352 ? 6.759 -20.539 -17.695 1.00 94.62 352 PRO A C 1
ATOM 2719 O O . PRO A 1 352 ? 5.831 -19.726 -17.725 1.00 94.62 352 PRO A O 1
ATOM 2722 N N . ARG A 1 353 ? 8.022 -20.169 -17.455 1.00 92.88 353 ARG A N 1
ATOM 2723 C CA . ARG A 1 353 ? 8.406 -18.799 -17.074 1.00 92.88 353 ARG A CA 1
ATOM 2724 C C . ARG A 1 353 ? 7.837 -17.727 -18.007 1.00 92.88 353 ARG A C 1
ATOM 2726 O O . ARG A 1 353 ? 7.411 -16.679 -17.535 1.00 92.88 353 ARG A O 1
ATOM 2733 N N . SER A 1 354 ? 7.841 -17.982 -19.317 1.00 92.94 354 SER A N 1
ATOM 2734 C CA . SER A 1 354 ? 7.320 -17.049 -20.322 1.00 92.94 354 SER A CA 1
ATOM 2735 C C . SER A 1 354 ? 5.828 -16.769 -20.142 1.00 92.94 354 SER A C 1
ATOM 2737 O O . SER A 1 354 ? 5.431 -15.610 -20.197 1.00 92.94 354 SER A O 1
ATOM 2739 N N . GLY A 1 355 ? 5.023 -17.805 -19.889 1.00 93.56 355 GLY A N 1
ATOM 2740 C CA . GLY A 1 355 ? 3.580 -17.671 -19.691 1.00 93.56 355 GLY A CA 1
ATOM 2741 C C . GLY A 1 355 ? 3.255 -16.951 -18.385 1.00 93.56 355 GLY A C 1
ATOM 2742 O O . GLY A 1 355 ? 2.486 -15.995 -18.376 1.00 93.56 355 GLY A O 1
ATOM 2743 N N . VAL A 1 356 ? 3.912 -17.344 -17.292 1.00 94.50 356 VAL A N 1
ATOM 2744 C CA . VAL A 1 356 ? 3.712 -16.744 -15.963 1.00 94.50 356 VAL A CA 1
ATOM 2745 C C . VAL A 1 356 ? 4.074 -15.250 -15.947 1.00 94.50 356 VAL A C 1
ATOM 2747 O O . VAL A 1 356 ? 3.313 -14.424 -15.443 1.00 94.50 356 VAL A O 1
ATOM 2750 N N . GLU A 1 357 ? 5.206 -14.872 -16.547 1.00 93.50 357 GLU A N 1
ATOM 2751 C CA . GLU A 1 357 ? 5.603 -13.461 -16.676 1.00 93.50 357 GLU A CA 1
ATOM 2752 C C . GLU A 1 357 ? 4.663 -12.678 -17.604 1.00 93.50 357 GLU A C 1
ATOM 2754 O O . GLU A 1 357 ? 4.403 -11.501 -17.353 1.00 93.50 357 GLU A O 1
ATOM 2759 N N . ALA A 1 358 ? 4.114 -13.313 -18.647 1.00 93.62 358 ALA A N 1
ATOM 2760 C CA . ALA A 1 358 ? 3.137 -12.677 -19.526 1.00 93.62 358 ALA A CA 1
ATOM 2761 C C . ALA A 1 358 ? 1.829 -12.357 -18.785 1.00 93.62 358 ALA A C 1
ATOM 2763 O O . ALA A 1 358 ? 1.339 -11.233 -18.891 1.00 93.62 358 ALA A O 1
ATOM 2764 N N . ILE A 1 359 ? 1.309 -13.288 -17.977 1.00 94.06 359 ILE A N 1
ATOM 2765 C CA . ILE A 1 359 ? 0.124 -13.052 -17.132 1.00 94.06 359 ILE A CA 1
ATOM 2766 C C . ILE A 1 359 ? 0.384 -11.934 -16.126 1.00 94.06 359 ILE A C 1
ATOM 2768 O O . ILE A 1 359 ? -0.413 -11.002 -16.016 1.00 94.06 359 ILE A O 1
ATOM 2772 N N . ARG A 1 360 ? 1.531 -11.969 -15.436 1.00 93.62 360 ARG A N 1
ATOM 2773 C CA . ARG A 1 360 ? 1.929 -10.880 -14.538 1.00 93.62 360 ARG A CA 1
ATOM 2774 C C . ARG A 1 360 ? 1.962 -9.538 -15.267 1.00 93.62 360 ARG A C 1
ATOM 2776 O O . ARG A 1 360 ? 1.471 -8.548 -14.728 1.00 93.62 360 ARG A O 1
ATOM 2783 N N . ALA A 1 361 ? 2.557 -9.477 -16.457 1.00 91.75 361 ALA A N 1
ATOM 2784 C CA . ALA A 1 361 ? 2.652 -8.242 -17.228 1.00 91.75 361 ALA A CA 1
ATOM 2785 C C . ALA A 1 361 ? 1.269 -7.714 -17.635 1.00 91.75 361 ALA A C 1
ATOM 2787 O O . ALA A 1 361 ? 1.053 -6.507 -17.569 1.00 91.75 361 ALA A O 1
ATOM 2788 N N . LYS A 1 362 ? 0.336 -8.601 -17.999 1.00 91.94 362 LYS A N 1
ATOM 2789 C CA . LYS A 1 362 ? -1.055 -8.253 -18.318 1.00 91.94 362 LYS A CA 1
ATOM 2790 C C . LYS A 1 362 ? -1.782 -7.652 -17.124 1.00 91.94 362 LYS A C 1
ATOM 2792 O O . LYS A 1 362 ? -2.235 -6.515 -17.209 1.00 91.94 362 LYS A O 1
ATOM 2797 N N . LEU A 1 363 ? -1.778 -8.346 -15.986 1.00 91.38 363 LEU A N 1
ATOM 2798 C CA . LEU A 1 363 ? -2.380 -7.827 -14.754 1.00 91.38 363 LEU A CA 1
ATOM 2799 C C . LEU A 1 363 ? -1.721 -6.514 -14.311 1.00 91.38 363 LEU A C 1
ATOM 2801 O O . LEU A 1 363 ? -2.408 -5.576 -13.931 1.00 91.38 363 LEU A O 1
ATOM 2805 N N . SER A 1 364 ? -0.397 -6.381 -14.446 1.00 89.06 364 SER A N 1
ATOM 2806 C CA . SER A 1 364 ? 0.303 -5.127 -14.116 1.00 89.06 364 SER A CA 1
ATOM 2807 C C . SER A 1 364 ? -0.138 -3.945 -14.991 1.00 89.06 364 SER A C 1
ATOM 2809 O O . SER A 1 364 ? -0.061 -2.806 -14.538 1.00 89.06 364 SER A O 1
ATOM 2811 N N . LYS A 1 365 ? -0.591 -4.204 -16.224 1.00 89.19 365 LYS A N 1
ATOM 2812 C CA . LYS A 1 365 ? -1.136 -3.207 -17.159 1.00 89.19 365 LYS A CA 1
ATOM 2813 C C . LYS A 1 365 ? -2.644 -2.979 -17.004 1.00 89.19 365 LYS A C 1
ATOM 2815 O O . LYS A 1 365 ? -3.178 -2.121 -17.693 1.00 89.19 365 LYS A O 1
ATOM 2820 N N . GLY A 1 366 ? -3.321 -3.736 -16.140 1.00 87.56 366 GLY A N 1
ATOM 2821 C CA . GLY A 1 366 ? -4.780 -3.700 -16.009 1.00 87.56 366 GLY A CA 1
ATOM 2822 C C . GLY A 1 366 ? -5.529 -4.461 -17.106 1.00 87.56 366 GLY A C 1
ATOM 2823 O O . GLY A 1 366 ? -6.737 -4.296 -17.237 1.00 87.56 366 GLY A O 1
ATOM 2824 N N . GLU A 1 367 ? -4.843 -5.299 -17.889 1.00 90.38 367 GLU A N 1
ATOM 2825 C CA . GLU A 1 367 ? -5.508 -6.202 -18.830 1.00 90.38 367 GLU A CA 1
ATOM 2826 C C . GLU A 1 367 ? -6.216 -7.343 -18.084 1.00 90.38 367 GLU A C 1
ATOM 2828 O O . GLU A 1 367 ? -5.766 -7.794 -17.026 1.00 90.38 367 GLU A O 1
ATOM 2833 N N . ILE A 1 368 ? -7.304 -7.837 -18.677 1.00 91.81 368 ILE A N 1
ATOM 2834 C CA . ILE A 1 368 ? -8.085 -8.953 -18.142 1.00 91.81 368 ILE A CA 1
ATOM 2835 C C . ILE A 1 368 ? -7.371 -10.276 -18.441 1.00 91.81 368 ILE A C 1
ATOM 2837 O O . ILE A 1 368 ? -6.856 -10.508 -19.539 1.00 91.81 368 ILE A O 1
ATOM 2841 N N . VAL A 1 369 ? -7.360 -11.150 -17.443 1.00 93.69 369 VAL A N 1
ATOM 2842 C CA . VAL A 1 369 ? -6.886 -12.531 -17.508 1.00 93.69 369 VAL A CA 1
ATOM 2843 C C . VAL A 1 369 ? -8.015 -13.434 -17.041 1.00 93.69 369 VAL A C 1
ATOM 2845 O O . VAL A 1 369 ? -8.678 -13.126 -16.059 1.00 93.69 369 VAL A O 1
ATOM 2848 N N . THR A 1 370 ? -8.224 -14.568 -17.697 1.00 95.00 370 THR A N 1
ATOM 2849 C CA . THR A 1 370 ? -9.362 -15.441 -17.400 1.00 95.00 370 THR A CA 1
ATOM 2850 C C . THR A 1 370 ? -8.878 -16.777 -16.864 1.00 95.00 370 THR A C 1
ATOM 2852 O O . THR A 1 370 ? -8.076 -17.453 -17.503 1.00 95.00 370 THR A O 1
ATOM 2855 N N . ILE A 1 371 ? -9.379 -17.182 -15.702 1.00 95.06 371 ILE A N 1
ATOM 2856 C CA . ILE A 1 371 ? -9.240 -18.551 -15.207 1.00 95.06 371 ILE A CA 1
ATOM 2857 C C . ILE A 1 371 ? -10.342 -19.388 -15.844 1.00 95.06 371 ILE A C 1
ATOM 2859 O O . ILE A 1 371 ? -11.510 -19.010 -15.785 1.00 95.06 371 ILE A O 1
ATOM 2863 N N . VAL A 1 372 ? -9.976 -20.530 -16.412 1.00 94.19 372 VAL A N 1
ATOM 2864 C CA . VAL A 1 372 ? -10.888 -21.520 -16.983 1.00 94.19 372 VAL A CA 1
ATOM 2865 C C . VAL A 1 372 ? -10.821 -22.777 -16.109 1.00 94.19 372 VAL A C 1
ATOM 2867 O O . VAL A 1 372 ? -9.887 -23.569 -16.254 1.00 94.19 372 VAL A O 1
ATOM 2870 N N . PRO A 1 373 ? -11.745 -22.936 -15.143 1.00 91.38 373 PRO A N 1
ATOM 2871 C CA . PRO A 1 373 ? -11.883 -24.174 -14.382 1.00 91.38 373 PRO A CA 1
ATOM 2872 C C . PRO A 1 373 ? -12.388 -25.318 -15.271 1.00 91.38 373 PRO A C 1
ATOM 2874 O O . PRO A 1 373 ? -13.069 -25.075 -16.264 1.00 91.38 373 PRO A O 1
ATOM 2877 N N . GLU A 1 374 ? -12.115 -26.566 -14.886 1.00 86.62 374 GLU A N 1
ATOM 2878 C CA . GLU A 1 374 ? -12.586 -27.747 -15.634 1.00 86.62 374 GLU A CA 1
ATOM 2879 C C . GLU A 1 374 ? -14.110 -27.948 -15.530 1.00 86.62 374 GLU A C 1
ATOM 2881 O O . GLU A 1 374 ? -14.752 -28.337 -16.502 1.00 86.62 374 GLU A O 1
ATOM 2886 N N . GLU A 1 375 ? -14.699 -27.646 -14.368 1.00 86.19 375 GLU A N 1
ATOM 2887 C CA . GLU A 1 375 ? -16.103 -27.961 -14.048 1.00 86.19 375 GLU A CA 1
ATOM 2888 C C . GLU A 1 375 ? -16.957 -26.725 -13.704 1.00 86.19 375 GLU A C 1
ATOM 2890 O O . GLU A 1 375 ? -18.104 -26.846 -13.274 1.00 86.19 375 GLU A O 1
ATOM 2895 N N . ALA A 1 376 ? -16.414 -25.515 -13.857 1.00 86.06 376 ALA A N 1
ATOM 2896 C CA . ALA A 1 376 ? -17.061 -24.274 -13.430 1.00 86.06 376 ALA A CA 1
ATOM 2897 C C . ALA A 1 376 ? -16.909 -23.165 -14.485 1.00 86.06 376 ALA A C 1
ATOM 2899 O O . ALA A 1 376 ? -15.990 -23.215 -15.304 1.00 86.06 376 ALA A O 1
ATOM 2900 N N . PRO A 1 377 ? -17.799 -22.152 -14.487 1.00 88.50 377 PRO A N 1
ATOM 2901 C CA . PRO A 1 377 ? -17.692 -21.042 -15.422 1.00 88.50 377 PRO A CA 1
ATOM 2902 C C . PRO A 1 377 ? -16.370 -20.294 -15.252 1.00 88.50 377 PRO A C 1
ATOM 2904 O O . PRO A 1 377 ? -15.816 -20.197 -14.153 1.00 88.50 377 PRO A O 1
ATOM 2907 N N . ALA A 1 378 ? -15.899 -19.732 -16.362 1.00 92.38 378 ALA A N 1
ATOM 2908 C CA . ALA A 1 378 ? -14.682 -18.948 -16.393 1.00 92.38 378 ALA A CA 1
ATOM 2909 C C . ALA A 1 378 ? -14.764 -17.740 -15.442 1.00 92.38 378 ALA A C 1
ATOM 2911 O O . ALA A 1 378 ? -15.816 -17.117 -15.278 1.00 92.38 378 ALA A O 1
ATOM 2912 N N . VAL A 1 379 ? -13.641 -17.413 -14.807 1.00 93.94 379 VAL A N 1
ATOM 2913 C CA . VAL A 1 379 ? -13.530 -16.315 -13.844 1.00 93.94 379 VAL A CA 1
ATOM 2914 C C . VAL A 1 379 ? -12.561 -15.278 -14.377 1.00 93.94 379 VAL A C 1
ATOM 2916 O O . VAL A 1 379 ? -11.394 -15.572 -14.620 1.00 93.94 379 VAL A O 1
ATOM 2919 N N . GLU A 1 380 ? -13.035 -14.050 -14.524 1.00 93.81 380 GLU A N 1
ATOM 2920 C CA . GLU A 1 380 ? -12.210 -12.928 -14.956 1.00 93.81 380 GLU A CA 1
ATOM 2921 C C . GLU A 1 380 ? -11.436 -12.328 -13.778 1.00 93.81 380 GLU A C 1
ATOM 2923 O O . GLU A 1 380 ? -11.983 -12.060 -12.707 1.00 93.81 380 GLU A O 1
ATOM 2928 N N . LEU A 1 381 ? -10.143 -12.116 -13.999 1.00 93.56 381 LEU A N 1
ATOM 2929 C CA . LEU A 1 381 ? -9.212 -11.428 -13.122 1.00 93.56 381 LEU A CA 1
ATOM 2930 C C . LEU A 1 381 ? -8.758 -10.144 -13.810 1.00 93.56 381 LEU A C 1
ATOM 2932 O O . LEU A 1 381 ? -8.235 -10.173 -14.921 1.00 93.56 381 LEU A O 1
ATOM 2936 N N . THR A 1 382 ? -8.895 -9.017 -13.125 1.00 92.62 382 THR A N 1
ATOM 2937 C CA . THR A 1 382 ? -8.373 -7.726 -13.580 1.00 92.62 382 THR A CA 1
ATOM 2938 C C . THR A 1 382 ? -7.738 -6.983 -12.414 1.00 92.62 382 THR A C 1
ATOM 2940 O O . THR A 1 382 ? -8.087 -7.223 -11.259 1.00 92.62 382 THR A O 1
ATOM 2943 N N . ALA A 1 383 ? -6.810 -6.070 -12.698 1.00 87.25 383 ALA A N 1
ATOM 2944 C CA . ALA A 1 383 ? -6.351 -5.118 -11.687 1.00 87.25 383 ALA A CA 1
ATOM 2945 C C . ALA A 1 383 ? -7.457 -4.130 -11.289 1.00 87.25 383 ALA A C 1
ATOM 2947 O O . ALA A 1 383 ? -7.407 -3.541 -10.215 1.00 87.25 383 ALA A O 1
ATOM 2948 N N . GLY A 1 384 ? -8.468 -3.954 -12.141 1.00 84.81 384 GLY A N 1
ATOM 2949 C CA . GLY A 1 384 ? -9.403 -2.844 -12.035 1.00 84.81 384 GLY A CA 1
ATOM 2950 C C . GLY A 1 384 ? -8.774 -1.523 -12.483 1.00 84.81 384 GLY A C 1
ATOM 2951 O O . GLY A 1 384 ? -7.557 -1.394 -12.654 1.00 84.81 384 GLY A O 1
ATOM 2952 N N . GLU A 1 385 ? -9.632 -0.538 -12.715 1.00 78.44 385 GLU A N 1
ATOM 2953 C CA . GLU A 1 385 ? -9.225 0.785 -13.176 1.00 78.44 385 GLU A CA 1
ATOM 2954 C C . GLU A 1 385 ? -8.370 1.499 -12.114 1.00 78.44 385 GLU A C 1
ATOM 2956 O O . GLU A 1 385 ? -8.676 1.466 -10.925 1.00 78.44 385 GLU A O 1
ATOM 2961 N N . GLY A 1 386 ? -7.264 2.124 -12.533 1.00 77.00 386 GLY A N 1
ATOM 2962 C CA . GLY A 1 386 ? -6.391 2.900 -11.641 1.00 77.00 386 GLY A CA 1
ATOM 2963 C C . GLY A 1 386 ? -5.428 2.094 -10.756 1.00 77.00 386 GLY A C 1
ATOM 2964 O O . GLY A 1 386 ? -4.577 2.693 -10.103 1.00 77.00 386 GLY A O 1
ATOM 2965 N N . ASN A 1 387 ? -5.483 0.758 -10.772 1.00 81.44 387 ASN A N 1
ATOM 2966 C CA . ASN A 1 387 ? -4.631 -0.106 -9.935 1.00 81.44 387 ASN A CA 1
ATOM 2967 C C . ASN A 1 387 ? -3.432 -0.719 -10.688 1.00 81.44 387 ASN A C 1
ATOM 2969 O O . ASN A 1 387 ? -2.811 -1.689 -10.242 1.00 81.44 387 ASN A O 1
ATOM 2973 N N . THR A 1 388 ? -3.081 -0.180 -11.855 1.00 79.81 388 THR A N 1
ATOM 2974 C CA . THR A 1 388 ? -1.944 -0.674 -12.642 1.00 79.81 388 THR A CA 1
ATOM 2975 C C . THR A 1 388 ? -0.637 -0.530 -11.862 1.00 79.81 388 THR A C 1
ATOM 2977 O O . THR A 1 388 ? -0.338 0.541 -11.338 1.00 79.81 388 THR A O 1
ATOM 2980 N N . GLY A 1 389 ? 0.165 -1.593 -11.803 1.00 80.25 389 GLY A N 1
ATOM 2981 C CA . GLY A 1 389 ? 1.446 -1.599 -11.087 1.00 80.25 389 GLY A CA 1
ATOM 2982 C C . GLY A 1 389 ? 1.360 -1.796 -9.567 1.00 80.25 389 GLY A C 1
ATOM 2983 O O . GLY A 1 389 ? 2.399 -1.782 -8.914 1.00 80.25 389 GLY A O 1
ATOM 2984 N N . MET A 1 390 ? 0.173 -2.051 -9.010 1.00 88.06 390 MET A N 1
ATOM 2985 C CA . MET A 1 390 ? -0.046 -2.236 -7.566 1.00 88.06 390 MET A CA 1
ATOM 2986 C C . MET A 1 390 ? 0.174 -3.681 -7.084 1.00 88.06 390 MET A C 1
ATOM 2988 O O . MET A 1 390 ? -0.311 -4.065 -6.025 1.00 88.06 390 MET A O 1
ATOM 2992 N N . TYR A 1 391 ? 0.883 -4.517 -7.845 1.00 93.19 391 TYR A N 1
ATOM 2993 C CA . TYR A 1 391 ? 1.122 -5.915 -7.477 1.00 93.19 391 TYR A CA 1
ATOM 2994 C C . TYR A 1 391 ? 2.546 -6.157 -6.995 1.00 93.19 391 TYR A C 1
ATOM 2996 O O . TYR A 1 391 ? 3.522 -5.868 -7.689 1.00 93.19 391 TYR A O 1
ATOM 3004 N N . HIS A 1 392 ? 2.650 -6.816 -5.846 1.00 93.50 392 HIS A N 1
ATOM 3005 C CA . HIS A 1 392 ? 3.884 -7.395 -5.337 1.00 93.50 392 HIS A CA 1
ATOM 3006 C C . HIS A 1 392 ? 4.018 -8.819 -5.860 1.00 93.50 392 HIS A C 1
ATOM 3008 O O . HIS A 1 392 ? 3.142 -9.654 -5.638 1.00 93.50 392 HIS A O 1
ATOM 3014 N N . ALA A 1 393 ? 5.114 -9.090 -6.566 1.00 93.38 393 ALA A N 1
ATOM 3015 C CA . ALA A 1 393 ? 5.382 -10.392 -7.159 1.00 93.38 393 ALA A CA 1
ATOM 3016 C C . ALA A 1 393 ? 6.434 -11.156 -6.349 1.00 93.38 393 ALA A C 1
ATOM 3018 O O . ALA A 1 393 ? 7.562 -10.691 -6.191 1.00 93.38 393 ALA A O 1
ATOM 3019 N N . SER A 1 394 ? 6.085 -12.361 -5.904 1.00 92.94 394 SER A N 1
ATOM 3020 C CA . SER A 1 394 ? 7.037 -13.341 -5.381 1.00 92.94 394 SER A CA 1
ATOM 3021 C C . SER A 1 394 ? 7.204 -14.449 -6.411 1.00 92.94 394 SER A C 1
ATOM 3023 O O . SER A 1 394 ? 6.257 -15.183 -6.688 1.00 92.94 394 SER A O 1
ATOM 3025 N N . LEU A 1 395 ? 8.387 -14.532 -7.022 1.00 92.81 395 LEU A N 1
ATOM 3026 C CA . LEU A 1 395 ? 8.685 -15.458 -8.113 1.00 92.81 395 LEU A CA 1
ATOM 3027 C C . LEU A 1 395 ? 9.730 -16.476 -7.662 1.00 92.81 395 LEU A C 1
ATOM 3029 O O . LEU A 1 395 ? 10.836 -16.108 -7.268 1.00 92.81 395 LEU A O 1
ATOM 3033 N N . GLN A 1 396 ? 9.405 -17.758 -7.806 1.00 92.75 396 GLN A N 1
ATOM 3034 C CA . GLN A 1 396 ? 10.311 -18.871 -7.557 1.00 92.75 396 GLN A CA 1
ATOM 3035 C C . GLN A 1 396 ? 10.400 -19.751 -8.805 1.00 92.75 396 GLN A C 1
ATOM 3037 O O . GLN A 1 396 ? 9.399 -20.243 -9.317 1.00 92.75 396 GLN A O 1
ATOM 3042 N N . THR A 1 397 ? 11.613 -19.952 -9.316 1.00 91.50 397 THR A N 1
ATOM 3043 C CA . THR A 1 397 ? 11.856 -20.834 -10.468 1.00 91.50 397 THR A CA 1
ATOM 3044 C C . THR A 1 397 ? 12.442 -22.156 -9.992 1.00 91.50 397 THR A C 1
ATOM 3046 O O . THR A 1 397 ? 13.348 -22.149 -9.164 1.00 91.50 397 THR A O 1
ATOM 3049 N N . ILE A 1 398 ? 11.943 -23.259 -10.546 1.00 91.56 398 ILE A N 1
ATOM 3050 C CA . ILE A 1 398 ? 12.441 -24.627 -10.381 1.00 91.56 398 ILE A CA 1
ATOM 3051 C C . ILE A 1 398 ? 13.036 -25.040 -11.738 1.00 91.56 398 ILE A C 1
ATOM 3053 O O . ILE A 1 398 ? 12.293 -25.467 -12.633 1.00 91.56 398 ILE A O 1
ATOM 3057 N N . PRO A 1 399 ? 14.349 -24.823 -11.957 1.00 86.19 399 PRO A N 1
ATOM 3058 C CA . PRO A 1 399 ? 14.981 -25.013 -13.262 1.00 86.19 399 PRO A CA 1
ATOM 3059 C C . PRO A 1 399 ? 14.816 -26.428 -13.822 1.00 86.19 399 PRO A C 1
ATOM 3061 O O . PRO A 1 399 ? 14.586 -26.586 -15.020 1.00 86.19 399 PRO A O 1
ATOM 3064 N N . GLU A 1 400 ? 14.881 -27.440 -12.957 1.00 89.31 400 GLU A N 1
ATOM 3065 C CA . GLU A 1 400 ? 14.823 -28.863 -13.303 1.00 89.31 400 GLU A CA 1
ATOM 3066 C C . GLU A 1 400 ? 13.485 -29.231 -13.950 1.00 89.31 400 GLU A C 1
ATOM 3068 O O . GLU A 1 400 ? 13.442 -29.992 -14.913 1.00 89.31 400 GLU A O 1
ATOM 3073 N N . ALA A 1 401 ? 12.397 -28.633 -13.462 1.00 86.06 401 ALA A N 1
ATOM 3074 C CA . ALA A 1 401 ? 11.048 -28.847 -13.974 1.00 86.06 401 ALA A CA 1
ATOM 3075 C C . ALA A 1 401 ? 10.665 -27.861 -15.092 1.00 86.06 401 ALA A C 1
ATOM 3077 O O . ALA A 1 401 ? 9.551 -27.924 -15.607 1.00 86.06 401 ALA A O 1
ATOM 3078 N N . ARG A 1 402 ? 11.551 -26.911 -15.444 1.00 90.06 402 ARG A N 1
ATOM 3079 C CA . ARG A 1 402 ? 11.233 -25.745 -16.297 1.00 90.06 402 ARG A CA 1
ATOM 3080 C C . ARG A 1 402 ? 9.960 -25.021 -15.839 1.00 90.06 402 ARG A C 1
ATOM 3082 O O . ARG A 1 402 ? 9.206 -24.485 -16.652 1.00 90.06 402 ARG A O 1
ATOM 3089 N N . PHE A 1 403 ? 9.747 -25.006 -14.528 1.00 92.81 403 PHE A N 1
ATOM 3090 C CA . PHE A 1 403 ? 8.521 -24.547 -13.897 1.00 92.81 403 PHE A CA 1
ATOM 3091 C C . PHE A 1 403 ? 8.808 -23.307 -13.058 1.00 92.81 403 PHE A C 1
ATOM 3093 O O . PHE A 1 403 ? 9.783 -23.252 -12.308 1.00 92.81 403 PHE A O 1
ATOM 3100 N N . THR A 1 404 ? 7.960 -22.298 -13.174 1.00 95.25 404 THR A N 1
ATOM 3101 C CA . THR A 1 404 ? 8.019 -21.079 -12.375 1.00 95.25 404 THR A CA 1
ATOM 3102 C C . THR A 1 404 ? 6.716 -20.952 -11.611 1.00 95.25 404 THR A C 1
ATOM 3104 O O . THR A 1 404 ? 5.650 -20.941 -12.217 1.00 95.25 404 THR A O 1
ATOM 3107 N N . SER A 1 405 ? 6.821 -20.847 -10.290 1.00 94.19 405 SER A N 1
ATOM 3108 C CA . SER A 1 405 ? 5.731 -20.455 -9.403 1.00 94.19 405 SER A CA 1
ATOM 3109 C C . SER A 1 405 ? 5.797 -18.950 -9.166 1.00 94.19 405 SER A C 1
ATOM 3111 O O . SER A 1 405 ? 6.882 -18.383 -8.986 1.00 94.19 405 SER A O 1
ATOM 3113 N N . LEU A 1 406 ? 4.646 -18.293 -9.207 1.00 95.50 406 LEU A N 1
ATOM 3114 C CA . LEU A 1 406 ? 4.524 -16.862 -9.010 1.00 95.50 406 LEU A CA 1
ATOM 3115 C C . LEU A 1 406 ? 3.263 -16.553 -8.212 1.00 95.50 406 LEU A C 1
ATOM 3117 O O . LEU A 1 406 ? 2.159 -16.952 -8.575 1.00 95.50 406 LEU A O 1
ATOM 3121 N N . ILE A 1 407 ? 3.442 -15.778 -7.149 1.00 95.44 407 ILE A N 1
ATOM 3122 C CA . ILE A 1 407 ? 2.354 -15.226 -6.349 1.00 95.44 407 ILE A CA 1
ATOM 3123 C C . ILE A 1 407 ? 2.304 -13.724 -6.601 1.00 95.44 407 ILE A C 1
ATOM 3125 O O . ILE A 1 407 ? 3.316 -13.038 -6.436 1.00 95.44 407 ILE A O 1
ATOM 3129 N N . LEU A 1 408 ? 1.132 -13.224 -6.988 1.00 95.19 408 LEU A N 1
ATOM 3130 C CA . LEU A 1 408 ? 0.824 -11.799 -7.004 1.00 95.19 408 LEU A CA 1
ATOM 3131 C C . LEU A 1 408 ? -0.081 -11.473 -5.831 1.00 95.19 408 LEU A C 1
ATOM 3133 O O . LEU A 1 408 ? -1.114 -12.114 -5.637 1.00 95.19 408 LEU A O 1
ATOM 3137 N N . LEU A 1 409 ? 0.302 -10.444 -5.088 1.00 95.38 409 LEU A N 1
ATOM 3138 C CA . LEU A 1 409 ? -0.490 -9.891 -4.005 1.00 95.38 409 LEU A CA 1
ATOM 3139 C C . LEU A 1 409 ? -0.650 -8.388 -4.229 1.00 95.38 409 LEU A C 1
ATOM 3141 O O . LEU A 1 409 ? 0.326 -7.690 -4.502 1.00 95.38 409 LEU A O 1
ATOM 3145 N N . HIS A 1 410 ? -1.882 -7.904 -4.150 1.00 94.94 410 HIS A N 1
ATOM 3146 C CA . HIS A 1 410 ? -2.193 -6.494 -4.338 1.00 94.94 410 HIS A CA 1
ATOM 3147 C C . HIS A 1 410 ? -1.658 -5.645 -3.179 1.00 94.94 410 HIS A C 1
ATOM 3149 O O . HIS A 1 410 ? -1.610 -6.091 -2.030 1.00 94.94 410 HIS A O 1
ATOM 3155 N N . ASP A 1 411 ? -1.293 -4.400 -3.473 1.00 94.06 411 ASP A N 1
ATOM 3156 C CA . ASP A 1 411 ? -0.673 -3.472 -2.530 1.00 94.06 411 ASP A CA 1
ATOM 3157 C C . ASP A 1 411 ? -1.547 -3.224 -1.298 1.00 94.06 411 ASP A C 1
ATOM 3159 O O . ASP A 1 411 ? -1.031 -3.175 -0.191 1.00 94.06 411 ASP A O 1
ATOM 3163 N N . TRP A 1 412 ? -2.874 -3.213 -1.450 1.00 94.00 412 TRP A N 1
ATOM 3164 C CA . TRP A 1 412 ? -3.827 -3.097 -0.333 1.00 94.00 412 TRP A CA 1
ATOM 3165 C C . TRP A 1 412 ? -3.632 -4.149 0.770 1.00 94.00 412 TRP A C 1
ATOM 3167 O O . TRP A 1 412 ? -3.936 -3.882 1.929 1.00 94.00 412 TRP A O 1
ATOM 3177 N N . ALA A 1 413 ? -3.125 -5.338 0.433 1.00 92.94 413 ALA A N 1
ATOM 3178 C CA . ALA A 1 413 ? -2.838 -6.387 1.409 1.00 92.94 413 ALA A CA 1
ATOM 3179 C C . ALA A 1 413 ? -1.426 -6.279 2.018 1.00 92.94 413 ALA A C 1
ATOM 3181 O O . ALA A 1 413 ? -1.188 -6.809 3.103 1.00 92.94 413 ALA A O 1
ATOM 3182 N N . VAL A 1 414 ? -0.485 -5.625 1.328 1.00 92.56 414 VAL A N 1
ATOM 3183 C CA . VAL A 1 414 ? 0.924 -5.492 1.752 1.00 92.56 414 VAL A CA 1
ATOM 3184 C C . VAL A 1 414 ? 1.153 -4.193 2.522 1.00 92.56 414 VAL A C 1
ATOM 3186 O O . VAL A 1 414 ? 1.795 -4.201 3.572 1.00 92.56 414 VAL A O 1
ATOM 3189 N N . HIS A 1 415 ? 0.584 -3.095 2.032 1.00 93.19 415 HIS A N 1
ATOM 3190 C CA . HIS A 1 415 ? 0.657 -1.753 2.594 1.00 93.19 415 HIS A CA 1
ATOM 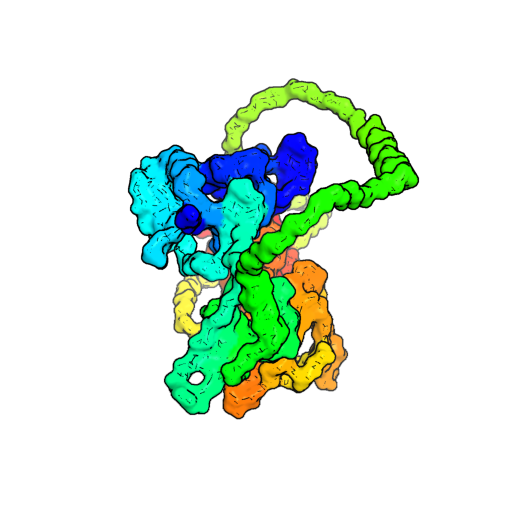3191 C C . HIS A 1 415 ? -0.760 -1.218 2.863 1.00 93.19 415 HIS A C 1
ATOM 3193 O O . HIS A 1 415 ? -1.286 -0.406 2.100 1.00 93.19 415 HIS A O 1
ATOM 3199 N N . PRO A 1 416 ? -1.405 -1.662 3.958 1.00 93.62 416 PRO A N 1
ATOM 3200 C CA . PRO A 1 416 ? -2.722 -1.167 4.336 1.00 93.62 416 PRO A CA 1
ATOM 3201 C C . PRO A 1 416 ? -2.698 0.350 4.566 1.00 93.62 416 PRO A C 1
ATOM 3203 O O . PRO A 1 416 ? -1.834 0.863 5.281 1.00 93.62 416 PRO A O 1
ATOM 3206 N N . ASN A 1 417 ? -3.667 1.070 4.001 1.00 92.69 417 ASN A N 1
ATOM 3207 C CA . ASN A 1 417 ? -3.808 2.507 4.222 1.00 92.69 417 ASN A CA 1
ATOM 3208 C C . ASN A 1 417 ? -4.663 2.782 5.469 1.00 92.69 417 ASN A C 1
ATOM 3210 O O . ASN A 1 417 ? -5.888 2.701 5.426 1.00 92.69 417 ASN A O 1
ATOM 3214 N N . TYR A 1 418 ? -4.022 3.162 6.572 1.00 93.06 418 TYR A N 1
ATOM 3215 C CA . TYR A 1 418 ? -4.702 3.505 7.828 1.00 93.06 418 TYR A CA 1
ATOM 3216 C C . TYR A 1 418 ? -5.222 4.953 7.889 1.00 93.06 418 TYR A C 1
ATOM 3218 O O . TYR A 1 418 ? -5.662 5.399 8.942 1.00 93.06 418 TYR A O 1
ATOM 3226 N N . GLY A 1 419 ? -5.203 5.696 6.775 1.00 86.50 419 GLY A N 1
ATOM 3227 C CA . GLY A 1 419 ? -5.749 7.057 6.686 1.00 86.50 419 GLY A CA 1
ATOM 3228 C C . GLY A 1 419 ? -7.278 7.156 6.809 1.00 86.50 419 GLY A C 1
ATOM 3229 O O . GLY A 1 419 ? -7.799 8.268 6.845 1.00 86.50 419 GLY A O 1
ATOM 3230 N N . GLY A 1 420 ? -7.981 6.021 6.900 1.00 74.25 420 GLY A N 1
ATOM 3231 C CA . GLY A 1 420 ? -9.438 5.924 7.007 1.00 74.25 420 GLY A CA 1
ATOM 3232 C C . GLY A 1 420 ? -10.127 5.639 5.666 1.00 74.25 420 GLY A C 1
ATOM 3233 O O . GLY A 1 420 ? -9.629 6.020 4.610 1.00 74.25 420 GLY A O 1
ATOM 3234 N N . ALA A 1 421 ? -11.270 4.946 5.728 1.00 84.06 421 ALA A N 1
ATOM 3235 C CA . ALA A 1 421 ? -12.128 4.578 4.594 1.00 84.06 421 ALA A CA 1
ATOM 3236 C C . ALA A 1 421 ? -11.433 3.765 3.479 1.00 84.06 421 ALA A C 1
ATOM 3238 O O . ALA A 1 421 ? -11.807 3.848 2.311 1.00 84.06 421 ALA A O 1
ATOM 3239 N N . ALA A 1 422 ? -10.426 2.968 3.839 1.00 93.25 422 ALA A N 1
ATOM 3240 C CA . ALA A 1 422 ? -9.737 2.062 2.922 1.00 93.25 422 ALA A CA 1
ATOM 3241 C C . ALA A 1 422 ? -10.121 0.598 3.188 1.00 93.25 422 ALA A C 1
ATOM 3243 O O . ALA A 1 422 ? -10.815 0.290 4.156 1.00 93.25 422 ALA A O 1
ATOM 3244 N N . THR A 1 423 ? -9.613 -0.316 2.365 1.00 95.25 423 THR A N 1
ATOM 3245 C CA . THR A 1 423 ? -9.772 -1.761 2.557 1.00 95.25 423 THR A CA 1
ATOM 3246 C C . THR A 1 423 ? -8.405 -2.424 2.692 1.00 95.25 423 THR A C 1
ATOM 3248 O O . THR A 1 423 ? -7.453 -2.052 2.009 1.00 95.25 423 THR A O 1
ATOM 3251 N N . THR A 1 424 ? -8.312 -3.426 3.563 1.00 97.25 424 THR A N 1
ATOM 3252 C CA . THR A 1 424 ? -7.168 -4.342 3.656 1.00 97.25 424 THR A CA 1
ATOM 3253 C C . THR A 1 424 ? -7.644 -5.790 3.723 1.00 97.25 424 THR A C 1
ATOM 3255 O O . THR A 1 424 ? -8.846 -6.055 3.779 1.00 97.25 424 THR A O 1
ATOM 3258 N N . PHE A 1 425 ? -6.709 -6.739 3.713 1.00 97.44 425 PHE A N 1
ATOM 3259 C CA . PHE A 1 425 ? -7.014 -8.160 3.648 1.00 97.44 425 PHE A CA 1
ATOM 3260 C C . PHE A 1 425 ? -6.229 -8.986 4.662 1.00 97.44 425 PHE A C 1
ATOM 3262 O O . PHE A 1 425 ? -5.054 -8.743 4.934 1.00 97.44 425 PHE A O 1
ATOM 3269 N N . ILE A 1 426 ? -6.878 -10.027 5.177 1.00 96.50 426 ILE A N 1
ATOM 3270 C CA . ILE A 1 426 ? -6.281 -11.022 6.062 1.00 96.50 426 ILE A CA 1
ATOM 3271 C C . ILE A 1 426 ? -6.346 -12.380 5.366 1.00 96.50 426 ILE A C 1
ATOM 3273 O O . ILE A 1 426 ? -7.418 -12.960 5.217 1.00 96.50 426 ILE A O 1
ATOM 3277 N N . LEU A 1 427 ? -5.183 -12.907 4.980 1.00 94.88 427 LEU A N 1
ATOM 3278 C CA . LEU A 1 427 ? -5.023 -14.323 4.632 1.00 94.88 427 LEU A CA 1
ATOM 3279 C C . LEU A 1 427 ? -5.169 -15.137 5.921 1.00 94.88 427 LEU A C 1
ATOM 3281 O O . LEU A 1 427 ? -4.289 -15.043 6.786 1.00 94.88 427 LEU A O 1
ATOM 3285 N N . ARG A 1 428 ? -6.282 -15.863 6.068 1.00 94.31 428 ARG A N 1
ATOM 3286 C CA . ARG A 1 428 ? -6.618 -16.647 7.260 1.00 94.31 428 ARG A CA 1
ATOM 3287 C C . ARG A 1 428 ? -6.003 -18.039 7.150 1.00 94.31 428 ARG A C 1
ATOM 3289 O O . ARG A 1 428 ? -6.387 -18.829 6.297 1.00 94.31 428 ARG A O 1
ATOM 3296 N N . THR A 1 429 ? -5.058 -18.348 8.035 1.00 92.38 429 THR A N 1
ATOM 3297 C CA . THR A 1 429 ? -4.525 -19.715 8.204 1.00 92.38 429 THR A CA 1
ATOM 3298 C C . THR A 1 429 ? -5.042 -20.393 9.470 1.00 92.38 429 THR A C 1
ATOM 3300 O O . THR A 1 429 ? -5.132 -21.615 9.524 1.00 92.38 429 THR A O 1
ATOM 3303 N N . SER A 1 430 ? -5.407 -19.605 10.480 1.00 92.75 430 SER A N 1
ATOM 3304 C CA . SER A 1 430 ? -6.164 -20.035 11.655 1.00 92.75 430 SER A CA 1
ATOM 3305 C C . SER A 1 430 ? -7.025 -18.877 12.154 1.00 92.75 430 SER A C 1
ATOM 3307 O O . SER A 1 430 ? -6.784 -17.714 11.803 1.00 92.75 430 SER A O 1
ATOM 3309 N N . GLU A 1 431 ? -8.030 -19.176 12.973 1.00 93.56 431 GLU A N 1
ATOM 3310 C CA . GLU A 1 431 ? -8.891 -18.135 13.530 1.00 93.56 431 GLU A CA 1
ATOM 3311 C C . GLU A 1 431 ? -8.118 -17.221 14.489 1.00 93.56 431 GLU A C 1
ATOM 3313 O O . GLU A 1 431 ? -8.224 -16.001 14.394 1.00 93.56 431 GLU A O 1
ATOM 3318 N N . GLU A 1 432 ? -7.245 -17.778 15.328 1.00 93.00 432 GLU A N 1
ATOM 3319 C CA . GLU A 1 432 ? -6.415 -17.019 16.270 1.00 93.00 432 GLU A CA 1
ATOM 3320 C C . GLU A 1 432 ? -5.464 -16.069 15.536 1.00 93.00 432 GLU A C 1
ATOM 3322 O O . GLU A 1 432 ? -5.277 -14.917 15.935 1.00 93.00 432 GLU A O 1
ATOM 3327 N N . GLN A 1 433 ? -4.877 -16.530 14.427 1.00 94.06 433 GLN A N 1
ATOM 3328 C CA . GLN A 1 433 ? -4.016 -15.708 13.585 1.00 94.06 433 GLN A CA 1
ATOM 3329 C C . GLN A 1 433 ? -4.801 -14.559 12.944 1.00 94.06 433 GLN A C 1
ATOM 3331 O O . GLN A 1 433 ? -4.288 -13.435 12.866 1.00 94.06 433 GLN A O 1
ATOM 3336 N N . ALA A 1 434 ? -6.016 -14.823 12.460 1.00 95.50 434 ALA A N 1
ATOM 3337 C CA . ALA A 1 434 ? -6.855 -13.804 11.843 1.00 95.50 434 ALA A CA 1
ATOM 3338 C C . ALA A 1 434 ? -7.328 -12.767 12.869 1.00 95.50 434 ALA A C 1
ATOM 3340 O O . ALA A 1 434 ? -7.198 -11.570 12.624 1.00 95.50 434 ALA A O 1
ATOM 3341 N N . GLN A 1 435 ? -7.753 -13.217 14.048 1.00 96.69 435 GLN A N 1
ATOM 3342 C CA . GLN A 1 435 ? -8.102 -12.379 15.191 1.00 96.69 435 GLN A CA 1
ATOM 3343 C C . GLN A 1 435 ? -6.934 -11.475 15.625 1.00 96.69 435 GLN A C 1
ATOM 3345 O O . GLN A 1 435 ? -7.101 -10.263 15.785 1.00 96.69 435 GLN A O 1
ATOM 3350 N N . ALA A 1 436 ? -5.721 -12.026 15.741 1.00 94.88 436 ALA A N 1
ATOM 3351 C CA . ALA A 1 436 ? -4.532 -11.253 16.096 1.00 94.88 436 ALA A CA 1
ATOM 3352 C C . ALA A 1 436 ? -4.180 -10.187 15.042 1.00 94.88 436 ALA A C 1
ATOM 3354 O O . ALA A 1 436 ? -3.829 -9.060 15.406 1.00 94.88 436 ALA A O 1
ATOM 3355 N N . LYS A 1 437 ? -4.295 -10.512 13.744 1.00 96.00 437 LYS A N 1
ATOM 3356 C CA . LYS A 1 437 ? -4.094 -9.534 12.660 1.00 96.00 437 LYS A CA 1
ATOM 3357 C C . LYS A 1 437 ? -5.191 -8.475 12.628 1.00 96.00 437 LYS A C 1
ATOM 3359 O O . LYS A 1 437 ? -4.870 -7.304 12.451 1.00 96.00 437 LYS A O 1
ATOM 3364 N N . LEU A 1 438 ? -6.453 -8.850 12.847 1.00 97.56 438 LEU A N 1
ATOM 3365 C CA . LEU A 1 438 ? -7.554 -7.893 12.932 1.00 97.56 438 LEU A CA 1
ATOM 3366 C C . LEU A 1 438 ? -7.286 -6.877 14.041 1.00 97.56 438 LEU A C 1
ATOM 3368 O O . LEU A 1 438 ? -7.309 -5.677 13.787 1.00 97.56 438 LEU A O 1
ATOM 3372 N N . ARG A 1 439 ? -6.944 -7.349 15.244 1.00 97.06 439 ARG A N 1
ATOM 3373 C CA . ARG A 1 439 ? -6.573 -6.477 16.363 1.00 97.06 439 ARG A CA 1
ATOM 3374 C C . ARG A 1 439 ? -5.434 -5.530 15.989 1.00 97.06 439 ARG A C 1
ATOM 3376 O O . ARG A 1 439 ? -5.512 -4.351 16.311 1.00 97.06 439 ARG A O 1
ATOM 3383 N N . HIS A 1 440 ? -4.397 -6.025 15.309 1.00 96.62 440 HIS A N 1
ATOM 3384 C CA . HIS A 1 440 ? -3.299 -5.182 14.839 1.00 96.62 440 HIS A CA 1
ATOM 3385 C C . HIS A 1 440 ? -3.791 -4.078 13.892 1.00 96.62 440 HIS A C 1
ATOM 3387 O O . HIS A 1 440 ? -3.468 -2.915 14.116 1.00 96.62 440 HIS A O 1
ATOM 3393 N N . HIS A 1 441 ? -4.608 -4.412 12.889 1.00 97.19 441 HIS A N 1
ATOM 3394 C CA . HIS A 1 441 ? -5.164 -3.416 11.972 1.00 97.19 441 HIS A CA 1
ATOM 3395 C C . HIS A 1 441 ? -6.031 -2.383 12.695 1.00 97.19 441 HIS A C 1
ATOM 3397 O O . HIS A 1 441 ? -5.855 -1.190 12.470 1.00 97.19 441 HIS A O 1
ATOM 3403 N N . VAL A 1 442 ? -6.913 -2.819 13.600 1.00 96.94 442 VAL A N 1
ATOM 3404 C CA . VAL A 1 442 ? -7.759 -1.909 14.385 1.00 96.94 442 VAL A CA 1
ATOM 3405 C C . VAL A 1 442 ? -6.896 -0.997 15.259 1.00 96.94 442 VAL A C 1
ATOM 3407 O O . VAL A 1 442 ? -7.111 0.207 15.255 1.00 96.94 442 VAL A O 1
ATOM 3410 N N . ALA A 1 443 ? -5.873 -1.530 15.935 1.00 96.19 443 ALA A N 1
ATOM 3411 C CA . ALA A 1 443 ? -4.961 -0.753 16.778 1.00 96.19 443 ALA A CA 1
ATOM 3412 C C . ALA A 1 443 ? -4.130 0.283 16.003 1.00 96.19 443 ALA A C 1
ATOM 3414 O O . ALA A 1 443 ? -3.796 1.324 16.555 1.00 96.19 443 ALA A O 1
ATOM 3415 N N . GLN A 1 444 ? -3.770 -0.002 14.747 1.00 95.88 444 GLN A N 1
ATOM 3416 C CA . GLN A 1 444 ? -3.098 0.966 13.870 1.00 95.88 444 GLN A CA 1
ATOM 3417 C C . GLN A 1 444 ? -4.064 2.031 13.333 1.00 95.88 444 GLN A C 1
ATOM 3419 O O . GLN A 1 444 ? -3.647 3.148 13.040 1.00 95.88 444 GLN A O 1
ATOM 3424 N N . LEU A 1 445 ? -5.340 1.676 13.180 1.00 96.00 445 LEU A N 1
ATOM 3425 C CA . LEU A 1 445 ? -6.366 2.524 12.585 1.00 96.00 445 LEU A CA 1
ATOM 3426 C C . LEU A 1 445 ? -6.965 3.533 13.573 1.00 96.00 445 LEU A C 1
ATOM 3428 O O . LEU A 1 445 ? -7.206 4.681 13.207 1.00 96.00 445 LEU A O 1
ATOM 3432 N N . VAL A 1 446 ? -7.268 3.105 14.802 1.00 95.31 446 VAL A N 1
ATOM 3433 C CA . VAL A 1 446 ? -7.947 3.948 15.796 1.00 95.31 446 VAL A CA 1
ATOM 3434 C C . VAL A 1 446 ? -6.943 4.639 16.710 1.00 95.31 446 VAL A C 1
ATOM 3436 O O . VAL A 1 446 ? -5.951 4.053 17.130 1.00 95.31 446 VAL A O 1
ATOM 3439 N N . ASN A 1 447 ? -7.235 5.878 17.106 1.00 93.44 447 ASN A N 1
ATOM 3440 C CA . ASN A 1 447 ? -6.424 6.611 18.084 1.00 93.44 447 ASN A CA 1
ATOM 3441 C C . ASN A 1 447 ? -6.809 6.254 19.536 1.00 93.44 447 ASN A C 1
ATOM 3443 O O . ASN A 1 447 ? -7.020 7.131 20.372 1.00 93.44 447 ASN A O 1
ATOM 3447 N N . LEU A 1 448 ? -6.988 4.961 19.816 1.00 91.38 448 LEU A N 1
ATOM 3448 C CA . LEU A 1 448 ? -7.363 4.419 21.123 1.00 91.38 448 LEU A CA 1
ATOM 3449 C C . LEU A 1 448 ? -6.521 3.169 21.413 1.00 91.38 448 LEU A C 1
ATOM 3451 O O . LEU A 1 448 ? -6.227 2.406 20.492 1.00 91.38 448 LEU A O 1
ATOM 3455 N N . PRO A 1 449 ? -6.150 2.910 22.678 1.00 92.69 449 PRO A N 1
ATOM 3456 C CA . PRO A 1 449 ? -5.479 1.667 23.030 1.00 92.69 449 PRO A CA 1
ATOM 3457 C C . PRO A 1 449 ? -6.427 0.484 22.810 1.00 92.69 449 PRO A C 1
ATOM 3459 O O . PRO A 1 449 ? -7.524 0.458 23.362 1.00 92.69 449 PRO A O 1
ATOM 3462 N N . VAL A 1 450 ? -5.993 -0.503 22.026 1.00 94.88 450 VAL A N 1
ATOM 3463 C CA . VAL A 1 450 ? -6.743 -1.741 21.771 1.00 94.88 450 VAL A CA 1
ATOM 3464 C C . VAL A 1 450 ? -6.074 -2.893 22.512 1.00 94.88 450 VAL A C 1
ATOM 3466 O O . VAL A 1 450 ? -4.935 -3.259 22.217 1.00 94.88 450 VAL A O 1
ATOM 3469 N N . PHE A 1 451 ? -6.784 -3.476 23.475 1.00 94.88 451 PHE A N 1
ATOM 3470 C CA . PHE A 1 451 ? -6.243 -4.520 24.346 1.00 94.88 451 PHE A CA 1
ATOM 3471 C C . PHE A 1 451 ? -6.542 -5.929 23.829 1.00 94.88 451 PHE A C 1
ATOM 3473 O O . PHE A 1 451 ? -7.558 -6.170 23.179 1.00 94.88 451 PHE A O 1
ATOM 3480 N N . ASP A 1 452 ? -5.686 -6.889 24.185 1.00 93.56 452 ASP A N 1
ATOM 3481 C CA . ASP A 1 452 ? -5.830 -8.295 23.777 1.00 93.56 452 ASP A CA 1
ATOM 3482 C C . ASP A 1 452 ? -7.159 -8.907 24.241 1.00 93.56 452 ASP A C 1
ATOM 3484 O O . ASP A 1 452 ? -7.777 -9.678 23.507 1.00 93.56 452 ASP A O 1
ATOM 3488 N N . ALA A 1 453 ? -7.646 -8.504 25.418 1.00 93.94 453 ALA A N 1
ATOM 3489 C CA . ALA A 1 453 ? -8.924 -8.951 25.969 1.00 93.94 453 ALA A CA 1
ATOM 3490 C C . ALA A 1 453 ? -10.140 -8.565 25.105 1.00 93.94 453 ALA A C 1
ATOM 3492 O O . ALA A 1 453 ? -11.206 -9.148 25.265 1.00 93.94 453 ALA A O 1
ATOM 3493 N N . TRP A 1 454 ? -9.999 -7.595 24.196 1.00 95.50 454 TRP A N 1
ATOM 3494 C CA . TRP A 1 454 ? -11.085 -7.137 23.323 1.00 95.50 454 TRP A CA 1
ATOM 3495 C C . TRP A 1 454 ? -11.136 -7.889 21.991 1.00 95.50 454 TRP A C 1
ATOM 3497 O O . TRP A 1 454 ? -12.052 -7.673 21.204 1.00 95.50 454 TRP A O 1
ATOM 3507 N N . THR A 1 455 ? -10.165 -8.763 21.717 1.00 95.06 455 THR A N 1
ATOM 3508 C CA . THR A 1 455 ? -9.993 -9.394 20.401 1.00 95.06 455 THR A CA 1
ATOM 3509 C C . THR A 1 455 ? -11.223 -10.187 19.958 1.00 95.06 455 THR A C 1
ATOM 3511 O O . THR A 1 455 ? -11.682 -10.011 18.832 1.00 95.06 455 THR A O 1
ATOM 3514 N N . SER A 1 456 ? -11.787 -11.018 20.840 1.00 94.38 456 SER A N 1
ATOM 3515 C CA . SER A 1 456 ? -12.976 -11.826 20.536 1.00 94.38 456 SER A CA 1
ATOM 3516 C C . SER A 1 456 ? -14.202 -10.958 20.248 1.00 94.38 456 SER A C 1
ATOM 3518 O O . SER A 1 456 ? -14.921 -11.211 19.283 1.00 94.38 456 SER A O 1
ATOM 3520 N N . PHE A 1 457 ? -14.399 -9.897 21.037 1.00 96.50 457 PHE A N 1
ATOM 3521 C CA . PHE A 1 457 ? -15.464 -8.921 20.821 1.00 96.50 457 PHE A CA 1
ATOM 3522 C C . PHE A 1 457 ? -15.312 -8.220 19.468 1.00 96.50 457 PHE A C 1
ATOM 3524 O O . PHE A 1 457 ? -16.251 -8.205 18.679 1.00 96.50 457 PHE A O 1
ATOM 3531 N N . LEU A 1 458 ? -14.124 -7.683 19.168 1.00 96.75 458 LEU A N 1
ATOM 3532 C CA . LEU A 1 458 ? -13.855 -6.986 17.907 1.00 96.75 458 LEU A CA 1
ATOM 3533 C C . LEU A 1 458 ? -14.038 -7.897 16.692 1.00 96.75 458 LEU A C 1
ATOM 3535 O O . LEU A 1 458 ? -14.518 -7.445 15.657 1.00 96.75 458 LEU A O 1
ATOM 3539 N N . TRP A 1 459 ? -13.678 -9.173 16.822 1.00 96.88 459 TRP A N 1
ATOM 3540 C CA . TRP A 1 459 ? -13.876 -10.175 15.782 1.00 96.88 459 TRP A CA 1
ATOM 3541 C C . TRP A 1 459 ? -15.360 -10.407 15.485 1.00 96.88 459 TRP A C 1
ATOM 3543 O O . TRP A 1 459 ? -15.797 -10.247 14.346 1.00 96.88 459 TRP A O 1
ATOM 3553 N N . GLN A 1 460 ? -16.150 -10.725 16.512 1.00 95.62 460 GLN A N 1
ATOM 3554 C CA . GLN A 1 460 ? -17.580 -11.002 16.363 1.00 95.62 460 GLN A CA 1
ATOM 3555 C C . GLN A 1 460 ? -18.355 -9.758 15.922 1.00 95.62 460 GLN A C 1
ATOM 3557 O O . GLN A 1 460 ? -19.084 -9.797 14.931 1.00 95.62 460 GLN A O 1
ATOM 3562 N N . ALA A 1 461 ? -18.150 -8.634 16.612 1.00 95.50 461 ALA A N 1
ATOM 3563 C CA . ALA A 1 461 ? -18.836 -7.387 16.306 1.00 95.50 461 ALA A CA 1
ATOM 3564 C C . ALA A 1 461 ? -18.411 -6.822 14.940 1.00 95.50 461 ALA A C 1
ATOM 3566 O O . ALA A 1 461 ? -19.235 -6.260 14.226 1.00 95.50 461 ALA A O 1
ATOM 3567 N N . GLY A 1 462 ? -17.153 -7.017 14.533 1.00 96.62 462 GLY A N 1
ATOM 3568 C CA . GLY A 1 462 ? -16.670 -6.640 13.205 1.00 96.62 462 GLY A CA 1
ATOM 3569 C C . GLY A 1 462 ? -17.339 -7.428 12.077 1.00 96.62 462 GLY A C 1
ATOM 3570 O O . GLY A 1 462 ? -17.672 -6.846 11.045 1.00 96.62 462 GLY A O 1
ATOM 3571 N N . HIS A 1 463 ? -17.580 -8.727 12.273 1.00 96.50 463 HIS A N 1
ATOM 3572 C CA . HIS A 1 463 ? -18.352 -9.541 11.331 1.00 96.50 463 HIS A CA 1
ATOM 3573 C C . HIS A 1 463 ? -19.824 -9.121 11.279 1.00 96.50 463 HIS A C 1
ATOM 3575 O O . HIS A 1 463 ? -20.347 -8.894 10.190 1.00 96.50 463 HIS A O 1
ATOM 3581 N N . ALA A 1 464 ? -20.470 -8.954 12.437 1.00 94.62 464 ALA A N 1
ATOM 3582 C CA . ALA A 1 464 ? -21.868 -8.529 12.515 1.00 94.62 464 ALA A CA 1
ATOM 3583 C C . ALA A 1 464 ? -22.089 -7.131 11.901 1.00 94.62 464 ALA A C 1
ATOM 3585 O O . ALA A 1 464 ? -23.066 -6.904 11.194 1.00 94.62 464 ALA A O 1
ATOM 3586 N N . ALA A 1 465 ? -21.134 -6.213 12.078 1.00 94.31 465 ALA A N 1
ATOM 3587 C CA . ALA A 1 465 ? -21.162 -4.879 11.480 1.00 94.31 465 ALA A CA 1
ATOM 3588 C C . ALA A 1 465 ? -20.693 -4.841 10.009 1.00 94.31 465 ALA A C 1
ATOM 3590 O O . ALA A 1 465 ? -20.557 -3.756 9.446 1.00 94.31 465 ALA A O 1
ATOM 3591 N N . MET A 1 466 ? -20.405 -5.991 9.383 1.00 95.75 466 MET A N 1
ATOM 3592 C CA . MET A 1 466 ? -19.900 -6.100 8.003 1.00 95.75 466 MET A CA 1
ATOM 3593 C C . MET A 1 466 ? -18.566 -5.370 7.744 1.00 95.75 466 MET A C 1
ATOM 3595 O O . MET A 1 466 ? -18.185 -5.126 6.593 1.00 95.75 466 MET A O 1
ATOM 3599 N N . LEU A 1 467 ? -17.810 -5.074 8.804 1.00 95.94 467 LEU A N 1
ATOM 3600 C CA . LEU A 1 467 ? -16.451 -4.535 8.721 1.00 95.94 467 LEU A CA 1
ATOM 3601 C C . LEU A 1 467 ? -15.429 -5.625 8.395 1.00 95.94 467 LEU A C 1
ATOM 3603 O O . LEU A 1 467 ? -14.381 -5.323 7.829 1.00 95.94 467 LEU A O 1
ATOM 3607 N N . VAL A 1 468 ? -15.737 -6.883 8.719 1.00 97.56 468 VAL A N 1
ATOM 3608 C CA . VAL A 1 468 ? -14.949 -8.060 8.339 1.00 97.56 468 VAL A CA 1
ATOM 3609 C C . VAL A 1 468 ? -15.829 -8.995 7.521 1.00 97.56 468 VAL A C 1
ATOM 3611 O O . VAL A 1 468 ? -16.874 -9.448 7.988 1.00 97.56 468 VAL A O 1
ATOM 3614 N N . ARG A 1 469 ? -15.424 -9.289 6.285 1.00 96.75 469 ARG A N 1
ATOM 3615 C CA . ARG A 1 469 ? -16.230 -10.066 5.333 1.00 96.75 469 ARG A CA 1
ATOM 3616 C C . ARG A 1 469 ? -15.390 -11.122 4.618 1.00 96.75 469 ARG A C 1
ATOM 3618 O O . ARG A 1 469 ? -14.229 -10.853 4.316 1.00 96.75 469 ARG A O 1
ATOM 3625 N N . PRO A 1 470 ? -15.940 -12.307 4.311 1.00 96.25 470 PRO A N 1
ATOM 3626 C CA . PRO A 1 470 ? -15.268 -13.244 3.422 1.00 96.25 470 PRO A CA 1
ATOM 3627 C C . PRO A 1 470 ? -15.128 -12.631 2.024 1.00 96.25 470 PRO A C 1
ATOM 3629 O O . PRO A 1 470 ? -16.056 -12.018 1.499 1.00 96.25 470 PRO A O 1
ATOM 3632 N N . THR A 1 471 ? -13.950 -12.788 1.429 1.00 96.00 471 THR A N 1
ATOM 3633 C CA . THR A 1 471 ? -13.647 -12.326 0.069 1.00 96.00 471 THR A CA 1
ATOM 3634 C C . THR A 1 471 ? -13.897 -13.468 -0.900 1.00 96.00 471 THR A C 1
ATOM 3636 O O . THR A 1 471 ? -13.546 -14.616 -0.611 1.00 96.00 471 THR A O 1
ATOM 3639 N N . ARG A 1 472 ? -14.459 -13.170 -2.076 1.00 95.38 472 ARG A N 1
ATOM 3640 C CA . ARG A 1 472 ? -14.653 -14.179 -3.122 1.00 95.38 472 ARG A CA 1
ATOM 3641 C C . ARG A 1 472 ? -13.294 -14.772 -3.493 1.00 95.38 472 ARG A C 1
ATOM 3643 O O . ARG A 1 472 ? -12.436 -14.067 -4.019 1.00 95.38 472 ARG A O 1
ATOM 3650 N N . SER A 1 473 ? -13.098 -16.048 -3.194 1.00 94.69 473 SER A N 1
ATOM 3651 C CA . SER A 1 473 ? -11.814 -16.731 -3.331 1.00 94.69 473 SER A CA 1
ATOM 3652 C C . SER A 1 473 ? -12.002 -18.210 -3.660 1.00 94.69 473 SER A C 1
ATOM 3654 O O . SER A 1 473 ? -13.089 -18.759 -3.480 1.00 94.69 473 SER A O 1
ATOM 3656 N N . ALA A 1 474 ? -10.952 -18.842 -4.186 1.00 94.12 474 ALA A N 1
ATOM 3657 C CA . ALA A 1 474 ? -10.917 -20.277 -4.458 1.00 94.12 474 ALA A CA 1
ATOM 3658 C C . ALA A 1 474 ? -9.500 -20.849 -4.288 1.00 94.12 474 ALA A C 1
ATOM 3660 O O . ALA A 1 474 ? -8.539 -20.121 -4.025 1.00 94.12 474 ALA A O 1
ATOM 3661 N N . GLY A 1 475 ? -9.376 -22.168 -4.461 1.00 90.75 475 GLY A N 1
ATOM 3662 C CA . GLY A 1 475 ? -8.110 -22.892 -4.323 1.00 90.75 475 GLY A CA 1
ATOM 3663 C C . GLY A 1 475 ? -7.760 -23.195 -2.873 1.00 90.75 475 GLY A C 1
ATOM 3664 O O . GLY A 1 475 ? -6.593 -23.183 -2.511 1.00 90.75 475 GLY A O 1
ATOM 3665 N N . GLY A 1 476 ? -8.765 -23.379 -2.013 1.00 89.12 476 GLY A N 1
ATOM 3666 C CA . GLY A 1 476 ? -8.570 -23.581 -0.573 1.00 89.12 476 GLY A CA 1
ATOM 3667 C C . GLY A 1 476 ? -8.102 -22.335 0.185 1.00 89.12 476 GLY A C 1
ATOM 3668 O O . GLY A 1 476 ? -8.001 -22.380 1.407 1.00 89.12 476 GLY A O 1
ATOM 3669 N N . MET A 1 477 ? -7.841 -21.224 -0.508 1.00 91.19 477 MET A N 1
ATOM 3670 C CA . MET A 1 477 ? -7.481 -19.967 0.128 1.00 91.19 477 MET A CA 1
ATOM 3671 C C . MET A 1 477 ? -8.685 -19.357 0.840 1.00 91.19 477 MET A C 1
ATOM 3673 O O . MET A 1 477 ? -9.782 -19.292 0.292 1.00 91.19 477 MET A O 1
ATOM 3677 N N . ASP A 1 478 ? -8.427 -18.834 2.031 1.00 93.69 478 ASP A N 1
ATOM 3678 C CA . ASP A 1 478 ? -9.404 -18.139 2.847 1.00 93.69 478 ASP A CA 1
ATOM 3679 C C . ASP A 1 478 ? -8.933 -16.704 3.090 1.00 93.69 478 ASP A C 1
ATOM 3681 O O . ASP A 1 478 ? -7.974 -16.449 3.829 1.00 93.69 478 ASP A O 1
ATOM 3685 N N . LEU A 1 479 ? -9.556 -15.765 2.380 1.00 95.69 479 LEU A N 1
ATOM 3686 C CA . LEU A 1 479 ? -9.197 -14.354 2.427 1.00 95.69 479 LEU A CA 1
ATOM 3687 C C . LEU A 1 479 ? -10.344 -13.543 3.020 1.00 95.69 479 LEU A C 1
ATOM 3689 O O . LEU A 1 479 ? -11.450 -13.518 2.480 1.00 95.69 479 LEU A O 1
ATOM 3693 N N . LEU A 1 480 ? -10.064 -12.799 4.083 1.00 97.56 480 LEU A N 1
ATOM 3694 C CA . LEU A 1 480 ? -11.015 -11.871 4.682 1.00 97.56 480 LEU A CA 1
ATOM 3695 C C . LEU A 1 480 ? -10.717 -10.445 4.233 1.00 97.56 480 LEU A C 1
ATOM 3697 O O . LEU A 1 480 ? -9.574 -10.000 4.287 1.00 97.56 480 LEU A O 1
ATOM 3701 N N . THR A 1 481 ? -11.756 -9.733 3.823 1.00 97.69 481 THR A N 1
ATOM 3702 C CA . THR A 1 481 ? -11.755 -8.294 3.585 1.00 97.69 481 THR A CA 1
ATOM 3703 C C . THR A 1 481 ? -12.001 -7.583 4.913 1.00 97.69 481 THR A C 1
ATOM 3705 O O . THR A 1 481 ? -12.924 -7.946 5.643 1.00 97.69 481 THR A O 1
ATOM 3708 N N . VAL A 1 482 ? -11.204 -6.560 5.215 1.00 97.94 482 VAL A N 1
ATOM 3709 C CA . VAL A 1 482 ? -11.345 -5.713 6.404 1.00 97.94 482 VAL A CA 1
ATOM 3710 C C . VAL A 1 482 ? -11.505 -4.261 5.973 1.00 97.94 482 VAL A C 1
ATOM 3712 O O . VAL A 1 482 ? -10.614 -3.690 5.343 1.00 97.94 482 VAL A O 1
ATOM 3715 N N . ALA A 1 483 ? -12.629 -3.653 6.343 1.00 97.25 483 ALA A N 1
ATOM 3716 C CA . ALA A 1 483 ? -12.871 -2.231 6.157 1.00 97.25 483 ALA A CA 1
ATOM 3717 C C . ALA A 1 483 ? -12.078 -1.430 7.201 1.00 97.25 483 ALA A C 1
ATOM 3719 O O . ALA A 1 483 ? -12.285 -1.577 8.407 1.00 97.25 483 ALA A O 1
ATOM 3720 N N . LEU A 1 484 ? -11.180 -0.563 6.744 1.00 96.75 484 LEU A N 1
ATOM 3721 C CA . LEU A 1 484 ? -10.397 0.355 7.566 1.00 96.75 484 LEU A CA 1
ATOM 3722 C C . LEU A 1 484 ? -11.163 1.665 7.801 1.00 96.75 484 LEU A C 1
ATOM 3724 O O . LEU A 1 484 ? -10.692 2.757 7.484 1.00 96.75 484 LEU A O 1
ATOM 3728 N N . ASP A 1 485 ? -12.363 1.556 8.366 1.00 95.94 485 ASP A N 1
ATOM 3729 C CA . ASP A 1 485 ? -13.186 2.695 8.780 1.00 95.94 485 ASP A CA 1
ATOM 3730 C C . ASP A 1 485 ? -12.917 3.042 10.252 1.00 95.94 485 ASP A C 1
ATOM 3732 O O . ASP A 1 485 ? -13.446 2.416 11.176 1.00 95.94 485 ASP A O 1
ATOM 3736 N N . ALA A 1 486 ? -12.068 4.047 10.478 1.00 95.25 486 ALA A N 1
ATOM 3737 C CA . ALA A 1 486 ? -11.689 4.475 11.821 1.00 95.25 486 ALA A CA 1
ATOM 3738 C C . ALA A 1 486 ? -12.901 4.909 12.661 1.00 95.25 486 ALA A C 1
ATOM 3740 O O . ALA A 1 486 ? -12.924 4.672 13.871 1.00 95.25 486 ALA A O 1
ATOM 3741 N N . THR A 1 487 ? -13.919 5.506 12.037 1.00 94.81 487 THR A N 1
ATOM 3742 C CA . THR A 1 487 ? -15.133 5.951 12.723 1.00 94.81 487 THR A CA 1
ATOM 3743 C C . THR A 1 487 ? -15.960 4.752 13.165 1.00 94.81 487 THR A C 1
ATOM 3745 O O . THR A 1 487 ? -16.330 4.680 14.338 1.00 94.81 487 THR A O 1
ATOM 3748 N N . ALA A 1 488 ? -16.201 3.781 12.283 1.00 94.94 488 ALA A N 1
ATOM 3749 C CA . ALA A 1 488 ? -16.971 2.585 12.620 1.00 94.94 488 ALA A CA 1
ATOM 3750 C C . ALA A 1 488 ? -16.297 1.748 13.720 1.00 94.94 488 ALA A C 1
ATOM 3752 O O . ALA A 1 488 ? -16.945 1.386 14.705 1.00 94.94 488 ALA A O 1
ATOM 3753 N N . TRP A 1 489 ? -14.985 1.509 13.615 1.00 96.69 489 TRP A N 1
ATOM 3754 C CA . TRP A 1 489 ? -14.234 0.773 14.638 1.00 96.69 489 TRP A CA 1
ATOM 3755 C C . TRP A 1 489 ? -14.180 1.515 15.977 1.00 96.69 489 TRP A C 1
ATOM 3757 O O . TRP A 1 489 ? -14.326 0.893 17.029 1.00 96.69 489 TRP A O 1
ATOM 3767 N N . THR A 1 490 ? -14.042 2.845 15.959 1.00 96.06 490 THR A N 1
ATOM 3768 C CA . THR A 1 490 ? -14.105 3.653 17.186 1.00 96.06 490 THR A CA 1
ATOM 3769 C C . THR A 1 490 ? -15.479 3.544 17.843 1.00 96.06 490 THR A C 1
ATOM 3771 O O . THR A 1 490 ? -15.546 3.337 19.051 1.00 96.06 490 THR A O 1
ATOM 3774 N N . ARG A 1 491 ? -16.570 3.613 17.065 1.00 95.50 491 ARG A N 1
ATOM 3775 C CA . ARG A 1 491 ? -17.946 3.457 17.570 1.00 95.50 491 ARG A CA 1
ATOM 3776 C C . ARG A 1 491 ? -18.201 2.066 18.153 1.00 95.50 491 ARG A C 1
ATOM 3778 O O . ARG A 1 491 ? -18.857 1.963 19.185 1.00 95.50 491 ARG A O 1
ATOM 3785 N N . LEU A 1 492 ? -17.661 1.011 17.537 1.00 95.88 492 LEU A N 1
ATOM 3786 C CA . LEU A 1 492 ? -17.717 -0.348 18.087 1.00 95.88 492 LEU A CA 1
ATOM 3787 C C . LEU A 1 492 ? -17.028 -0.438 19.453 1.00 95.88 492 LEU A C 1
ATOM 3789 O O . LEU A 1 492 ? -17.586 -1.016 20.384 1.00 95.88 492 LEU A O 1
ATOM 3793 N N . ILE A 1 493 ? -15.836 0.149 19.590 1.00 96.12 493 ILE A N 1
ATOM 3794 C CA . ILE A 1 493 ? -15.077 0.131 20.848 1.00 96.12 493 ILE A CA 1
ATOM 3795 C C . ILE A 1 493 ? -15.791 0.953 21.925 1.00 96.12 493 ILE A C 1
ATOM 3797 O O . ILE A 1 493 ? -15.998 0.461 23.034 1.00 96.12 493 ILE A O 1
ATOM 3801 N N . THR A 1 494 ? -16.189 2.191 21.623 1.00 95.62 494 THR A N 1
ATOM 3802 C CA . THR A 1 494 ? -16.840 3.062 22.611 1.00 95.62 494 THR A CA 1
ATOM 3803 C C . THR A 1 494 ? -18.204 2.526 23.025 1.00 95.62 494 THR A C 1
ATOM 3805 O O . THR A 1 494 ? -18.490 2.486 24.218 1.00 95.62 494 THR A O 1
ATOM 3808 N N . GLY A 1 495 ? -19.005 2.029 22.080 1.00 93.12 495 GLY A N 1
ATOM 3809 C CA . GLY A 1 495 ? -20.287 1.398 22.380 1.00 93.12 495 GLY A CA 1
ATOM 3810 C C . GLY A 1 495 ? -20.135 0.080 23.148 1.00 93.12 495 GLY A C 1
ATOM 3811 O O . GLY A 1 495 ? -20.908 -0.192 24.065 1.00 93.12 495 GLY A O 1
ATOM 3812 N N . GLY A 1 496 ? -19.103 -0.716 22.848 1.00 94.19 496 GLY A N 1
ATOM 3813 C CA . GLY A 1 496 ? -18.768 -1.915 23.619 1.00 94.19 496 GLY A CA 1
ATOM 3814 C C . GLY A 1 496 ? -18.392 -1.608 25.074 1.00 94.19 496 GLY A C 1
ATOM 3815 O O . GLY A 1 496 ? -18.806 -2.337 25.977 1.00 94.19 496 GLY A O 1
ATOM 3816 N N . LEU A 1 497 ? -17.654 -0.517 25.311 1.00 94.38 497 LEU A N 1
ATOM 3817 C CA . LEU A 1 497 ? -17.313 -0.033 26.654 1.00 94.38 497 LEU A CA 1
ATOM 3818 C C . LEU A 1 497 ? -18.543 0.501 27.399 1.00 94.38 497 LEU A C 1
ATOM 3820 O O . LEU A 1 497 ? -18.758 0.147 28.555 1.00 94.38 497 LEU A O 1
ATOM 3824 N N . GLU A 1 498 ? -19.366 1.315 26.736 1.00 92.44 498 GLU A N 1
ATOM 3825 C CA . GLU A 1 498 ? -20.584 1.900 27.313 1.00 92.44 498 GLU A CA 1
ATOM 3826 C C . GLU A 1 498 ? -21.588 0.822 27.742 1.00 92.44 498 GLU A C 1
ATOM 3828 O O . GLU A 1 498 ? -22.187 0.907 28.812 1.00 92.44 498 GLU A O 1
ATOM 3833 N N . GLN A 1 499 ? -21.725 -0.243 26.951 1.00 90.88 499 GLN A N 1
ATOM 3834 C CA . GLN A 1 499 ? -22.614 -1.358 27.274 1.00 90.88 499 GLN A CA 1
ATOM 3835 C C . GLN A 1 499 ? -22.025 -2.385 28.248 1.00 90.88 499 GLN A C 1
ATOM 3837 O O . GLN A 1 499 ? -22.725 -3.341 28.608 1.00 90.88 499 GLN A O 1
ATOM 3842 N N . GLY A 1 500 ? -20.756 -2.238 28.638 1.00 92.25 500 GLY A N 1
ATOM 3843 C CA . GLY A 1 500 ? -20.039 -3.214 29.456 1.00 92.25 500 GLY A CA 1
ATOM 3844 C C . GLY A 1 500 ? -19.795 -4.559 28.759 1.00 92.25 500 GLY A C 1
ATOM 3845 O O . GLY A 1 500 ? -19.603 -5.560 29.442 1.00 92.25 500 GLY A O 1
ATOM 3846 N N . ALA A 1 501 ? -19.832 -4.603 27.421 1.00 91.62 501 ALA A N 1
ATOM 3847 C CA . ALA A 1 501 ? -19.480 -5.795 26.641 1.00 91.62 501 ALA A CA 1
ATOM 3848 C C . ALA A 1 501 ? -17.961 -6.038 26.642 1.00 91.62 501 ALA A C 1
ATOM 3850 O O . ALA A 1 501 ? -17.498 -7.176 26.658 1.00 91.62 501 ALA A O 1
ATOM 3851 N N . ILE A 1 502 ? -17.188 -4.953 26.680 1.00 94.75 502 ILE A N 1
ATOM 3852 C CA . ILE A 1 502 ? -15.750 -4.952 26.948 1.00 94.75 502 ILE A CA 1
ATOM 3853 C C . ILE A 1 502 ? -15.456 -3.991 28.099 1.00 94.75 502 ILE A C 1
ATOM 3855 O O . ILE A 1 502 ? -16.211 -3.057 28.356 1.00 94.75 502 ILE A O 1
ATOM 3859 N N . ALA A 1 503 ? -14.348 -4.216 28.802 1.00 93.25 503 ALA A N 1
ATOM 3860 C CA . ALA A 1 503 ? -13.914 -3.376 29.912 1.00 93.25 503 ALA A CA 1
ATOM 3861 C C . ALA A 1 503 ? -12.440 -3.001 29.759 1.00 93.25 503 ALA A C 1
ATOM 3863 O O . ALA A 1 503 ? -11.649 -3.753 29.180 1.00 93.25 503 ALA A O 1
ATOM 3864 N N . LEU A 1 504 ? -12.063 -1.846 30.308 1.00 91.69 504 LEU A N 1
ATOM 3865 C CA . LEU A 1 504 ? -10.656 -1.484 30.448 1.00 91.69 504 LEU A CA 1
ATOM 3866 C C . LEU A 1 504 ? -9.966 -2.500 31.374 1.00 91.69 504 LEU A C 1
ATOM 3868 O O . LEU A 1 504 ? -10.536 -2.851 32.415 1.00 91.69 504 LEU A O 1
ATOM 3872 N N . PRO A 1 505 ? -8.756 -2.978 31.031 1.00 87.25 505 PRO A N 1
ATOM 3873 C CA . PRO A 1 505 ? -7.996 -3.831 31.931 1.00 87.25 505 PRO A CA 1
ATOM 3874 C C . PRO A 1 505 ? -7.793 -3.118 33.267 1.00 87.25 505 PRO A C 1
ATOM 3876 O O . PRO A 1 505 ? -7.393 -1.953 33.303 1.00 87.25 505 PRO A O 1
ATOM 3879 N N . ARG A 1 506 ? -8.069 -3.811 34.374 1.00 83.06 506 ARG A N 1
ATOM 3880 C CA . ARG A 1 506 ? -7.734 -3.287 35.699 1.00 83.06 506 ARG A CA 1
ATOM 3881 C C . ARG A 1 506 ? -6.215 -3.274 35.812 1.00 83.06 506 ARG A C 1
ATOM 3883 O O . ARG A 1 506 ? -5.584 -4.308 35.606 1.00 83.06 506 ARG A O 1
ATOM 3890 N N . VAL A 1 507 ? -5.647 -2.105 36.094 1.00 65.31 507 VAL A N 1
ATOM 3891 C CA . VAL A 1 507 ? -4.232 -1.988 36.452 1.00 65.31 507 VAL A CA 1
ATOM 3892 C C . VAL A 1 507 ? -4.061 -2.770 37.753 1.00 65.31 507 VAL A C 1
ATOM 3894 O O . VAL A 1 507 ? -4.707 -2.439 38.748 1.00 65.31 507 VAL A O 1
ATOM 3897 N N . GLY A 1 508 ? -3.322 -3.876 37.680 1.00 47.50 508 GLY A N 1
ATOM 3898 C CA . GLY A 1 508 ? -2.974 -4.708 38.831 1.00 47.50 508 GLY A CA 1
ATOM 3899 C C . GLY A 1 508 ? -1.847 -4.104 39.645 1.00 47.50 508 GLY A C 1
ATOM 3900 O O . GLY A 1 508 ? -1.005 -3.405 39.032 1.00 47.50 508 GLY A O 1
#

pLDDT: mean 82.21, std 18.99, range [31.38, 97.94]

Secondary structure (DSSP, 8-state):
---EEEEEE---EEEEE-TTT--EEEEEEE-SSSTHHHHHHHHHGGGEEE-PPTT-SSEEEEE-S---EETTEEEEEE-HHHHHHHHHHHTTSS---EEEEETTEEEEPP-SS-SS-BPPPTT-S--S--TTS-PBPTTT-SBP--SSSEEEEEE-SSTTSPPEEEEEES-STTHHHHHHTT-EEETTTTEEEEESSS--HHHHHHHHTTSPPPPP-----------PPPHHHHHHHHHHHHHHTTTTTS--PPPPPP--PPPP---------PPPPTTSPPPHHHHHHHHHHHS-----SSPPPP----S-PPPPP----EEEESS-SS-EEEEEEEEETTEEEEEEEEE-HHHHHHHHHHHHTT--EEEE-SSS--EEEB--TT-TT-EEEEEEEEGGGTEEEEEEEEHHHHS--TTSSEEEEEE-SSHHHHHHHHHHHHHHHSSS---GGGHHHHHHHHHHTTSEEE-EEETT--EEEEEE-HHHHHHHHHHHHHTTSS-PPP--

Foldseek 3Di:
DDWWKKWAAFPAWDFDQQPPPRDTDIWTWAAPQALRLVLLCQQLPVQKDWRDDVPDRTTTIHGHADWDDDPRITIETDDPVSLVSLLVSQAAGPAHSMWIDDPNATWGRAYVVGNDTHHAPDPRDDDDGCVPDQHAHSHVSYGPQWAQFKDWDWADDDPPAWIKIWIDGPCPVVVVVCVVQVWDADPVVRTIMDTGNDRDPSVVVRRVNSDPDDDDDDDDDDDDDDDDDDPVVVVVVVVVVVVVVVVPPPDDDDDDDDDDDDDDDDDDPDDFPDDDDPPDDDDLLLVLLVVLVVVPDPQPPDDDPPPPPPVDDDDFFWAWFAWKDDPFPWTKTWGKWFDDPQATQKTKIKTAPRRVVVVVQCQLQQHWIWGDGPPDDIDIHGRDPPQRNQWDKDWDADVVVSMIIIMIGGNCAVPPDLPAQGKYKDFPPDPVSRLVVLQVLLCSNEPDDRDPSCSSSCVSSCVSSVQWAWTPMDNSITMIMGGSHRVSSVSSVVSCPVVVVDHDDDDD